Protein 5JHO (pdb70)

GO terms:
  GO:0035725 sodium ion transmembrane transport (P, IDA)
  GO:0030425 dendrite (C, IDA)
  GO:0042391 regulation of membrane potential (P, IDA)
  GO:0008510 sodium:bicarbonate symporter activity (F, IDA)
  GO:0015701 bicarbonate transport (P, IDA)
  GO:0015081 sodium ion transmembrane transporter activity (F, IDA)
  GO:0015106 bicarbonate transmembrane transporter activity (F, IDA)
  GO:0015108 chloride transmembrane transporter activity (F, IDA)
  GO:0051453 regulation of intracellular pH (P, IDA)
  GO:1902476 chloride transmembrane transport (P, IDA)
  GO:0005886 plasma membrane (C, EXP)
  GO:0005452 solute:inorganic anion antiporter activity (F, TAS)
  GO:0005886 plasma membrane (C, TAS)
  GO:0015701 bicarbonate transport (P, TAS)
  GO:0016324 apical plasma membrane (C, EXP)
  GO:0005886 plasma membrane (C, IDA)
  GO:0140892 sodium,bicarbonate:chloride antiporter activity (F, IDA)
  GO:0008270 zinc ion binding (F, IDA)
  GO:0042802 identical protein binding (F, IDA)

Structure (mmCIF, N/CA/C/O backbone):
data_5JHO
#
_entry.id   5JHO
#
_cell.length_a   98.040
_cell.length_b   98.040
_cell.length_c   212.870
_cell.angle_alpha   90.00
_cell.angle_beta   90.00
_cell.angle_gamma   90.00
#
_symmetry.space_group_name_H-M   'P 43 2 2'
#
loop_
_entity.id
_entity.type
_entity.pdbx_description
1 polymer 'Electroneutral sodium bicarbonate exchanger 1'
2 water water
#
loop_
_atom_site.group_PDB
_atom_site.id
_atom_site.type_symbol
_atom_site.label_atom_id
_atom_site.label_alt_id
_atom_site.label_comp_id
_atom_site.label_asym_id
_atom_site.label_entity_id
_atom_site.label_seq_id
_atom_site.pdbx_PDB_ins_code
_atom_site.Cartn_x
_atom_site.Cartn_y
_atom_site.Cartn_z
_atom_site.occupancy
_atom_site.B_iso_or_equiv
_atom_site.auth_seq_id
_atom_site.auth_comp_id
_atom_site.auth_asym_id
_atom_site.auth_atom_id
_atom_site.pdbx_PDB_model_num
ATOM 1 N N . PRO A 1 42 ? -22.500 53.875 87.886 1.00 154.88 42 PRO A N 1
ATOM 2 C CA . PRO A 1 42 ? -21.870 55.087 88.421 1.00 153.30 42 PRO A CA 1
ATOM 3 C C . PRO A 1 42 ? -20.383 55.190 88.085 1.00 149.85 42 PRO A C 1
ATOM 4 O O . PRO A 1 42 ? -19.868 54.422 87.270 1.00 148.96 42 PRO A O 1
ATOM 8 N N . SER A 1 43 ? -19.712 56.150 88.711 1.00 121.91 43 SER A N 1
ATOM 9 C CA . SER A 1 43 ? -18.261 56.254 88.650 1.00 118.82 43 SER A CA 1
ATOM 10 C C . SER A 1 43 ? -17.718 55.842 90.015 1.00 117.76 43 SER A C 1
ATOM 11 O O . SER A 1 43 ? -16.511 55.840 90.267 1.00 115.39 43 SER A O 1
ATOM 14 N N . GLN A 1 44 ? -18.638 55.543 90.916 1.00 139.97 44 GLN A N 1
ATOM 15 C CA . GLN A 1 44 ? -18.280 54.870 92.146 1.00 139.24 44 GLN A CA 1
ATOM 16 C C . GLN A 1 44 ? -18.740 53.430 92.085 1.00 139.39 44 GLN A C 1
ATOM 17 O O . GLN A 1 44 ? -18.402 52.622 92.941 1.00 139.10 44 GLN A O 1
ATOM 23 N N . ARG A 1 45 ? -19.526 53.127 91.061 1.00 162.23 45 ARG A N 1
ATOM 24 C CA . ARG A 1 45 ? -19.765 51.747 90.671 1.00 162.82 45 ARG A CA 1
ATOM 25 C C . ARG A 1 45 ? -18.430 51.065 90.439 1.00 160.61 45 ARG A C 1
ATOM 26 O O . ARG A 1 45 ? -18.078 50.112 91.137 1.00 160.89 45 ARG A O 1
ATOM 34 N N . VAL A 1 46 ? -17.687 51.579 89.460 1.00 126.00 46 VAL A N 1
ATOM 35 C CA . VAL A 1 46 ? -16.444 50.962 89.030 1.00 124.48 46 VAL A CA 1
ATOM 36 C C . VAL A 1 46 ? -15.527 50.952 90.234 1.00 123.29 46 VAL A C 1
ATOM 37 O O . VAL A 1 46 ? -14.824 49.979 90.514 1.00 123.61 46 VAL A O 1
ATOM 41 N N . GLN A 1 47 ? -15.623 52.043 90.980 1.00 118.00 47 GLN A N 1
ATOM 42 C CA . GLN A 1 47 ? -14.822 52.306 92.159 1.00 117.23 47 GLN A CA 1
ATOM 43 C C . GLN A 1 47 ? -14.937 51.237 93.248 1.00 118.33 47 GLN A C 1
ATOM 44 O O . GLN A 1 47 ? -13.950 50.620 93.641 1.00 117.97 47 GLN A O 1
ATOM 50 N N . PHE A 1 48 ? -16.145 51.072 93.769 1.00 114.27 48 PHE A N 1
ATOM 51 C CA . PHE A 1 48 ? -16.434 50.080 94.784 1.00 116.01 48 PHE A CA 1
ATOM 52 C C . PHE A 1 48 ? -16.018 48.681 94.324 1.00 116.88 48 PHE A C 1
ATOM 53 O O . PHE A 1 48 ? -15.497 47.909 95.121 1.00 117.85 48 PHE A O 1
ATOM 61 N N . ILE A 1 49 ? -16.210 48.368 93.040 1.00 115.09 49 ILE A N 1
ATOM 62 C CA . ILE A 1 49 ? -15.792 47.067 92.500 1.00 116.37 49 ILE A CA 1
ATOM 63 C C . ILE A 1 49 ? -14.285 46.880 92.638 1.00 115.53 49 ILE A C 1
ATOM 64 O O . ILE A 1 49 ? -13.821 45.797 92.970 1.00 117.68 49 ILE A O 1
ATOM 69 N N . LEU A 1 50 ? -13.524 47.945 92.437 1.00 109.94 50 LEU A N 1
ATOM 70 C CA . LEU A 1 50 ? -12.070 47.843 92.543 1.00 109.55 50 LEU A CA 1
ATOM 71 C C . LEU A 1 50 ? -11.588 47.651 93.963 1.00 110.25 50 LEU A C 1
ATOM 72 O O . LEU A 1 50 ? -10.815 46.733 94.233 1.00 112.09 50 LEU A O 1
ATOM 77 N N . GLY A 1 51 ? -12.036 48.528 94.860 1.00 110.18 51 GLY A N 1
ATOM 78 C CA . GLY A 1 51 ? -11.611 48.492 96.243 1.00 110.53 51 GLY A CA 1
ATOM 79 C C . GLY A 1 51 ? -11.739 47.110 96.869 1.00 113.49 51 GLY A C 1
ATOM 80 O O . GLY A 1 51 ? -11.099 46.822 97.877 1.00 114.44 51 GLY A O 1
ATOM 81 N N . THR A 1 52 ? -12.542 46.237 96.275 1.00 138.87 52 THR A N 1
ATOM 82 C CA . THR A 1 52 ? -12.791 44.951 96.903 1.00 142.29 52 THR A CA 1
ATOM 83 C C . THR A 1 52 ? -12.558 43.716 96.026 1.00 144.87 52 THR A C 1
ATOM 84 O O . THR A 1 52 ? -13.287 42.734 96.142 1.00 147.83 52 THR A O 1
ATOM 88 N N . GLU A 1 53 ? -11.556 43.744 95.156 1.00 155.77 53 GLU A N 1
ATOM 89 C CA . GLU A 1 53 ? -11.242 42.547 94.388 1.00 158.91 53 GLU A CA 1
ATOM 90 C C . GLU A 1 53 ? -10.122 41.743 95.027 1.00 163.26 53 GLU A C 1
ATOM 91 O O . GLU A 1 53 ? -9.186 42.316 95.579 1.00 163.98 53 GLU A O 1
ATOM 97 N N . GLU A 1 54 ? -10.213 40.417 94.947 1.00 140.71 54 GLU A N 1
ATOM 98 C CA . GLU A 1 54 ? -9.136 39.562 95.434 1.00 146.25 54 GLU A CA 1
ATOM 99 C C . GLU A 1 54 ? -7.902 39.684 94.540 1.00 151.03 54 GLU A C 1
ATOM 100 O O . GLU A 1 54 ? -7.988 39.585 93.316 1.00 152.26 54 GLU A O 1
ATOM 106 N N . ASP A 1 55 ? -6.758 39.911 95.175 1.00 131.30 55 ASP A N 1
ATOM 107 C CA . ASP A 1 55 ? -5.501 40.179 94.494 1.00 136.50 55 ASP A CA 1
ATOM 108 C C . ASP A 1 55 ? -4.357 39.857 95.455 1.00 140.09 55 ASP A C 1
ATOM 109 O O . ASP A 1 55 ? -4.360 40.324 96.585 1.00 136.59 55 ASP A O 1
ATOM 114 N N . GLU A 1 56 ? -3.372 39.082 95.033 1.00 132.14 56 GLU A N 1
ATOM 115 C CA . GLU A 1 56 ? -2.242 38.846 95.920 1.00 134.46 56 GLU A CA 1
ATOM 116 C C . GLU A 1 56 ? -1.019 39.560 95.417 1.00 137.47 56 GLU A C 1
ATOM 117 O O . GLU A 1 56 ? -0.813 39.599 94.199 1.00 140.10 56 GLU A O 1
ATOM 123 N N . GLU A 1 57 ? -0.247 40.155 96.340 1.00 112.14 57 GLU A N 1
ATOM 124 C CA . GLU A 1 57 ? 0.933 40.958 95.993 1.00 112.33 57 GLU A CA 1
ATOM 125 C C . GLU A 1 57 ? 0.538 42.307 95.372 1.00 111.54 57 GLU A C 1
ATOM 126 O O . GLU A 1 57 ? 1.296 43.284 95.398 1.00 108.44 57 GLU A O 1
ATOM 132 N N . HIS A 1 58 ? -0.663 42.348 94.810 1.00 98.53 58 HIS A N 1
ATOM 133 C CA . HIS A 1 58 ? -1.292 43.580 94.371 1.00 96.22 58 HIS A CA 1
ATOM 134 C C . HIS A 1 58 ? -1.798 44.374 95.557 1.00 88.93 58 HIS A C 1
ATOM 135 O O . HIS A 1 58 ? -2.642 45.253 95.395 1.00 81.63 58 HIS A O 1
ATOM 142 N N . VAL A 1 59 ? -1.283 44.045 96.742 1.00 85.14 59 VAL A N 1
ATOM 143 C CA . VAL A 1 59 ? -1.655 44.671 98.001 1.00 78.09 59 VAL A CA 1
ATOM 144 C C . VAL A 1 59 ? -1.149 46.095 98.022 1.00 73.13 59 VAL A C 1
ATOM 145 O O . VAL A 1 59 ? -0.026 46.352 97.580 1.00 74.79 59 VAL A O 1
ATOM 149 N N . PRO A 1 60 ? -1.967 47.037 98.517 1.00 65.29 60 PRO A N 1
ATOM 150 C CA . PRO A 1 60 ? -1.507 48.437 98.503 1.00 62.23 60 PRO A CA 1
ATOM 151 C C . PRO A 1 60 ? -0.405 48.683 99.542 1.00 61.78 60 PRO A C 1
ATOM 152 O O . PRO A 1 60 ? -0.468 48.053 100.603 1.00 63.76 60 PRO A O 1
ATOM 156 N N . HIS A 1 61 ? 0.588 49.519 99.255 1.00 80.34 61 HIS A N 1
ATOM 157 C CA . HIS A 1 61 ? 1.578 49.885 100.266 1.00 75.16 61 HIS A CA 1
ATOM 158 C C . HIS A 1 61 ? 1.483 51.390 100.514 1.00 68.46 61 HIS A C 1
ATOM 159 O O . HIS A 1 61 ? 0.781 52.086 99.800 1.00 68.20 61 HIS A O 1
ATOM 166 N N . GLU A 1 62 ? 2.186 51.918 101.500 1.00 92.70 62 GLU A N 1
ATOM 167 C CA . GLU A 1 62 ? 2.214 53.357 101.612 1.00 88.42 62 GLU A CA 1
ATOM 168 C C . GLU A 1 62 ? 3.277 53.873 100.686 1.00 85.80 62 GLU A C 1
ATOM 169 O O . GLU A 1 62 ? 4.207 53.172 100.345 1.00 84.72 62 GLU A O 1
ATOM 175 N N . LEU A 1 63 ? 3.137 55.121 100.288 1.00 68.79 63 LEU A N 1
ATOM 176 C CA . LEU A 1 63 ? 3.937 55.693 99.235 1.00 66.53 63 LEU A CA 1
ATOM 177 C C . LEU A 1 63 ? 4.836 56.848 99.652 1.00 64.88 63 LEU A C 1
ATOM 178 O O . LEU A 1 63 ? 4.422 57.745 100.356 1.00 64.48 63 LEU A O 1
ATOM 183 N N . PHE A 1 64 ? 6.095 56.772 99.254 1.00 59.26 64 PHE A N 1
ATOM 184 C CA . PHE A 1 64 ? 6.935 57.953 99.136 1.00 59.07 64 PHE A CA 1
ATOM 185 C C . PHE A 1 64 ? 6.905 58.451 97.675 1.00 58.41 64 PHE A C 1
ATOM 186 O O . PHE A 1 64 ? 7.151 57.660 96.768 1.00 58.21 64 PHE A O 1
ATOM 194 N N . THR A 1 65 ? 6.652 59.728 97.422 1.00 63.75 65 THR A N 1
ATOM 195 C CA . THR A 1 65 ? 6.594 60.185 96.037 1.00 63.38 65 THR A CA 1
ATOM 196 C C . THR A 1 65 ? 7.576 61.303 95.747 1.00 65.54 65 THR A C 1
ATOM 197 O O . THR A 1 65 ? 7.558 62.329 96.417 1.00 67.42 65 THR A O 1
ATOM 201 N N . GLU A 1 66 ? 8.402 61.128 94.715 1.00 58.45 66 GLU A N 1
ATOM 202 C CA . GLU A 1 66 ? 9.348 62.164 94.342 1.00 61.18 66 GLU A CA 1
ATOM 203 C C . GLU A 1 66 ? 9.001 62.771 92.983 1.00 61.00 66 GLU A C 1
ATOM 204 O O . GLU A 1 66 ? 8.631 62.063 92.056 1.00 59.03 66 GLU A O 1
ATOM 210 N N . LEU A 1 67 ? 9.093 64.093 92.883 1.00 54.96 67 LEU A N 1
ATOM 211 C CA . LEU A 1 67 ? 8.879 64.780 91.624 1.00 55.40 67 LEU A CA 1
ATOM 212 C C . LEU A 1 67 ? 10.217 65.287 91.088 1.00 58.62 67 LEU A C 1
ATOM 213 O O . LEU A 1 67 ? 10.853 66.122 91.751 1.00 61.46 67 LEU A O 1
ATOM 218 N N . ASP A 1 68 ? 10.658 64.759 89.935 1.00 70.39 68 ASP A N 1
ATOM 219 C CA . ASP A 1 68 ? 11.861 65.268 89.250 1.00 73.03 68 ASP A CA 1
ATOM 220 C C . ASP A 1 68 ? 11.532 65.982 87.939 1.00 74.07 68 ASP A C 1
ATOM 221 O O . ASP A 1 68 ? 10.585 65.618 87.252 1.00 72.36 68 ASP A O 1
ATOM 226 N N . GLU A 1 69 ? 12.322 66.987 87.576 1.00 65.00 69 GLU A N 1
ATOM 227 C CA . GLU A 1 69 ? 12.050 67.753 86.360 1.00 66.28 69 GLU A CA 1
ATOM 228 C C . GLU A 1 69 ? 13.300 67.923 85.515 1.00 67.47 69 GLU A C 1
ATOM 229 O O . GLU A 1 69 ? 14.400 68.045 86.062 1.00 68.21 69 GLU A O 1
ATOM 235 N N . ILE A 1 70 ? 13.122 67.943 84.184 1.00 66.65 70 ILE A N 1
ATOM 236 C CA . ILE A 1 70 ? 14.226 68.074 83.217 1.00 68.02 70 ILE A CA 1
ATOM 237 C C . ILE A 1 70 ? 13.933 69.158 82.186 1.00 69.56 70 ILE A C 1
ATOM 238 O O . ILE A 1 70 ? 12.775 69.493 81.957 1.00 69.33 70 ILE A O 1
ATOM 243 N N . CYS A 1 71 ? 14.974 69.727 81.589 1.00 92.45 71 CYS A N 1
ATOM 244 C CA . CYS A 1 71 ? 14.769 70.613 80.447 1.00 93.59 71 CYS A CA 1
ATOM 245 C C . CYS A 1 71 ? 15.852 70.453 79.361 1.00 94.53 71 CYS A C 1
ATOM 246 O O . CYS A 1 71 ? 16.982 70.883 79.547 1.00 95.58 71 CYS A O 1
ATOM 249 N N . MET A 1 72 ? 15.496 69.896 78.207 1.00 119.33 72 MET A N 1
ATOM 250 C CA . MET A 1 72 ? 16.489 69.674 77.148 1.00 120.44 72 MET A CA 1
ATOM 251 C C . MET A 1 72 ? 16.548 70.759 76.079 1.00 121.95 72 MET A C 1
ATOM 252 O O . MET A 1 72 ? 15.851 70.680 75.072 1.00 122.13 72 MET A O 1
ATOM 257 N N . LYS A 1 73 ? 17.387 71.765 76.304 1.00 141.83 73 LYS A N 1
ATOM 258 C CA . LYS A 1 73 ? 17.617 72.798 75.311 1.00 143.25 73 LYS A CA 1
ATOM 259 C C . LYS A 1 73 ? 18.821 72.388 74.481 1.00 144.69 73 LYS A C 1
ATOM 260 O O . LYS A 1 73 ? 19.786 71.844 75.021 1.00 144.74 73 LYS A O 1
ATOM 266 N N . GLU A 1 74 ? 18.753 72.630 73.174 1.00 152.04 74 GLU A N 1
ATOM 267 C CA . GLU A 1 74 ? 19.813 72.224 72.255 1.00 153.73 74 GLU A CA 1
ATOM 268 C C . GLU A 1 74 ? 21.165 72.787 72.693 1.00 156.65 74 GLU A C 1
ATOM 269 O O . GLU A 1 74 ? 21.255 73.941 73.126 1.00 158.41 74 GLU A O 1
ATOM 275 N N . GLY A 1 75 ? 22.204 71.958 72.604 1.00 149.17 75 GLY A N 1
ATOM 276 C CA . GLY A 1 75 ? 23.563 72.372 72.924 1.00 153.37 75 GLY A CA 1
ATOM 277 C C . GLY A 1 75 ? 23.860 72.379 74.413 1.00 151.15 75 GLY A C 1
ATOM 278 O O . GLY A 1 75 ? 24.989 72.133 74.845 1.00 153.56 75 GLY A O 1
ATOM 279 N N . GLU A 1 76 ? 22.833 72.667 75.201 1.00 175.77 76 GLU A N 1
ATOM 280 C CA . GLU A 1 76 ? 22.975 72.703 76.642 1.00 174.10 76 GLU A CA 1
ATOM 281 C C . GLU A 1 76 ? 22.685 71.340 77.253 1.00 171.42 76 GLU A C 1
ATOM 282 O O . GLU A 1 76 ? 21.557 70.846 77.205 1.00 170.36 76 GLU A O 1
ATOM 288 N N . ASP A 1 77 ? 23.731 70.735 77.807 1.00 154.82 77 ASP A N 1
ATOM 289 C CA . ASP A 1 77 ? 23.617 69.543 78.635 1.00 153.59 77 ASP A CA 1
ATOM 290 C C . ASP A 1 77 ? 22.599 69.786 79.757 1.00 151.76 77 ASP A C 1
ATOM 291 O O . ASP A 1 77 ? 22.375 70.932 80.165 1.00 151.67 77 ASP A O 1
ATOM 296 N N . ALA A 1 78 ? 21.993 68.710 80.255 1.00 112.52 78 ALA A N 1
ATOM 297 C CA . ALA A 1 78 ? 20.882 68.828 81.198 1.00 111.00 78 ALA A CA 1
ATOM 298 C C . ALA A 1 78 ? 20.567 67.524 81.924 1.00 109.54 78 ALA A C 1
ATOM 299 O O . ALA A 1 78 ? 20.558 66.465 81.317 1.00 109.20 78 ALA A O 1
ATOM 301 N N . GLU A 1 79 ? 20.284 67.598 83.219 1.00 116.01 79 GLU A N 1
ATOM 302 C CA . GLU A 1 79 ? 19.993 66.384 83.970 1.00 114.67 79 GLU A CA 1
ATOM 303 C C . GLU A 1 79 ? 18.713 66.592 84.746 1.00 113.43 79 GLU A C 1
ATOM 304 O O . GLU A 1 79 ? 18.150 67.684 84.741 1.00 113.90 79 GLU A O 1
ATOM 310 N N . TRP A 1 80 ? 18.246 65.524 85.385 1.00 83.45 80 TRP A N 1
ATOM 311 C CA . TRP A 1 80 ? 17.050 65.569 86.239 1.00 82.14 80 TRP A CA 1
ATOM 312 C C . TRP A 1 80 ? 17.339 66.205 87.595 1.00 82.61 80 TRP A C 1
ATOM 313 O O . TRP A 1 80 ? 18.370 65.930 88.212 1.00 82.89 80 TRP A O 1
ATOM 324 N N . LYS A 1 81 ? 16.434 67.064 88.049 1.00 89.34 81 LYS A N 1
ATOM 325 C CA . LYS A 1 81 ? 16.541 67.677 89.368 1.00 89.95 81 LYS A CA 1
ATOM 326 C C . LYS A 1 81 ? 15.278 67.472 90.175 1.00 89.13 81 LYS A C 1
ATOM 327 O O . LYS A 1 81 ? 14.178 67.719 89.694 1.00 89.03 81 LYS A O 1
ATOM 333 N N . GLU A 1 82 ? 15.447 66.971 91.395 1.00 67.61 82 GLU A N 1
ATOM 334 C CA . GLU A 1 82 ? 14.337 66.793 92.334 1.00 66.83 82 GLU A CA 1
ATOM 335 C C . GLU A 1 82 ? 13.749 68.140 92.675 1.00 69.02 82 GLU A C 1
ATOM 336 O O . GLU A 1 82 ? 14.477 69.049 93.050 1.00 70.97 82 GLU A O 1
ATOM 342 N N . THR A 1 83 ? 12.438 68.293 92.533 1.00 59.62 83 THR A N 1
ATOM 343 C CA . THR A 1 83 ? 11.831 69.584 92.856 1.00 62.15 83 THR A CA 1
ATOM 344 C C . THR A 1 83 ? 10.824 69.528 94.007 1.00 62.48 83 THR A C 1
ATOM 345 O O . THR A 1 83 ? 10.552 70.549 94.611 1.00 65.09 83 THR A O 1
ATOM 349 N N . ALA A 1 84 ? 10.281 68.356 94.312 1.00 68.93 84 ALA A N 1
ATOM 350 C CA . ALA A 1 84 ? 9.371 68.218 95.443 1.00 68.22 84 ALA A CA 1
ATOM 351 C C . ALA A 1 84 ? 9.269 66.763 95.893 1.00 64.81 84 ALA A C 1
ATOM 352 O O . ALA A 1 84 ? 9.638 65.871 95.140 1.00 62.76 84 ALA A O 1
ATOM 354 N N . ARG A 1 85 ? 8.754 66.518 97.099 1.00 59.79 85 ARG A N 1
ATOM 355 C CA . ARG A 1 85 ? 8.532 65.145 97.604 1.00 56.66 85 ARG A CA 1
ATOM 356 C C . ARG A 1 85 ? 7.333 65.112 98.536 1.00 55.90 85 ARG A C 1
ATOM 357 O O . ARG A 1 85 ? 6.987 66.133 99.112 1.00 58.39 85 ARG A O 1
ATOM 365 N N . TRP A 1 86 ? 6.694 63.946 98.646 1.00 56.80 86 TRP A N 1
ATOM 366 C CA . TRP A 1 86 ? 5.466 63.799 99.425 1.00 55.38 86 TRP A CA 1
ATOM 367 C C . TRP A 1 86 ? 5.538 62.573 100.315 1.00 53.33 86 TRP A C 1
ATOM 368 O O . TRP A 1 86 ? 6.217 61.610 99.990 1.00 51.99 86 TRP A O 1
ATOM 379 N N . LEU A 1 87 ? 4.798 62.615 101.419 1.00 72.38 87 LEU A N 1
ATOM 380 C CA . LEU A 1 87 ? 4.723 61.562 102.410 1.00 70.66 87 LEU A CA 1
ATOM 381 C C . LEU A 1 87 ? 3.539 62.007 103.228 1.00 71.14 87 LEU A C 1
ATOM 382 O O . LEU A 1 87 ? 3.712 62.465 104.364 1.00 72.88 87 LEU A O 1
ATOM 387 N N . LYS A 1 88 ? 2.353 61.963 102.623 1.00 93.10 88 LYS A N 1
ATOM 388 C CA . LYS A 1 88 ? 1.173 62.697 103.114 1.00 93.66 88 LYS A CA 1
ATOM 389 C C . LYS A 1 88 ? 1.339 64.231 103.013 1.00 96.47 88 LYS A C 1
ATOM 390 O O . LYS A 1 88 ? 0.545 64.893 102.339 1.00 96.29 88 LYS A O 1
ATOM 396 N N . PHE A 1 89 ? 2.390 64.787 103.609 1.00 68.21 89 PHE A N 1
ATOM 397 C CA . PHE A 1 89 ? 2.694 66.218 103.470 1.00 72.01 89 PHE A CA 1
ATOM 398 C C . PHE A 1 89 ? 3.573 66.499 102.242 1.00 73.07 89 PHE A C 1
ATOM 399 O O . PHE A 1 89 ? 4.221 65.600 101.740 1.00 71.49 89 PHE A O 1
ATOM 407 N N . GLU A 1 90 ? 3.622 67.736 101.765 1.00 67.28 90 GLU A N 1
ATOM 408 C CA . GLU A 1 90 ? 4.508 68.052 100.655 1.00 67.97 90 GLU A CA 1
ATOM 409 C C . GLU A 1 90 ? 5.669 68.914 101.122 1.00 72.23 90 GLU A C 1
ATOM 410 O O . GLU A 1 90 ? 5.510 69.745 102.024 1.00 74.28 90 GLU A O 1
ATOM 416 N N . GLU A 1 91 ? 6.835 68.728 100.514 1.00 64.85 91 GLU A N 1
ATOM 417 C CA . GLU A 1 91 ? 7.932 69.660 100.715 1.00 69.34 91 GLU A CA 1
ATOM 418 C C . GLU A 1 91 ? 8.496 70.043 99.349 1.00 69.53 91 GLU A C 1
ATOM 419 O O . GLU A 1 91 ? 8.673 69.180 98.484 1.00 67.14 91 GLU A O 1
ATOM 425 N N . ASP A 1 92 ? 8.775 71.330 99.141 1.00 67.79 92 ASP A N 1
ATOM 426 C CA . ASP A 1 92 ? 9.355 71.767 97.862 1.00 67.79 92 ASP A CA 1
ATOM 427 C C . ASP A 1 92 ? 10.769 72.275 97.991 1.00 71.32 92 ASP A C 1
ATOM 428 O O . ASP A 1 92 ? 11.145 72.872 98.998 1.00 73.02 92 ASP A O 1
ATOM 433 N N . VAL A 1 93 ? 11.544 72.053 96.942 1.00 70.16 93 VAL A N 1
ATOM 434 C CA . VAL A 1 93 ? 12.863 72.639 96.863 1.00 70.99 93 VAL A CA 1
ATOM 435 C C . VAL A 1 93 ? 12.664 74.131 96.600 1.00 71.32 93 VAL A C 1
ATOM 436 O O . VAL A 1 93 ? 11.892 74.507 95.714 1.00 69.51 93 VAL A O 1
ATOM 440 N N . GLU A 1 94 ? 13.370 74.998 97.306 1.00 97.79 94 GLU A N 1
ATOM 441 C CA . GLU A 1 94 ? 13.109 76.402 97.084 1.00 97.30 94 GLU A CA 1
ATOM 442 C C . GLU A 1 94 ? 14.404 77.190 97.072 1.00 98.22 94 GLU A C 1
ATOM 443 O O . GLU A 1 94 ? 15.485 76.603 97.159 1.00 98.76 94 GLU A O 1
ATOM 449 N N . ASP A 1 95 ? 14.286 78.510 96.929 1.00 136.57 95 ASP A N 1
ATOM 450 C CA . ASP A 1 95 ? 15.434 79.403 96.978 1.00 137.40 95 ASP A CA 1
ATOM 451 C C . ASP A 1 95 ? 16.561 78.938 96.058 1.00 137.15 95 ASP A C 1
ATOM 452 O O . ASP A 1 95 ? 17.725 78.998 96.423 1.00 138.07 95 ASP A O 1
ATOM 457 N N . GLY A 1 96 ? 16.216 78.429 94.884 1.00 105.72 96 GLY A N 1
ATOM 458 C CA . GLY A 1 96 ? 17.223 78.021 93.923 1.00 105.27 96 GLY A CA 1
ATOM 459 C C . GLY A 1 96 ? 17.885 76.666 94.121 1.00 104.93 96 GLY A C 1
ATOM 460 O O . GLY A 1 96 ? 18.973 76.430 93.597 1.00 104.45 96 GLY A O 1
ATOM 461 N N . GLY A 1 97 ? 17.244 75.767 94.858 1.00 109.31 97 GLY A N 1
ATOM 462 C CA . GLY A 1 97 ? 17.822 74.458 95.129 1.00 108.38 97 GLY A CA 1
ATOM 463 C C . GLY A 1 97 ? 18.610 74.386 96.432 1.00 109.23 97 GLY A C 1
ATOM 464 O O . GLY A 1 97 ? 19.136 73.330 96.804 1.00 108.01 97 GLY A O 1
ATOM 465 N N . GLU A 1 98 ? 18.653 75.509 97.142 1.00 97.50 98 GLU A N 1
ATOM 466 C CA . GLU A 1 98 ? 19.415 75.638 98.374 1.00 98.78 98 GLU A CA 1
ATOM 467 C C . GLU A 1 98 ? 18.789 74.925 99.591 1.00 98.63 98 GLU A C 1
ATOM 468 O O . GLU A 1 98 ? 19.474 74.691 100.592 1.00 99.14 98 GLU A O 1
ATOM 474 N N . ARG A 1 99 ? 17.501 74.581 99.512 1.00 98.17 99 ARG A N 1
ATOM 475 C CA . ARG A 1 99 ? 16.724 74.338 100.733 1.00 99.41 99 ARG A CA 1
ATOM 476 C C . ARG A 1 99 ? 15.415 73.584 100.508 1.00 99.19 99 ARG A C 1
ATOM 477 O O . ARG A 1 99 ? 14.799 73.741 99.459 1.00 98.56 99 ARG A O 1
ATOM 485 N N . TRP A 1 100 ? 14.994 72.775 101.489 1.00 74.58 100 TRP A N 1
ATOM 486 C CA . TRP A 1 100 ? 13.627 72.221 101.519 1.00 70.07 100 TRP A CA 1
ATOM 487 C C . TRP A 1 100 ? 12.668 73.167 102.236 1.00 71.07 100 TRP A C 1
ATOM 488 O O . TRP A 1 100 ? 13.053 73.845 103.196 1.00 74.80 100 TRP A O 1
ATOM 499 N N . SER A 1 101 ? 11.421 73.226 101.778 1.00 69.16 101 SER A N 1
ATOM 500 C CA . SER A 1 101 ? 10.402 74.011 102.485 1.00 69.25 101 SER A CA 1
ATOM 501 C C . SER A 1 101 ? 9.973 73.336 103.799 1.00 68.89 101 SER A C 1
ATOM 502 O O . SER A 1 101 ? 10.356 72.207 104.089 1.00 70.03 101 SER A O 1
ATOM 505 N N . LYS A 1 102 ? 9.210 74.043 104.619 1.00 78.15 102 LYS A N 1
ATOM 506 C CA . LYS A 1 102 ? 8.554 73.364 105.706 1.00 78.08 102 LYS A CA 1
ATOM 507 C C . LYS A 1 102 ? 7.500 72.496 105.053 1.00 75.35 102 LYS A C 1
ATOM 508 O O . LYS A 1 102 ? 6.958 72.860 104.009 1.00 72.96 102 LYS A O 1
ATOM 514 N N . PRO A 1 103 ? 7.197 71.347 105.663 1.00 72.01 103 PRO A N 1
ATOM 515 C CA . PRO A 1 103 ? 6.152 70.498 105.100 1.00 68.52 103 PRO A CA 1
ATOM 516 C C . PRO A 1 103 ? 4.794 71.184 105.180 1.00 66.41 103 PRO A C 1
ATOM 517 O O . PRO A 1 103 ? 4.470 71.848 106.160 1.00 67.42 103 PRO A O 1
ATOM 521 N N . TYR A 1 104 ? 3.990 71.034 104.148 1.00 57.21 104 TYR A N 1
ATOM 522 C CA . TYR A 1 104 ? 2.661 71.622 104.172 1.00 57.50 104 TYR A CA 1
ATOM 523 C C . TYR A 1 104 ? 1.633 70.709 103.504 1.00 54.65 104 TYR A C 1
ATOM 524 O O . TYR A 1 104 ? 1.978 69.712 102.884 1.00 52.28 104 TYR A O 1
ATOM 533 N N . VAL A 1 105 ? 0.366 71.032 103.679 1.00 64.75 105 VAL A N 1
ATOM 534 C CA . VAL A 1 105 ? -0.691 70.268 103.053 1.00 60.85 105 VAL A CA 1
ATOM 535 C C . VAL A 1 105 ? -0.903 70.730 101.611 1.00 58.56 105 VAL A C 1
ATOM 536 O O . VAL A 1 105 ? -1.308 71.874 101.398 1.00 58.36 105 VAL A O 1
ATOM 540 N N . ALA A 1 106 ? -0.661 69.862 100.621 1.00 63.21 106 ALA A N 1
ATOM 541 C CA . ALA A 1 106 ? -0.708 70.312 99.222 1.00 61.19 106 ALA A CA 1
ATOM 542 C C . ALA A 1 106 ? -2.082 70.805 98.801 1.00 59.07 106 ALA A C 1
ATOM 543 O O . ALA A 1 106 ? -3.104 70.255 99.218 1.00 58.24 106 ALA A O 1
ATOM 545 N N . THR A 1 107 ? -2.094 71.843 97.970 1.00 72.44 107 THR A N 1
ATOM 546 C CA . THR A 1 107 ? -3.270 72.202 97.189 1.00 70.58 107 THR A CA 1
ATOM 547 C C . THR A 1 107 ? -2.941 72.180 95.687 1.00 69.63 107 THR A C 1
ATOM 548 O O . THR A 1 107 ? -1.778 72.298 95.281 1.00 70.33 107 THR A O 1
ATOM 552 N N . LEU A 1 108 ? -3.971 72.002 94.862 1.00 55.75 108 LEU A N 1
ATOM 553 C CA . LEU A 1 108 ? -3.791 71.781 93.430 1.00 55.47 108 LEU A CA 1
ATOM 554 C C . LEU A 1 108 ? -4.617 72.744 92.633 1.00 58.76 108 LEU A C 1
ATOM 555 O O . LEU A 1 108 ? -5.630 73.217 93.121 1.00 60.89 108 LEU A O 1
ATOM 560 N N . SER A 1 109 ? -4.193 73.024 91.397 1.00 75.18 109 SER A N 1
ATOM 561 C CA . SER A 1 109 ? -5.033 73.798 90.512 1.00 75.64 109 SER A CA 1
ATOM 562 C C . SER A 1 109 ? -5.992 72.829 89.866 1.00 76.14 109 SER A C 1
ATOM 563 O O . SER A 1 109 ? -5.593 71.728 89.461 1.00 76.59 109 SER A O 1
ATOM 566 N N . LEU A 1 110 ? -7.267 73.217 89.822 1.00 68.96 110 LEU A N 1
ATOM 567 C CA . LEU A 1 110 ? -8.275 72.401 89.151 1.00 70.08 110 LEU A CA 1
ATOM 568 C C . LEU A 1 110 ? -7.856 72.147 87.694 1.00 71.63 110 LEU A C 1
ATOM 569 O O . LEU A 1 110 ? -7.868 71.007 87.217 1.00 72.74 110 LEU A O 1
ATOM 574 N N . HIS A 1 111 ? -7.444 73.213 87.016 1.00 83.33 111 HIS A N 1
ATOM 575 C CA . HIS A 1 111 ? -6.942 73.118 85.662 1.00 85.09 111 HIS A CA 1
ATOM 576 C C . HIS A 1 111 ? -5.986 71.948 85.446 1.00 86.16 111 HIS A C 1
ATOM 577 O O . HIS A 1 111 ? -6.139 71.174 84.509 1.00 88.37 111 HIS A O 1
ATOM 584 N N . SER A 1 112 ? -5.012 71.799 86.332 1.00 66.69 112 SER A N 1
ATOM 585 C CA . SER A 1 112 ? -3.935 70.854 86.082 1.00 67.00 112 SER A CA 1
ATOM 586 C C . SER A 1 112 ? -4.397 69.418 86.345 1.00 67.67 112 SER A C 1
ATOM 587 O O . SER A 1 112 ? -3.799 68.455 85.841 1.00 69.08 112 SER A O 1
ATOM 590 N N . LEU A 1 113 ? -5.464 69.290 87.135 1.00 70.98 113 LEU A N 1
ATOM 591 C CA . LEU A 1 113 ? -6.068 67.995 87.415 1.00 72.23 113 LEU A CA 1
ATOM 592 C C . LEU A 1 113 ? -6.815 67.464 86.198 1.00 75.77 113 LEU A C 1
ATOM 593 O O . LEU A 1 113 ? -6.679 66.283 85.856 1.00 78.44 113 LEU A O 1
ATOM 598 N N . PHE A 1 114 ? -7.590 68.338 85.545 1.00 72.91 114 PHE A N 1
ATOM 599 C CA . PHE A 1 114 ? -8.233 68.013 84.270 1.00 76.12 114 PHE A CA 1
ATOM 600 C C . PHE A 1 114 ? -7.205 67.617 83.234 1.00 78.57 114 PHE A C 1
ATOM 601 O O . PHE A 1 114 ? -7.420 66.675 82.492 1.00 81.73 114 PHE A O 1
ATOM 609 N N . GLU A 1 115 ? -6.088 68.331 83.187 1.00 85.06 115 GLU A N 1
ATOM 610 C CA . GLU A 1 115 ? -5.014 67.982 82.276 1.00 87.45 115 GLU A CA 1
ATOM 611 C C . GLU A 1 115 ? -4.486 66.600 82.597 1.00 89.13 115 GLU A C 1
ATOM 612 O O . GLU A 1 115 ? -4.196 65.807 81.715 1.00 92.82 115 GLU A O 1
ATOM 618 N N . LEU A 1 116 ? -4.364 66.313 83.881 1.00 71.09 116 LEU A N 1
ATOM 619 C CA . LEU A 1 116 ? -3.876 65.022 84.307 1.00 71.83 116 LEU A CA 1
ATOM 620 C C . LEU A 1 116 ? -4.843 63.938 83.852 1.00 77.11 116 LEU A C 1
ATOM 621 O O . LEU A 1 116 ? -4.422 62.879 83.398 1.00 80.62 116 LEU A O 1
ATOM 626 N N . ARG A 1 117 ? -6.137 64.219 83.994 1.00 78.80 117 ARG A N 1
ATOM 627 C CA . ARG A 1 117 ? -7.189 63.297 83.603 1.00 81.99 117 ARG A CA 1
ATOM 628 C C . ARG A 1 117 ? -7.070 63.030 82.116 1.00 84.94 117 ARG A C 1
ATOM 629 O O . ARG A 1 117 ? -7.181 61.899 81.646 1.00 88.15 117 ARG A O 1
ATOM 637 N N . SER A 1 118 ? -6.832 64.105 81.386 1.00 82.33 118 SER A N 1
ATOM 638 C CA . SER A 1 118 ? -6.650 64.056 79.961 1.00 84.13 118 SER A CA 1
ATOM 639 C C . SER A 1 118 ? -5.434 63.203 79.586 1.00 86.03 118 SER A C 1
ATOM 640 O O . SER A 1 118 ? -5.475 62.438 78.624 1.00 88.06 118 SER A O 1
ATOM 643 N N . CYS A 1 119 ? -4.371 63.312 80.376 1.00 84.01 119 CYS A N 1
ATOM 644 C CA . CYS A 1 119 ? -3.160 62.512 80.198 1.00 83.80 119 CYS A CA 1
ATOM 645 C C . CYS A 1 119 ? -3.429 61.019 80.316 1.00 86.15 119 CYS A C 1
ATOM 646 O O . CYS A 1 119 ? -2.882 60.222 79.560 1.00 86.51 119 CYS A O 1
ATOM 649 N N . LEU A 1 120 ? -4.261 60.644 81.286 1.00 76.34 120 LEU A N 1
ATOM 650 C CA . LEU A 1 120 ? -4.622 59.246 81.493 1.00 79.27 120 LEU A CA 1
ATOM 651 C C . LEU A 1 120 ? -5.611 58.728 80.422 1.00 81.95 120 LEU A C 1
ATOM 652 O O . LEU A 1 120 ? -5.691 57.515 80.164 1.00 84.32 120 LEU A O 1
ATOM 657 N N . ILE A 1 121 ? -6.333 59.647 79.777 1.00 79.15 121 ILE A N 1
ATOM 658 C CA . ILE A 1 121 ? -7.287 59.280 78.740 1.00 81.13 121 ILE A CA 1
ATOM 659 C C . ILE A 1 121 ? -6.528 58.961 77.456 1.00 82.07 121 ILE A C 1
ATOM 660 O O . ILE A 1 121 ? -6.851 58.006 76.743 1.00 84.52 121 ILE A O 1
ATOM 665 N N . ASN A 1 122 ? -5.514 59.777 77.177 1.00 87.63 122 ASN A N 1
ATOM 666 C CA . ASN A 1 122 ? -4.782 59.728 75.913 1.00 87.50 122 ASN A CA 1
ATOM 667 C C . ASN A 1 122 ? -3.386 59.102 75.975 1.00 86.34 122 ASN A C 1
ATOM 668 O O . ASN A 1 122 ? -2.777 58.880 74.954 1.00 86.34 122 ASN A O 1
ATOM 673 N N . GLY A 1 123 ? -2.873 58.816 77.164 1.00 72.08 123 GLY A N 1
ATOM 674 C CA . GLY A 1 123 ? -1.477 58.418 77.309 1.00 69.40 123 GLY A CA 1
ATOM 675 C C . GLY A 1 123 ? -1.215 56.928 77.355 1.00 70.26 123 GLY A C 1
ATOM 676 O O . GLY A 1 123 ? -2.127 56.120 77.273 1.00 73.52 123 GLY A O 1
ATOM 677 N N . THR A 1 124 ? 0.047 56.557 77.483 1.00 78.21 124 THR A N 1
ATOM 678 C CA . THR A 1 124 ? 0.384 55.159 77.685 1.00 78.47 124 THR A CA 1
ATOM 679 C C . THR A 1 124 ? 0.003 54.700 79.090 1.00 78.39 124 THR A C 1
ATOM 680 O O . THR A 1 124 ? 0.312 55.381 80.069 1.00 75.56 124 THR A O 1
ATOM 684 N N . VAL A 1 125 ? -0.666 53.557 79.200 1.00 68.12 125 VAL A N 1
ATOM 685 C CA . VAL A 1 125 ? -0.935 52.979 80.514 1.00 67.91 125 VAL A CA 1
ATOM 686 C C . VAL A 1 125 ? -0.440 51.548 80.511 1.00 68.28 125 VAL A C 1
ATOM 687 O O . VAL A 1 125 ? -1.013 50.679 79.860 1.00 72.08 125 VAL A O 1
ATOM 691 N N . LEU A 1 126 ? 0.622 51.303 81.257 1.00 77.06 126 LEU A N 1
ATOM 692 C CA . LEU A 1 126 ? 1.203 49.980 81.315 1.00 76.34 126 LEU A CA 1
ATOM 693 C C . LEU A 1 126 ? 1.165 49.531 82.749 1.00 75.25 126 LEU A C 1
ATOM 694 O O . LEU A 1 126 ? 1.844 50.098 83.614 1.00 71.68 126 LEU A O 1
ATOM 699 N N . LEU A 1 127 ? 0.311 48.552 83.010 1.00 70.58 127 LEU A N 1
ATOM 700 C CA . LEU A 1 127 ? 0.134 48.065 84.352 1.00 69.97 127 LEU A CA 1
ATOM 701 C C . LEU A 1 127 ? 0.791 46.694 84.506 1.00 73.46 127 LEU A C 1
ATOM 702 O O . LEU A 1 127 ? 0.724 45.848 83.618 1.00 77.58 127 LEU A O 1
ATOM 707 N N . ASP A 1 128 ? 1.404 46.481 85.661 1.00 78.35 128 ASP A N 1
ATOM 708 C CA . ASP A 1 128 ? 2.097 45.246 85.982 1.00 77.98 128 ASP A CA 1
ATOM 709 C C . ASP A 1 128 ? 3.216 44.998 84.973 1.00 77.54 128 ASP A C 1
ATOM 710 O O . ASP A 1 128 ? 3.454 43.866 84.566 1.00 82.15 128 ASP A O 1
ATOM 715 N N . MET A 1 129 ? 3.932 46.055 84.603 1.00 83.59 129 MET A N 1
ATOM 716 C CA . MET A 1 129 ? 5.105 45.912 83.735 1.00 82.04 129 MET A CA 1
ATOM 717 C C . MET A 1 129 ? 6.207 45.122 84.439 1.00 80.58 129 MET A C 1
ATOM 718 O O . MET A 1 129 ? 6.597 45.502 85.529 1.00 78.54 129 MET A O 1
ATOM 723 N N . HIS A 1 130 ? 6.729 44.062 83.821 1.00 121.27 130 HIS A N 1
ATOM 724 C CA . HIS A 1 130 ? 7.835 43.298 84.408 1.00 120.20 130 HIS A CA 1
ATOM 725 C C . HIS A 1 130 ? 9.180 43.772 83.860 1.00 118.46 130 HIS A C 1
ATOM 726 O O . HIS A 1 130 ? 9.743 43.155 82.968 1.00 121.37 130 HIS A O 1
ATOM 733 N N . ALA A 1 131 ? 9.686 44.873 84.397 1.00 85.13 131 ALA A N 1
ATOM 734 C CA . ALA A 1 131 ? 10.975 45.437 84.000 1.00 84.14 131 ALA A CA 1
ATOM 735 C C . ALA A 1 131 ? 11.873 45.660 85.214 1.00 82.73 131 ALA A C 1
ATOM 736 O O . ALA A 1 131 ? 11.390 46.105 86.247 1.00 81.42 131 ALA A O 1
ATOM 738 N N . ASN A 1 132 ? 13.172 45.409 85.118 1.00 111.17 132 ASN A N 1
ATOM 739 C CA . ASN A 1 132 ? 13.981 45.576 86.320 1.00 110.76 132 ASN A CA 1
ATOM 740 C C . ASN A 1 132 ? 15.025 46.683 86.191 1.00 109.40 132 ASN A C 1
ATOM 741 O O . ASN A 1 132 ? 15.966 46.743 86.974 1.00 110.00 132 ASN A O 1
ATOM 746 N N . SER A 1 133 ? 14.861 47.559 85.204 1.00 87.83 133 SER A N 1
ATOM 747 C CA . SER A 1 133 ? 15.778 48.687 85.041 1.00 87.49 133 SER A CA 1
ATOM 748 C C . SER A 1 133 ? 15.190 49.833 84.227 1.00 87.47 133 SER A C 1
ATOM 749 O O . SER A 1 133 ? 14.258 49.643 83.453 1.00 87.57 133 SER A O 1
ATOM 752 N N . ILE A 1 134 ? 15.779 51.016 84.369 1.00 81.02 134 ILE A N 1
ATOM 753 C CA . ILE A 1 134 ? 15.217 52.229 83.766 1.00 79.95 134 ILE A CA 1
ATOM 754 C C . ILE A 1 134 ? 15.387 52.217 82.236 1.00 78.52 134 ILE A C 1
ATOM 755 O O . ILE A 1 134 ? 14.563 52.790 81.518 1.00 77.39 134 ILE A O 1
ATOM 760 N N . GLU A 1 135 ? 16.453 51.582 81.736 1.00 104.14 135 GLU A N 1
ATOM 761 C CA . GLU A 1 135 ? 16.581 51.362 80.293 1.00 103.13 135 GLU A CA 1
ATOM 762 C C . GLU A 1 135 ? 15.376 50.588 79.780 1.00 101.63 135 GLU A C 1
ATOM 763 O O . GLU A 1 135 ? 14.618 51.063 78.948 1.00 101.73 135 GLU A O 1
ATOM 769 N N . GLU A 1 136 ? 15.196 49.400 80.338 1.00 93.71 136 GLU A N 1
ATOM 770 C CA . GLU A 1 136 ? 14.110 48.494 80.000 1.00 92.98 136 GLU A CA 1
ATOM 771 C C . GLU A 1 136 ? 12.720 49.141 80.042 1.00 93.01 136 GLU A C 1
ATOM 772 O O . GLU A 1 136 ? 11.908 48.935 79.143 1.00 93.97 136 GLU A O 1
ATOM 778 N N . ILE A 1 137 ? 12.451 49.923 81.084 1.00 76.94 137 ILE A N 1
ATOM 779 C CA . ILE A 1 137 ? 11.172 50.597 81.230 1.00 74.47 137 ILE A CA 1
ATOM 780 C C . ILE A 1 137 ? 10.938 51.578 80.080 1.00 73.19 137 ILE A C 1
ATOM 781 O O . ILE A 1 137 ? 9.835 51.668 79.537 1.00 73.33 137 ILE A O 1
ATOM 786 N N . SER A 1 138 ? 11.966 52.327 79.707 1.00 78.62 138 SER A N 1
ATOM 787 C CA . SER A 1 138 ? 11.790 53.340 78.679 1.00 79.32 138 SER A CA 1
ATOM 788 C C . SER A 1 138 ? 11.558 52.701 77.300 1.00 81.18 138 SER A C 1
ATOM 789 O O . SER A 1 138 ? 10.729 53.161 76.507 1.00 84.23 138 SER A O 1
ATOM 792 N N . ASP A 1 139 ? 12.283 51.631 77.022 1.00 79.93 139 ASP A N 1
ATOM 793 C CA . ASP A 1 139 ? 12.124 50.972 75.761 1.00 82.51 139 ASP A CA 1
ATOM 794 C C . ASP A 1 139 ? 10.710 50.424 75.654 1.00 84.18 139 ASP A C 1
ATOM 795 O O . ASP A 1 139 ? 10.054 50.599 74.631 1.00 86.86 139 ASP A O 1
ATOM 800 N N . LEU A 1 140 ? 10.220 49.810 76.724 1.00 79.81 140 LEU A N 1
ATOM 801 C CA . LEU A 1 140 ? 8.848 49.297 76.737 1.00 81.76 140 LEU A CA 1
ATOM 802 C C . LEU A 1 140 ? 7.799 50.384 76.460 1.00 82.70 140 LEU A C 1
ATOM 803 O O . LEU A 1 140 ? 6.797 50.157 75.766 1.00 86.38 140 LEU A O 1
ATOM 808 N N . ILE A 1 141 ? 8.046 51.566 77.000 1.00 79.90 141 ILE A N 1
ATOM 809 C CA . ILE A 1 141 ? 7.156 52.681 76.789 1.00 83.97 141 ILE A CA 1
ATOM 810 C C . ILE A 1 141 ? 7.255 53.138 75.353 1.00 88.56 141 ILE A C 1
ATOM 811 O O . ILE A 1 141 ? 6.246 53.292 74.677 1.00 94.51 141 ILE A O 1
ATOM 816 N N . LEU A 1 142 ? 8.477 53.356 74.889 1.00 84.38 142 LEU A N 1
ATOM 817 C CA . LEU A 1 142 ? 8.693 53.851 73.536 1.00 87.31 142 LEU A CA 1
ATOM 818 C C . LEU A 1 142 ? 8.313 52.817 72.475 1.00 91.60 142 LEU A C 1
ATOM 819 O O . LEU A 1 142 ? 8.106 53.164 71.316 1.00 95.36 142 LEU A O 1
ATOM 824 N N . ASP A 1 143 ? 8.246 51.543 72.857 1.00 98.44 143 ASP A N 1
ATOM 825 C CA . ASP A 1 143 ? 7.922 50.499 71.891 1.00 101.28 143 ASP A CA 1
ATOM 826 C C . ASP A 1 143 ? 6.429 50.150 71.849 1.00 105.92 143 ASP A C 1
ATOM 827 O O . ASP A 1 143 ? 6.045 49.157 71.222 1.00 107.97 143 ASP A O 1
ATOM 832 N N . GLN A 1 144 ? 5.588 50.933 72.517 1.00 108.48 144 GLN A N 1
ATOM 833 C CA . GLN A 1 144 ? 4.153 50.787 72.317 1.00 114.43 144 GLN A CA 1
ATOM 834 C C . GLN A 1 144 ? 3.857 51.062 70.856 1.00 120.14 144 GLN A C 1
ATOM 835 O O . GLN A 1 144 ? 4.221 52.127 70.365 1.00 121.67 144 GLN A O 1
ATOM 841 N N . GLN A 1 145 ? 3.196 50.120 70.171 1.00 167.58 145 GLN A N 1
ATOM 842 C CA . GLN A 1 145 ? 2.947 50.218 68.722 1.00 171.89 145 GLN A CA 1
ATOM 843 C C . GLN A 1 145 ? 2.213 51.513 68.347 1.00 177.30 145 GLN A C 1
ATOM 844 O O . GLN A 1 145 ? 2.251 51.957 67.196 1.00 180.11 145 GLN A O 1
ATOM 850 N N . GLU A 1 146 ? 1.560 52.115 69.337 1.00 161.56 146 GLU A N 1
ATOM 851 C CA . GLU A 1 146 ? 0.898 53.408 69.190 1.00 165.26 146 GLU A CA 1
ATOM 852 C C . GLU A 1 146 ? 1.853 54.576 69.456 1.00 162.36 146 GLU A C 1
ATOM 853 O O . GLU A 1 146 ? 1.893 55.540 68.694 1.00 164.42 146 GLU A O 1
ATOM 859 N N . LEU A 1 147 ? 2.622 54.481 70.537 1.00 155.83 147 LEU A N 1
ATOM 860 C CA . LEU A 1 147 ? 3.448 55.599 70.980 1.00 153.21 147 LEU A CA 1
ATOM 861 C C . LEU A 1 147 ? 4.701 55.798 70.111 1.00 150.73 147 LEU A C 1
ATOM 862 O O . LEU A 1 147 ? 5.328 56.854 70.172 1.00 149.62 147 LEU A O 1
ATOM 867 N N . SER A 1 148 ? 5.070 54.787 69.320 1.00 126.70 148 SER A N 1
ATOM 868 C CA . SER A 1 148 ? 6.214 54.893 68.399 1.00 124.60 148 SER A CA 1
ATOM 869 C C . SER A 1 148 ? 5.787 55.199 66.955 1.00 129.65 148 SER A C 1
ATOM 870 O O . SER A 1 148 ? 6.626 55.332 66.059 1.00 128.73 148 SER A O 1
ATOM 873 N N . SER A 1 149 ? 4.479 55.298 66.735 1.00 176.65 149 SER A N 1
ATOM 874 C CA . SER A 1 149 ? 3.935 55.696 65.439 1.00 181.61 149 SER A CA 1
ATOM 875 C C . SER A 1 149 ? 3.555 57.180 65.448 1.00 183.34 149 SER A C 1
ATOM 876 O O . SER A 1 149 ? 2.821 57.656 64.583 1.00 187.64 149 SER A O 1
ATOM 879 N N . ASP A 1 150 ? 4.064 57.895 66.447 1.00 172.98 150 ASP A N 1
ATOM 880 C CA . ASP A 1 150 ? 3.856 59.332 66.603 1.00 173.53 150 ASP A CA 1
ATOM 881 C C . ASP A 1 150 ? 5.194 60.079 66.620 1.00 169.65 150 ASP A C 1
ATOM 882 O O . ASP A 1 150 ? 5.231 61.308 66.615 1.00 169.55 150 ASP A O 1
ATOM 887 N N . LEU A 1 151 ? 6.288 59.321 66.630 1.00 116.23 151 LEU A N 1
ATOM 888 C CA . LEU A 1 151 ? 7.621 59.869 66.863 1.00 111.86 151 LEU A CA 1
ATOM 889 C C . LEU A 1 151 ? 8.566 59.754 65.685 1.00 110.74 151 LEU A C 1
ATOM 890 O O . LEU A 1 151 ? 8.507 58.788 64.935 1.00 111.86 151 LEU A O 1
ATOM 895 N N . ASN A 1 152 ? 9.451 60.735 65.528 1.00 135.74 152 ASN A N 1
ATOM 896 C CA . ASN A 1 152 ? 10.557 60.589 64.591 1.00 133.69 152 ASN A CA 1
ATOM 897 C C . ASN A 1 152 ? 11.529 59.536 65.089 1.00 128.83 152 ASN A C 1
ATOM 898 O O . ASN A 1 152 ? 11.452 59.097 66.230 1.00 126.61 152 ASN A O 1
ATOM 903 N N . ASP A 1 153 ? 12.466 59.154 64.238 1.00 160.78 153 ASP A N 1
ATOM 904 C CA . ASP A 1 153 ? 13.573 58.340 64.686 1.00 157.90 153 ASP A CA 1
ATOM 905 C C . ASP A 1 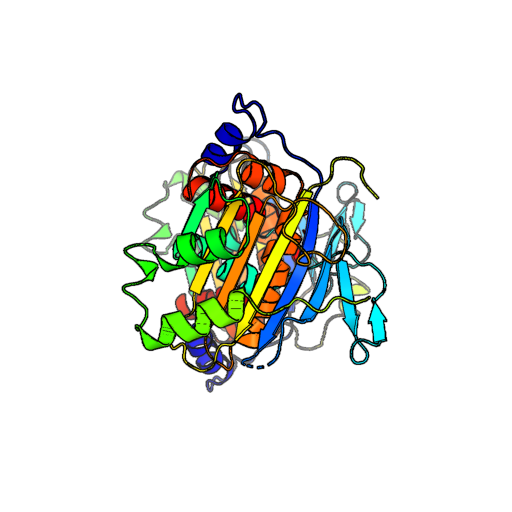153 ? 14.402 59.228 65.596 1.00 155.18 153 ASP A C 1
ATOM 906 O O . ASP A 1 153 ? 14.878 58.805 66.645 1.00 151.00 153 ASP A O 1
ATOM 911 N N . SER A 1 154 ? 14.538 60.484 65.194 1.00 145.11 154 SER A N 1
ATOM 912 C CA . SER A 1 154 ? 15.332 61.438 65.944 1.00 145.00 154 SER A CA 1
ATOM 913 C C . SER A 1 154 ? 14.663 61.777 67.285 1.00 143.21 154 SER A C 1
ATOM 914 O O . SER A 1 154 ? 15.342 62.018 68.287 1.00 141.38 154 SER A O 1
ATOM 917 N N . MET A 1 155 ? 13.331 61.788 67.294 1.00 118.35 155 MET A N 1
ATOM 918 C CA . MET A 1 155 ? 12.563 62.094 68.497 1.00 111.95 155 MET A CA 1
ATOM 919 C C . MET A 1 155 ? 12.639 60.956 69.514 1.00 106.68 155 MET A C 1
ATOM 920 O O . MET A 1 155 ? 12.657 61.210 70.711 1.00 102.24 155 MET A O 1
ATOM 925 N N . ARG A 1 156 ? 12.654 59.706 69.053 1.00 114.29 156 ARG A N 1
ATOM 926 C CA . ARG A 1 156 ? 12.811 58.580 69.977 1.00 109.09 156 ARG A CA 1
ATOM 927 C C . ARG A 1 156 ? 14.210 58.629 70.592 1.00 107.53 156 ARG A C 1
ATOM 928 O O . ARG A 1 156 ? 14.386 58.374 71.782 1.00 103.33 156 ARG A O 1
ATOM 936 N N . VAL A 1 157 ? 15.204 58.955 69.779 1.00 108.39 157 VAL A N 1
ATOM 937 C CA . VAL A 1 157 ? 16.572 59.054 70.266 1.00 108.69 157 VAL A CA 1
ATOM 938 C C . VAL A 1 157 ? 16.723 60.072 71.402 1.00 104.54 157 VAL A C 1
ATOM 939 O O . VAL A 1 157 ? 17.257 59.739 72.455 1.00 101.79 157 VAL A O 1
ATOM 943 N N . LYS A 1 158 ? 16.256 61.302 71.192 1.00 114.20 158 LYS A N 1
ATOM 944 C CA . LYS A 1 158 ? 16.360 62.332 72.225 1.00 115.74 158 LYS A CA 1
ATOM 945 C C . LYS A 1 158 ? 15.654 61.914 73.492 1.00 110.91 158 LYS A C 1
ATOM 946 O O . LYS A 1 158 ? 16.203 62.056 74.575 1.00 109.38 158 LYS A O 1
ATOM 952 N N . VAL A 1 159 ? 14.452 61.368 73.354 1.00 93.46 159 VAL A N 1
ATOM 953 C CA . VAL A 1 159 ? 13.628 61.052 74.519 1.00 88.00 159 VAL A CA 1
ATOM 954 C C . VAL A 1 159 ? 14.228 59.894 75.323 1.00 86.33 159 VAL A C 1
ATOM 955 O O . VAL A 1 159 ? 14.167 59.895 76.558 1.00 82.50 159 VAL A O 1
ATOM 959 N N . ARG A 1 160 ? 14.785 58.891 74.641 1.00 89.69 160 ARG A N 1
ATOM 960 C CA . ARG A 1 160 ? 15.418 57.805 75.379 1.00 89.08 160 ARG A CA 1
ATOM 961 C C . ARG A 1 160 ? 16.600 58.359 76.165 1.00 89.15 160 ARG A C 1
ATOM 962 O O . ARG A 1 160 ? 16.746 58.064 77.351 1.00 86.61 160 ARG A O 1
ATOM 970 N N . GLU A 1 161 ? 17.413 59.185 75.502 1.00 93.67 161 GLU A N 1
ATOM 971 C CA . GLU A 1 161 ? 18.571 59.845 76.115 1.00 97.10 161 GLU A CA 1
ATOM 972 C C . GLU A 1 161 ? 18.189 60.624 77.385 1.00 97.58 161 GLU A C 1
ATOM 973 O O . GLU A 1 161 ? 18.917 60.613 78.382 1.00 97.76 161 GLU A O 1
ATOM 979 N N . ALA A 1 162 ? 17.032 61.275 77.340 1.00 86.78 162 ALA A N 1
ATOM 980 C CA . ALA A 1 162 ? 16.562 62.091 78.444 1.00 86.65 162 ALA A CA 1
ATOM 981 C C . ALA A 1 162 ? 16.200 61.219 79.633 1.00 80.16 162 ALA A C 1
ATOM 982 O O . ALA A 1 162 ? 16.599 61.496 80.768 1.00 80.81 162 ALA A O 1
ATOM 984 N N . LEU A 1 163 ? 15.461 60.154 79.365 1.00 94.65 163 LEU A N 1
ATOM 985 C CA . LEU A 1 163 ? 15.021 59.270 80.418 1.00 87.49 163 LEU A CA 1
ATOM 986 C C . LEU A 1 163 ? 16.191 58.612 81.129 1.00 87.70 163 LEU A C 1
ATOM 987 O O . L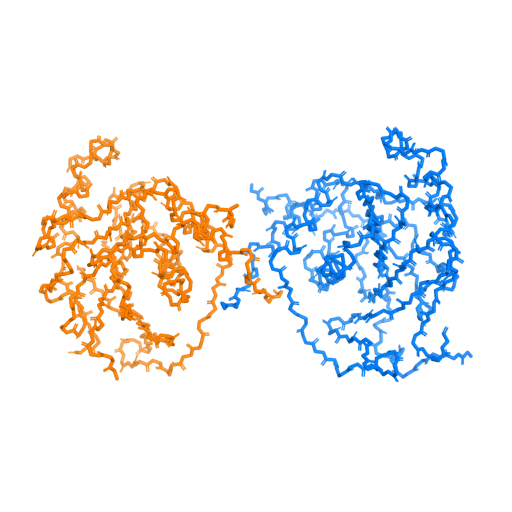EU A 1 163 ? 16.067 58.193 82.287 1.00 84.29 163 LEU A O 1
ATOM 992 N N . LEU A 1 164 ? 17.330 58.512 80.455 1.00 83.45 164 LEU A N 1
ATOM 993 C CA . LEU A 1 164 ? 18.457 57.828 81.079 1.00 84.59 164 LEU A CA 1
ATOM 994 C C . LEU A 1 164 ? 19.455 58.770 81.752 1.00 90.61 164 LEU A C 1
ATOM 995 O O . LEU A 1 164 ? 20.479 58.319 82.272 1.00 92.73 164 LEU A O 1
ATOM 1000 N N . LYS A 1 165 ? 19.158 60.067 81.751 1.00 84.05 165 LYS A N 1
ATOM 1001 C CA . LYS A 1 165 ? 20.002 61.034 82.452 1.00 85.62 165 LYS A CA 1
ATOM 1002 C C . LYS A 1 165 ? 20.025 60.735 83.948 1.00 84.23 165 LYS A C 1
ATOM 1003 O O . LYS A 1 165 ? 19.078 60.151 84.470 1.00 80.73 165 LYS A O 1
ATOM 1009 N N . LYS A 1 166 ? 21.111 61.108 84.632 1.00 92.10 166 LYS A N 1
ATOM 1010 C CA . LYS A 1 166 ? 21.183 60.934 86.088 1.00 93.50 166 LYS A CA 1
ATOM 1011 C C . LYS A 1 166 ? 20.120 61.777 86.790 1.00 93.94 166 LYS A C 1
ATOM 1012 O O . LYS A 1 166 ? 19.551 62.713 86.227 1.00 94.53 166 LYS A O 1
ATOM 1018 N N . HIS A 1 167 ? 19.848 61.421 88.033 1.00 92.80 167 HIS A N 1
ATOM 1019 C CA . HIS A 1 167 ? 18.899 62.157 88.842 1.00 93.21 167 HIS A CA 1
ATOM 1020 C C . HIS A 1 167 ? 19.606 62.864 89.983 1.00 100.53 167 HIS A C 1
ATOM 1021 O O . HIS A 1 167 ? 20.121 62.220 90.883 1.00 102.17 167 HIS A O 1
ATOM 1028 N N . HIS A 1 168 ? 19.677 64.187 89.917 1.00 101.63 168 HIS A N 1
ATOM 1029 C CA . HIS A 1 168 ? 20.240 64.950 91.016 1.00 106.34 168 HIS A CA 1
ATOM 1030 C C . HIS A 1 168 ? 19.218 65.074 92.133 1.00 105.77 168 HIS A C 1
ATOM 1031 O O . HIS A 1 168 ? 18.098 65.527 91.903 1.00 102.42 168 HIS A O 1
ATOM 1038 N N . HIS A 1 169 ? 19.597 64.664 93.340 1.00 81.65 169 HIS A N 1
ATOM 1039 C CA . HIS A 1 169 ? 18.706 64.819 94.486 1.00 79.19 169 HIS A CA 1
ATOM 1040 C C . HIS A 1 169 ? 19.167 65.971 95.388 1.00 82.03 169 HIS A C 1
ATOM 1041 O O . HIS A 1 169 ? 20.264 66.514 95.206 1.00 86.64 169 HIS A O 1
ATOM 1048 N N . GLN A 1 170 ? 18.348 66.314 96.376 1.00 103.96 170 GLN A N 1
ATOM 1049 C CA . GLN A 1 170 ? 18.591 67.491 97.201 1.00 101.59 170 GLN A CA 1
ATOM 1050 C C . GLN A 1 170 ? 19.706 67.345 98.230 1.00 106.50 170 GLN A C 1
ATOM 1051 O O . GLN A 1 170 ? 20.240 68.340 98.705 1.00 105.28 170 GLN A O 1
ATOM 1057 N N . ASN A 1 171 ? 20.123 66.124 98.529 1.00 147.17 171 ASN A N 1
ATOM 1058 C CA . ASN A 1 171 ? 21.082 65.922 99.614 1.00 151.26 171 ASN A CA 1
ATOM 1059 C C . ASN A 1 171 ? 22.499 66.335 99.248 1.00 152.39 171 ASN A C 1
ATOM 1060 O O . ASN A 1 171 ? 23.437 65.557 99.418 1.00 155.67 171 ASN A O 1
ATOM 1065 N N . GLU A 1 172 ? 22.638 67.563 98.745 1.00 181.99 172 GLU A N 1
ATOM 1066 C CA . GLU A 1 172 ? 23.875 68.055 98.130 1.00 182.68 172 GLU A CA 1
ATOM 1067 C C . GLU A 1 172 ? 24.302 67.187 96.950 1.00 183.99 172 GLU A C 1
ATOM 1068 O O . GLU A 1 172 ? 25.358 67.416 96.357 1.00 184.81 172 GLU A O 1
ATOM 1074 N N . LYS A 1 173 ? 23.476 66.194 96.619 1.00 134.67 173 LYS A N 1
ATOM 1075 C CA . LYS A 1 173 ? 23.880 65.078 95.768 1.00 134.91 173 LYS A CA 1
ATOM 1076 C C . LYS A 1 173 ? 22.681 64.485 95.021 1.00 131.53 173 LYS A C 1
ATOM 1077 O O . LYS A 1 173 ? 22.818 63.878 93.954 1.00 129.29 173 LYS A O 1
ATOM 1083 N N . LYS A 1 232 ? 26.238 55.546 103.823 1.00 168.79 232 LYS A N 1
ATOM 1084 C CA . LYS A 1 232 ? 25.649 56.320 102.735 1.00 165.44 232 LYS A CA 1
ATOM 1085 C C . LYS A 1 232 ? 25.359 57.758 103.164 1.00 167.21 232 LYS A C 1
ATOM 1086 O O . LYS A 1 232 ? 25.735 58.177 104.264 1.00 170.28 232 LYS A O 1
ATOM 1092 N N . VAL A 1 233 ? 24.687 58.503 102.287 1.00 161.78 233 VAL A N 1
ATOM 1093 C CA . VAL A 1 233 ? 24.409 59.921 102.512 1.00 162.25 233 VAL A CA 1
ATOM 1094 C C . VAL A 1 233 ? 22.939 60.266 102.184 1.00 160.13 233 VAL A C 1
ATOM 1095 O O . VAL A 1 233 ? 22.591 60.572 101.039 1.00 157.08 233 VAL A O 1
ATOM 1099 N N . ASP A 1 234 ? 22.080 60.204 103.205 1.00 168.14 234 ASP A N 1
ATOM 1100 C CA . ASP A 1 234 ? 20.635 60.410 103.030 1.00 166.56 234 ASP A CA 1
ATOM 1101 C C . ASP A 1 234 ? 20.043 61.389 104.040 1.00 165.84 234 ASP A C 1
ATOM 1102 O O . ASP A 1 234 ? 20.374 62.572 104.002 1.00 163.02 234 ASP A O 1
ATOM 1107 N N . LEU A 1 235 ? 19.165 60.915 104.931 1.00 116.92 235 LEU A N 1
ATOM 1108 C CA . LEU A 1 235 ? 18.529 61.831 105.881 1.00 114.22 235 LEU A CA 1
ATOM 1109 C C . LEU A 1 235 ? 18.136 61.346 107.291 1.00 115.14 235 LEU A C 1
ATOM 1110 O O . LEU A 1 235 ? 18.500 60.258 107.777 1.00 118.60 235 LEU A O 1
ATOM 1115 N N . HIS A 1 236 ? 17.423 62.272 107.931 1.00 123.45 236 HIS A N 1
ATOM 1116 C CA . HIS A 1 236 ? 16.671 62.136 109.163 1.00 122.56 236 HIS A CA 1
ATOM 1117 C C . HIS A 1 236 ? 15.233 61.970 108.717 1.00 116.84 236 HIS A C 1
ATOM 1118 O O . HIS A 1 236 ? 14.364 61.542 109.446 1.00 115.09 236 HIS A O 1
ATOM 1125 N N . PHE A 1 237 ? 15.017 62.340 107.464 1.00 78.24 237 PHE A N 1
ATOM 1126 C CA . PHE A 1 237 ? 13.787 62.063 106.714 1.00 75.52 237 PHE A CA 1
ATOM 1127 C C . PHE A 1 237 ? 13.561 60.573 106.518 1.00 75.22 237 PHE A C 1
ATOM 1128 O O . PHE A 1 237 ? 12.426 60.127 106.495 1.00 73.42 237 PHE A O 1
ATOM 1136 N N . MET A 1 238 ? 14.624 59.802 106.354 1.00 95.92 238 MET A N 1
ATOM 1137 C CA . MET A 1 238 ? 14.431 58.389 106.102 1.00 95.36 238 MET A CA 1
ATOM 1138 C C . MET A 1 238 ? 13.732 57.685 107.263 1.00 94.75 238 MET A C 1
ATOM 1139 O O . MET A 1 238 ? 13.034 56.698 107.058 1.00 93.68 238 MET A O 1
ATOM 1144 N N . LYS A 1 239 ? 13.908 58.202 108.475 1.00 100.57 239 LYS A N 1
ATOM 1145 C CA . LYS A 1 239 ? 13.267 57.625 109.654 1.00 100.77 239 LYS A CA 1
ATOM 1146 C C . LYS A 1 239 ? 11.741 57.738 109.571 1.00 98.92 239 LYS A C 1
ATOM 1147 O O . LYS A 1 239 ? 11.015 56.850 110.023 1.00 98.78 239 LYS A O 1
ATOM 1153 N N . LYS A 1 240 ? 11.272 58.832 108.979 1.00 93.43 240 LYS A N 1
ATOM 1154 C CA . LYS A 1 240 ? 9.851 59.158 108.921 1.00 91.01 240 LYS A CA 1
ATOM 1155 C C . LYS A 1 240 ? 9.031 58.280 108.002 1.00 89.43 240 LYS A C 1
ATOM 1156 O O . LYS A 1 240 ? 7.817 58.441 107.923 1.00 87.38 240 LYS A O 1
ATOM 1162 N N . ILE A 1 241 ? 9.696 57.365 107.303 1.00 76.82 241 ILE A N 1
ATOM 1163 C CA . ILE A 1 241 ? 9.073 56.573 106.234 1.00 75.12 241 ILE A CA 1
ATOM 1164 C C . ILE A 1 241 ? 8.576 55.218 106.703 1.00 75.49 241 ILE A C 1
ATOM 1165 O O . ILE A 1 241 ? 9.362 54.423 107.235 1.00 77.10 241 ILE A O 1
ATOM 1170 N N . PRO A 1 242 ? 7.267 54.951 106.496 1.00 77.95 242 PRO A N 1
ATOM 1171 C CA . PRO A 1 242 ? 6.571 53.773 107.035 1.00 78.59 242 PRO A CA 1
ATOM 1172 C C . PRO A 1 242 ? 7.328 52.529 106.562 1.00 78.58 242 PRO A C 1
ATOM 1173 O O . PRO A 1 242 ? 7.906 52.596 105.479 1.00 77.13 242 PRO A O 1
ATOM 1177 N N . THR A 1 243 ? 7.309 51.419 107.287 1.00 113.49 243 THR A N 1
ATOM 1178 C CA . THR A 1 243 ? 8.310 50.391 107.021 1.00 112.54 243 THR A CA 1
ATOM 1179 C C . THR A 1 243 ? 8.170 49.700 105.650 1.00 109.62 243 THR A C 1
ATOM 1180 O O . THR A 1 243 ? 9.188 49.439 104.992 1.00 108.25 243 THR A O 1
ATOM 1184 N N . GLY A 1 244 ? 6.959 49.386 105.202 1.00 80.65 244 GLY A N 1
ATOM 1185 C CA . GLY A 1 244 ? 6.853 48.673 103.936 1.00 77.29 244 GLY A CA 1
ATOM 1186 C C . GLY A 1 244 ? 6.605 49.568 102.729 1.00 74.11 244 GLY A C 1
ATOM 1187 O O . GLY A 1 244 ? 6.183 49.113 101.662 1.00 70.86 244 GLY A O 1
ATOM 1188 N N . ALA A 1 245 ? 6.897 50.851 102.868 1.00 73.60 245 ALA A N 1
ATOM 1189 C CA . ALA A 1 245 ? 6.510 51.796 101.841 1.00 70.50 245 ALA A CA 1
ATOM 1190 C C . ALA A 1 245 ? 7.219 51.518 100.524 1.00 67.41 245 ALA A C 1
ATOM 1191 O O . ALA A 1 245 ? 8.309 50.939 100.503 1.00 68.53 245 ALA A O 1
ATOM 1193 N N . GLU A 1 246 ? 6.558 51.893 99.431 1.00 68.59 246 GLU A N 1
ATOM 1194 C CA . GLU A 1 246 ? 7.110 51.810 98.089 1.00 67.00 246 GLU A CA 1
ATOM 1195 C C . GLU A 1 246 ? 7.094 53.201 97.546 1.00 65.75 246 GLU A C 1
ATOM 1196 O O . GLU A 1 246 ? 6.452 54.074 98.126 1.00 66.08 246 GLU A O 1
ATOM 1202 N N . ALA A 1 247 ? 7.802 53.417 96.446 1.00 66.75 247 ALA A N 1
ATOM 1203 C CA . ALA A 1 247 ? 7.953 54.766 95.917 1.00 65.75 247 ALA A CA 1
ATOM 1204 C C . ALA A 1 247 ? 7.232 54.958 94.583 1.00 63.28 247 ALA A C 1
ATOM 1205 O O . ALA A 1 247 ? 7.000 54.004 93.810 1.00 62.83 247 ALA A O 1
ATOM 1207 N N . SER A 1 248 ? 6.925 56.218 94.318 1.00 66.48 248 SER A N 1
ATOM 1208 C CA . SER A 1 248 ? 6.244 56.646 93.121 1.00 64.34 248 SER A CA 1
ATOM 1209 C C . SER A 1 248 ? 7.027 57.810 92.526 1.00 64.33 248 SER A C 1
ATOM 1210 O O . SER A 1 248 ? 7.190 58.847 93.183 1.00 65.26 248 SER A O 1
ATOM 1213 N N . ASN A 1 249 ? 7.536 57.636 91.303 1.00 65.30 249 ASN A N 1
ATOM 1214 C CA . ASN A 1 249 ? 8.389 58.648 90.675 1.00 67.04 249 ASN A CA 1
ATOM 1215 C C . ASN A 1 249 ? 7.680 59.433 89.579 1.00 66.10 249 ASN A C 1
ATOM 1216 O O . ASN A 1 249 ? 7.236 58.884 88.566 1.00 65.16 249 ASN A O 1
ATOM 1221 N N . VAL A 1 250 ? 7.535 60.725 89.816 1.00 56.92 250 VAL A N 1
ATOM 1222 C CA . VAL A 1 250 ? 6.847 61.613 88.893 1.00 56.98 250 VAL A CA 1
ATOM 1223 C C . VAL A 1 250 ? 7.876 62.435 88.139 1.00 61.15 250 VAL A C 1
ATOM 1224 O O . VAL A 1 250 ? 8.525 63.308 88.718 1.00 64.16 250 VAL A O 1
ATOM 1228 N N . LEU A 1 251 ? 8.032 62.123 86.853 1.00 62.00 251 LEU A N 1
ATOM 1229 C CA . LEU A 1 251 ? 9.062 62.727 86.005 1.00 66.31 251 LEU A CA 1
ATOM 1230 C C . LEU A 1 251 ? 8.443 63.564 84.916 1.00 67.87 251 LEU A C 1
ATOM 1231 O O . LEU A 1 251 ? 7.777 63.034 84.023 1.00 65.94 251 LEU A O 1
ATOM 1236 N N . VAL A 1 252 ? 8.634 64.874 84.994 1.00 58.82 252 VAL A N 1
ATOM 1237 C CA . VAL A 1 252 ? 8.058 65.770 83.996 1.00 59.72 252 VAL A CA 1
ATOM 1238 C C . VAL A 1 252 ? 9.113 66.714 83.446 1.00 62.26 252 VAL A C 1
ATOM 1239 O O . VAL A 1 252 ? 10.183 66.852 84.017 1.00 64.13 252 VAL A O 1
ATOM 1243 N N . GLY A 1 253 ? 8.845 67.337 82.312 1.00 65.03 253 GLY A N 1
ATOM 1244 C CA . GLY A 1 253 ? 9.829 68.261 81.808 1.00 67.10 253 GLY A CA 1
ATOM 1245 C C . GLY A 1 253 ? 9.688 68.526 80.337 1.00 67.11 253 GLY A C 1
ATOM 1246 O O . GLY A 1 253 ? 8.742 68.065 79.714 1.00 65.52 253 GLY A O 1
ATOM 1247 N N . GLU A 1 254 ? 10.637 69.279 79.797 1.00 88.50 254 GLU A N 1
ATOM 1248 C CA . GLU A 1 254 ? 10.629 69.691 78.411 1.00 88.91 254 GLU A CA 1
ATOM 1249 C C . GLU A 1 254 ? 11.706 69.005 77.577 1.00 89.77 254 GLU A C 1
ATOM 1250 O O . GLU A 1 254 ? 12.804 68.756 78.068 1.00 90.94 254 GLU A O 1
ATOM 1256 N N . VAL A 1 255 ? 11.389 68.725 76.310 1.00 102.86 255 VAL A N 1
ATOM 1257 C CA . VAL A 1 255 ? 12.371 68.274 75.313 1.00 103.86 255 VAL A CA 1
ATOM 1258 C C . VAL A 1 255 ? 12.232 69.058 74.001 1.00 105.01 255 VAL A C 1
ATOM 1259 O O . VAL A 1 255 ? 11.204 68.984 73.328 1.00 104.08 255 VAL A O 1
ATOM 1263 N N . ASP A 1 256 ? 13.275 69.792 73.636 1.00 119.04 256 ASP A N 1
ATOM 1264 C CA . ASP A 1 256 ? 13.189 70.745 72.533 1.00 120.60 256 ASP A CA 1
ATOM 1265 C C . ASP A 1 256 ? 12.593 70.157 71.258 1.00 120.16 256 ASP A C 1
ATOM 1266 O O . ASP A 1 256 ? 11.919 70.861 70.508 1.00 120.77 256 ASP A O 1
ATOM 1271 N N . ILE A 1 257 ? 12.829 68.873 71.014 1.00 125.57 257 ILE A N 1
ATOM 1272 C CA . ILE A 1 257 ? 12.506 68.291 69.717 1.00 125.62 257 ILE A CA 1
ATOM 1273 C C . ILE A 1 257 ? 11.053 67.795 69.596 1.00 123.65 257 ILE A C 1
ATOM 1274 O O . ILE A 1 257 ? 10.582 67.535 68.497 1.00 124.80 257 ILE A O 1
ATOM 1279 N N . LEU A 1 258 ? 10.337 67.687 70.712 1.00 104.97 258 LEU A N 1
ATOM 1280 C CA . LEU A 1 258 ? 8.937 67.247 70.694 1.00 103.32 258 LEU A CA 1
ATOM 1281 C C . LEU A 1 258 ? 7.963 68.313 70.178 1.00 104.13 258 LEU A C 1
ATOM 1282 O O . LEU A 1 258 ? 8.189 69.504 70.378 1.00 105.43 258 LEU A O 1
ATOM 1287 N N . ASP A 1 259 ? 6.864 67.896 69.548 1.00 134.91 259 ASP A N 1
ATOM 1288 C CA . ASP A 1 259 ? 5.812 68.844 69.163 1.00 135.57 259 ASP A CA 1
ATOM 1289 C C . ASP A 1 259 ? 4.454 68.481 69.776 1.00 134.04 259 ASP A C 1
ATOM 1290 O O . ASP A 1 259 ? 3.550 69.311 69.835 1.00 134.38 259 ASP A O 1
ATOM 1295 N N . ARG A 1 260 ? 4.324 67.233 70.221 1.00 118.01 260 ARG A N 1
ATOM 1296 C CA . ARG A 1 260 ? 3.186 66.769 71.010 1.00 116.39 260 ARG A CA 1
ATOM 1297 C C . ARG A 1 260 ? 3.759 66.347 72.349 1.00 114.91 260 ARG A C 1
ATOM 1298 O O . ARG A 1 260 ? 4.942 66.036 72.429 1.00 115.08 260 ARG A O 1
ATOM 1306 N N . PRO A 1 261 ? 2.931 66.336 73.410 1.00 94.76 261 PRO A N 1
ATOM 1307 C CA . PRO A 1 261 ? 3.373 65.790 74.693 1.00 93.49 261 PRO A CA 1
ATOM 1308 C C . PRO A 1 261 ? 3.420 64.261 74.679 1.00 92.22 261 PRO A C 1
ATOM 1309 O O . PRO A 1 261 ? 2.766 63.641 73.854 1.00 92.37 261 PRO A O 1
ATOM 1313 N N . ILE A 1 262 ? 4.201 63.678 75.582 1.00 85.98 262 ILE A N 1
ATOM 1314 C CA . ILE A 1 262 ? 4.337 62.230 75.737 1.00 84.64 262 ILE A CA 1
ATOM 1315 C C . ILE A 1 262 ? 3.996 61.824 77.167 1.00 82.99 262 ILE A C 1
ATOM 1316 O O . ILE A 1 262 ? 4.667 62.246 78.101 1.00 82.83 262 ILE A O 1
ATOM 1321 N N . VAL A 1 263 ? 2.950 61.030 77.350 1.00 71.39 263 VAL A N 1
ATOM 1322 C CA . VAL A 1 263 ? 2.538 60.658 78.693 1.00 69.93 263 VAL A CA 1
ATOM 1323 C C . VAL A 1 263 ? 2.577 59.153 78.939 1.00 68.87 263 VAL A C 1
ATOM 1324 O O . VAL A 1 263 ? 2.126 58.367 78.105 1.00 69.71 263 VAL A O 1
ATOM 1328 N N . ALA A 1 264 ? 3.090 58.753 80.100 1.00 68.16 264 ALA A N 1
ATOM 1329 C CA . ALA A 1 264 ? 3.036 57.353 80.469 1.00 67.41 264 ALA A CA 1
ATOM 1330 C C . ALA A 1 264 ? 2.824 57.205 81.960 1.00 65.98 264 ALA A C 1
ATOM 1331 O O . ALA A 1 264 ? 3.475 57.865 82.779 1.00 64.88 264 ALA A O 1
ATOM 1333 N N . PHE A 1 265 ? 1.903 56.314 82.295 1.00 63.83 265 PHE A N 1
ATOM 1334 C CA . PHE A 1 265 ? 1.679 55.882 83.652 1.00 63.02 265 PHE A CA 1
ATOM 1335 C C . PHE A 1 265 ? 2.080 54.415 83.681 1.00 63.30 265 PHE A C 1
ATOM 1336 O O . PHE A 1 265 ? 1.575 53.605 82.892 1.00 65.08 265 PHE A O 1
ATOM 1344 N N . VAL A 1 266 ? 3.008 54.073 84.566 1.00 65.40 266 VAL A N 1
ATOM 1345 C CA . VAL A 1 266 ? 3.474 52.696 84.670 1.00 65.85 266 VAL A CA 1
ATOM 1346 C C . VAL A 1 266 ? 3.354 52.200 86.110 1.00 65.75 266 VAL A C 1
ATOM 1347 O O . VAL A 1 266 ? 3.650 52.929 87.077 1.00 64.67 266 VAL A O 1
ATOM 1351 N N . ARG A 1 267 ? 2.897 50.966 86.254 1.00 60.42 267 ARG A N 1
ATOM 1352 C CA . ARG A 1 267 ? 2.956 50.288 87.526 1.00 60.98 267 ARG A CA 1
ATOM 1353 C C . ARG A 1 267 ? 3.765 49.029 87.339 1.00 61.39 267 ARG A C 1
ATOM 1354 O O . ARG A 1 267 ? 3.384 48.197 86.502 1.00 62.79 267 ARG A O 1
ATOM 1362 N N . LEU A 1 268 ? 4.886 48.896 88.057 1.00 73.69 268 LEU A N 1
ATOM 1363 C CA . LEU A 1 268 ? 5.759 47.696 87.969 1.00 74.45 268 LEU A CA 1
ATOM 1364 C C . LEU A 1 268 ? 5.182 46.492 88.733 1.00 76.44 268 LEU A C 1
ATOM 1365 O O . LEU A 1 268 ? 4.484 46.702 89.724 1.00 77.16 268 LEU A O 1
ATOM 1370 N N . SER A 1 269 ? 5.449 45.254 88.306 1.00 125.45 269 SER A N 1
ATOM 1371 C CA . SER A 1 269 ? 4.831 44.104 88.977 1.00 127.61 269 SER A CA 1
ATOM 1372 C C . SER A 1 269 ? 5.653 43.657 90.176 1.00 128.07 269 SER A C 1
ATOM 1373 O O . SER A 1 269 ? 5.127 43.677 91.283 1.00 128.98 269 SER A O 1
ATOM 1376 N N . PRO A 1 270 ? 6.930 43.246 90.008 1.00 81.87 270 PRO A N 1
ATOM 1377 C CA . PRO A 1 270 ? 7.508 43.439 91.352 1.00 81.76 270 PRO A CA 1
ATOM 1378 C C . PRO A 1 270 ? 8.042 44.864 91.447 1.00 80.16 270 PRO A C 1
ATOM 1379 O O . PRO A 1 270 ? 8.533 45.354 90.428 1.00 79.24 270 PRO A O 1
ATOM 1383 N N . ALA A 1 271 ? 7.897 45.538 92.590 1.00 74.89 271 ALA A N 1
ATOM 1384 C CA . ALA A 1 271 ? 8.557 46.830 92.777 1.00 73.89 271 ALA A CA 1
ATOM 1385 C C . ALA A 1 271 ? 10.071 46.624 92.685 1.00 74.39 271 ALA A C 1
ATOM 1386 O O . ALA A 1 271 ? 10.588 45.544 93.005 1.00 75.66 271 ALA A O 1
ATOM 1388 N N . VAL A 1 272 ? 10.776 47.644 92.206 1.00 75.03 272 VAL A N 1
ATOM 1389 C CA . VAL A 1 272 ? 12.199 47.512 91.919 1.00 75.77 272 VAL A CA 1
ATOM 1390 C C . VAL A 1 272 ? 12.972 48.698 92.449 1.00 76.34 272 VAL A C 1
ATOM 1391 O O . VAL A 1 272 ? 12.532 49.847 92.337 1.00 75.63 272 VAL A O 1
ATOM 1395 N N . LEU A 1 273 ? 14.103 48.405 93.076 1.00 75.47 273 LEU A N 1
ATOM 1396 C CA . LEU A 1 273 ? 14.998 49.449 93.518 1.00 76.90 273 LEU A CA 1
ATOM 1397 C C . LEU A 1 273 ? 15.763 49.943 92.304 1.00 77.23 273 LEU A C 1
ATOM 1398 O O . LEU A 1 273 ? 16.838 49.435 92.008 1.00 78.63 273 LEU A O 1
ATOM 1403 N N . LEU A 1 274 ? 15.219 50.917 91.588 1.00 70.60 274 LEU A N 1
ATOM 1404 C CA . LEU A 1 274 ? 15.903 51.445 90.402 1.00 71.32 274 LEU A CA 1
ATOM 1405 C C . LEU A 1 274 ? 17.097 52.301 90.803 1.00 74.14 274 LEU A C 1
ATOM 1406 O O . LEU A 1 274 ? 16.937 53.377 91.405 1.00 75.10 274 LEU A O 1
ATOM 1411 N N . SER A 1 275 ? 18.289 51.807 90.484 1.00 87.00 275 SER A N 1
ATOM 1412 C CA . SER A 1 275 ? 19.520 52.420 90.945 1.00 89.99 275 SER A CA 1
ATOM 1413 C C . SER A 1 275 ? 19.608 53.904 90.588 1.00 91.69 275 SER A C 1
ATOM 1414 O O . SER A 1 275 ? 19.406 54.298 89.437 1.00 91.24 275 SER A O 1
ATOM 1417 N N . GLY A 1 276 ? 19.898 54.706 91.607 1.00 79.73 276 GLY A N 1
ATOM 1418 C CA . GLY A 1 276 ? 20.110 56.139 91.507 1.00 82.23 276 GLY A CA 1
ATOM 1419 C C . GLY A 1 276 ? 18.891 56.977 91.193 1.00 81.29 276 GLY A C 1
ATOM 1420 O O . GLY A 1 276 ? 19.000 58.180 90.996 1.00 83.78 276 GLY A O 1
ATOM 1421 N N . LEU A 1 277 ? 17.718 56.365 91.181 1.00 71.57 277 LEU A N 1
ATOM 1422 C CA . LEU A 1 277 ? 16.519 57.075 90.747 1.00 70.06 277 LEU A CA 1
ATOM 1423 C C . LEU A 1 277 ? 15.812 57.848 91.878 1.00 70.82 277 LEU A C 1
ATOM 1424 O O . LEU A 1 277 ? 15.479 59.035 91.735 1.00 72.30 277 LEU A O 1
ATOM 1429 N N . THR A 1 278 ? 15.553 57.174 92.991 1.00 71.40 278 THR A N 1
ATOM 1430 C CA . THR A 1 278 ? 14.862 57.833 94.078 1.00 71.81 278 THR A CA 1
ATOM 1431 C C . THR A 1 278 ? 15.904 58.381 95.035 1.00 75.51 278 THR A C 1
ATOM 1432 O O . THR A 1 278 ? 16.975 57.798 95.147 1.00 76.62 278 THR A O 1
ATOM 1436 N N . GLU A 1 279 ? 15.619 59.500 95.706 1.00 78.26 279 GLU A N 1
ATOM 1437 C CA . GLU A 1 279 ? 16.578 60.068 96.668 1.00 81.48 279 GLU A CA 1
ATOM 1438 C C . GLU A 1 279 ? 16.785 59.183 97.889 1.00 80.63 279 GLU A C 1
ATOM 1439 O O . GLU A 1 279 ? 17.735 59.353 98.644 1.00 82.56 279 GLU A O 1
ATOM 1445 N N . VAL A 1 280 ? 15.838 58.289 98.100 1.00 83.65 280 VAL A N 1
ATOM 1446 C CA . VAL A 1 280 ? 15.852 57.356 99.195 1.00 82.84 280 VAL A CA 1
ATOM 1447 C C . VAL A 1 280 ? 15.711 55.926 98.692 1.00 80.51 280 VAL A C 1
ATOM 1448 O O . VAL A 1 280 ? 14.889 55.655 97.827 1.00 78.33 280 VAL A O 1
ATOM 1452 N N . PRO A 1 281 ? 16.517 54.999 99.218 1.00 75.04 281 PRO A N 1
ATOM 1453 C CA . PRO A 1 281 ? 16.472 53.637 98.677 1.00 73.23 281 PRO A CA 1
ATOM 1454 C C . PRO A 1 281 ? 15.153 52.919 98.943 1.00 71.04 281 PRO A C 1
ATOM 1455 O O . PRO A 1 281 ? 15.103 52.072 99.848 1.00 71.08 281 PRO A O 1
ATOM 1459 N N . ILE A 1 282 ? 14.135 53.188 98.143 1.00 82.51 282 ILE A N 1
ATOM 1460 C CA . ILE A 1 282 ? 12.831 52.569 98.310 1.00 80.65 282 ILE A CA 1
ATOM 1461 C C . ILE A 1 282 ? 12.429 51.951 96.977 1.00 78.74 282 ILE A C 1
ATOM 1462 O O . ILE A 1 282 ? 12.640 52.555 95.916 1.00 78.31 282 ILE A O 1
ATOM 1467 N N . PRO A 1 283 ? 11.866 50.739 97.001 1.00 66.32 283 PRO A N 1
ATOM 1468 C CA . PRO A 1 283 ? 11.565 50.159 95.686 1.00 64.81 283 PRO A CA 1
ATOM 1469 C C . PRO A 1 283 ? 10.533 50.991 94.950 1.00 63.05 283 PRO A C 1
ATOM 1470 O O . PRO A 1 283 ? 9.602 51.502 95.574 1.00 62.89 283 PRO A O 1
ATOM 1474 N N . THR A 1 284 ? 10.728 51.188 93.650 1.00 64.40 284 THR A N 1
ATOM 1475 C CA . THR A 1 284 ? 9.758 51.946 92.869 1.00 62.47 284 THR A CA 1
ATOM 1476 C C . THR A 1 284 ? 8.601 51.052 92.446 1.00 61.70 284 THR A C 1
ATOM 1477 O O . THR A 1 284 ? 8.822 49.928 91.988 1.00 62.14 284 THR A O 1
ATOM 1481 N N . ARG A 1 285 ? 7.375 51.544 92.634 1.00 63.90 285 ARG A N 1
ATOM 1482 C CA . ARG A 1 285 ? 6.179 50.835 92.186 1.00 64.16 285 ARG A CA 1
ATOM 1483 C C . ARG A 1 285 ? 5.498 51.563 91.050 1.00 62.82 285 ARG A C 1
ATOM 1484 O O . ARG A 1 285 ? 5.011 50.934 90.131 1.00 63.25 285 ARG A O 1
ATOM 1492 N N . PHE A 1 286 ? 5.443 52.885 91.113 1.00 65.77 286 PHE A N 1
ATOM 1493 C CA . PHE A 1 286 ? 4.745 53.643 90.088 1.00 64.70 286 PHE A CA 1
ATOM 1494 C C . PHE A 1 286 ? 5.694 54.602 89.384 1.00 63.52 286 PHE A C 1
ATOM 1495 O O . PHE A 1 286 ? 6.621 55.129 90.011 1.00 63.64 286 PHE A O 1
ATOM 1503 N N . LEU A 1 287 ? 5.458 54.843 88.089 1.00 62.31 287 LEU A N 1
ATOM 1504 C CA . LEU A 1 287 ? 6.115 55.954 87.397 1.00 62.04 287 LEU A CA 1
ATOM 1505 C C . LEU A 1 287 ? 5.110 56.716 86.580 1.00 62.12 287 LEU A C 1
ATOM 1506 O O . LEU A 1 287 ? 4.221 56.126 85.954 1.00 62.81 287 LEU A O 1
ATOM 1511 N N . PHE A 1 288 ? 5.236 58.035 86.607 1.00 56.92 288 PHE A N 1
ATOM 1512 C CA . PHE A 1 288 ? 4.489 58.891 85.694 1.00 57.90 288 PHE A CA 1
ATOM 1513 C C . PHE A 1 288 ? 5.456 59.728 84.882 1.00 59.78 288 PHE A C 1
ATOM 1514 O O . PHE A 1 288 ? 6.367 60.366 85.429 1.00 60.80 288 PHE A O 1
ATOM 1522 N N . ILE A 1 289 ? 5.270 59.736 83.579 1.00 62.56 289 ILE A N 1
ATOM 1523 C CA . ILE A 1 289 ? 6.146 60.497 82.711 1.00 64.94 289 ILE A CA 1
ATOM 1524 C C . ILE A 1 289 ? 5.378 61.461 81.805 1.00 66.66 289 ILE A C 1
ATOM 1525 O O . ILE A 1 289 ? 4.440 61.057 81.110 1.00 66.43 289 ILE A O 1
ATOM 1530 N N . LEU A 1 290 ? 5.753 62.738 81.852 1.00 65.22 290 LEU A N 1
ATOM 1531 C CA . LEU A 1 290 ? 5.154 63.756 81.006 1.00 67.02 290 LEU A CA 1
ATOM 1532 C C . LEU A 1 290 ? 6.262 64.607 80.398 1.00 69.59 290 LEU A C 1
ATOM 1533 O O . LEU A 1 290 ? 6.919 65.361 81.116 1.00 71.27 290 LEU A O 1
ATOM 1538 N N . LEU A 1 291 ? 6.491 64.456 79.088 1.00 70.02 291 LEU A N 1
ATOM 1539 C CA . LEU A 1 291 ? 7.512 65.206 78.360 1.00 72.06 291 LEU A CA 1
ATOM 1540 C C . LEU A 1 291 ? 6.871 65.877 77.171 1.00 72.83 291 LEU A C 1
ATOM 1541 O O . LEU A 1 291 ? 6.028 65.272 76.516 1.00 71.92 291 LEU A O 1
ATOM 1546 N N . GLY A 1 292 ? 7.263 67.117 76.880 1.00 68.79 292 GLY A N 1
ATOM 1547 C CA . GLY A 1 292 ? 6.585 67.903 75.873 1.00 69.49 292 GLY A CA 1
ATOM 1548 C C . GLY A 1 292 ? 7.481 69.016 75.374 1.00 71.59 292 GLY A C 1
ATOM 1549 O O . GLY A 1 292 ? 8.633 69.130 75.798 1.00 72.53 292 GLY A O 1
ATOM 1550 N N . PRO A 1 293 ? 6.961 69.850 74.469 1.00 86.55 293 PRO A N 1
ATOM 1551 C CA . PRO A 1 293 ? 7.804 70.875 73.871 1.00 88.55 293 PRO A CA 1
ATOM 1552 C C . PRO A 1 293 ? 8.056 72.014 74.837 1.00 89.35 293 PRO A C 1
ATOM 1553 O O . PRO A 1 293 ? 7.297 72.214 75.768 1.00 88.38 293 PRO A O 1
ATOM 1557 N N . VAL A 1 294 ? 9.110 72.770 74.579 1.00 95.32 294 VAL A N 1
ATOM 1558 C CA . VAL A 1 294 ? 9.506 73.904 75.401 1.00 96.38 294 VAL A CA 1
ATOM 1559 C C . VAL A 1 294 ? 8.413 74.973 75.606 1.00 95.97 294 VAL A C 1
ATOM 1560 O O . VAL A 1 294 ? 7.688 75.339 74.683 1.00 96.14 294 VAL A O 1
ATOM 1564 N N . GLY A 1 295 ? 8.291 75.455 76.838 1.00 120.73 295 GLY A N 1
ATOM 1565 C CA . GLY A 1 295 ? 7.290 76.459 77.151 1.00 120.37 295 GLY A CA 1
ATOM 1566 C C . GLY A 1 295 ? 6.071 75.867 77.820 1.00 118.16 295 GLY A C 1
ATOM 1567 O O . GLY A 1 295 ? 5.120 76.576 78.139 1.00 117.57 295 GLY A O 1
ATOM 1568 N N . LYS A 1 296 ? 6.096 74.553 77.995 1.00 105.48 296 LYS A N 1
ATOM 1569 C CA . LYS A 1 296 ? 5.021 73.838 78.663 1.00 103.71 296 LYS A CA 1
ATOM 1570 C C . LYS A 1 296 ? 5.492 73.464 80.082 1.00 103.11 296 LYS A C 1
ATOM 1571 O O . LYS A 1 296 ? 4.775 72.815 80.841 1.00 101.61 296 LYS A O 1
ATOM 1577 N N . GLY A 1 297 ? 6.717 73.874 80.408 1.00 87.44 297 GLY A N 1
ATOM 1578 C CA . GLY A 1 297 ? 7.393 73.521 81.645 1.00 87.35 297 GLY A CA 1
ATOM 1579 C C . GLY A 1 297 ? 6.720 73.774 82.993 1.00 85.87 297 GLY A C 1
ATOM 1580 O O . GLY A 1 297 ? 6.773 72.899 83.875 1.00 84.86 297 GLY A O 1
ATOM 1581 N N . GLN A 1 298 ? 6.105 74.943 83.169 1.00 108.59 298 GLN A N 1
ATOM 1582 C CA . GLN A 1 298 ? 5.457 75.242 84.436 1.00 106.99 298 GLN A CA 1
ATOM 1583 C C . GLN A 1 298 ? 4.109 74.540 84.515 1.00 104.93 298 GLN A C 1
ATOM 1584 O O . GLN A 1 298 ? 3.700 74.094 85.588 1.00 103.32 298 GLN A O 1
ATOM 1590 N N . GLN A 1 299 ? 3.426 74.431 83.381 1.00 93.62 299 GLN A N 1
ATOM 1591 C CA . GLN A 1 299 ? 2.172 73.686 83.299 1.00 92.29 299 GLN A CA 1
ATOM 1592 C C . GLN A 1 299 ? 2.347 72.245 83.730 1.00 91.33 299 GLN A C 1
ATOM 1593 O O . GLN A 1 299 ? 1.470 71.659 84.357 1.00 89.97 299 GLN A O 1
ATOM 1599 N N . TYR A 1 300 ? 3.473 71.672 83.320 1.00 84.92 300 TYR A N 1
ATOM 1600 C CA . TYR A 1 300 ? 3.795 70.277 83.563 1.00 84.50 300 TYR A CA 1
ATOM 1601 C C . TYR A 1 300 ? 4.142 70.052 85.022 1.00 83.11 300 TYR A C 1
ATOM 1602 O O . TYR A 1 300 ? 3.861 69.014 85.599 1.00 81.67 300 TYR A O 1
ATOM 1611 N N . HIS A 1 301 ? 4.781 71.051 85.600 1.00 64.94 301 HIS A N 1
ATOM 1612 C CA . HIS A 1 301 ? 5.113 71.058 87.013 1.00 63.68 301 HIS A CA 1
ATOM 1613 C C . HIS A 1 301 ? 3.849 70.886 87.844 1.00 60.86 301 HIS A C 1
ATOM 1614 O O . HIS A 1 301 ? 3.827 70.079 88.773 1.00 58.84 301 HIS A O 1
ATOM 1621 N N . GLU A 1 302 ? 2.782 71.604 87.486 1.00 67.10 302 GLU A N 1
ATOM 1622 C CA . GLU A 1 302 ? 1.533 71.442 88.212 1.00 65.11 302 GLU A CA 1
ATOM 1623 C C . GLU A 1 302 ? 0.833 70.112 87.890 1.00 64.33 302 GLU A C 1
ATOM 1624 O O . GLU A 1 302 ? 0.194 69.521 88.761 1.00 62.26 302 GLU A O 1
ATOM 1630 N N . ILE A 1 303 ? 0.964 69.598 86.675 1.00 60.92 303 ILE A N 1
ATOM 1631 C CA . ILE A 1 303 ? 0.401 68.282 86.432 1.00 60.96 303 ILE A CA 1
ATOM 1632 C C . ILE A 1 303 ? 1.176 67.272 87.260 1.00 58.59 303 ILE A C 1
ATOM 1633 O O . ILE A 1 303 ? 0.581 66.360 87.840 1.00 56.68 303 ILE A O 1
ATOM 1638 N N . GLY A 1 304 ? 2.488 67.459 87.368 1.00 63.38 304 GLY A N 1
ATOM 1639 C CA . GLY A 1 304 ? 3.293 66.565 88.184 1.00 61.20 304 GLY A CA 1
ATOM 1640 C C . GLY A 1 304 ? 2.877 66.607 89.655 1.00 58.36 304 GLY A C 1
ATOM 1641 O O . GLY A 1 304 ? 2.692 65.552 90.296 1.00 56.06 304 GLY A O 1
ATOM 1642 N N . ARG A 1 305 ? 2.685 67.825 90.178 1.00 61.20 305 ARG A N 1
ATOM 1643 C CA . ARG A 1 305 ? 2.230 67.991 91.556 1.00 59.38 305 ARG A CA 1
ATOM 1644 C C . ARG A 1 305 ? 0.892 67.294 91.727 1.00 57.98 305 ARG A C 1
ATOM 1645 O O . ARG A 1 305 ? 0.686 66.595 92.726 1.00 56.60 305 ARG A O 1
ATOM 1653 N N . SER A 1 306 ? -0.011 67.468 90.763 1.00 61.03 306 SER A N 1
ATOM 1654 C CA . SER A 1 306 ? -1.324 66.850 90.864 1.00 61.30 306 SER A CA 1
ATOM 1655 C C . SER A 1 306 ? -1.236 65.323 90.924 1.00 60.66 306 SER A C 1
ATOM 1656 O O . SER A 1 306 ? -1.975 64.674 91.680 1.00 60.76 306 SER A O 1
ATOM 1659 N N . MET A 1 307 ? -0.351 64.752 90.102 1.00 64.46 307 MET A N 1
ATOM 1660 C CA . MET A 1 307 ? -0.157 63.311 90.086 1.00 63.70 307 MET A CA 1
ATOM 1661 C C . MET A 1 307 ? 0.389 62.834 91.412 1.00 61.86 307 MET A C 1
ATOM 1662 O O . MET A 1 307 ? -0.074 61.858 91.963 1.00 62.51 307 MET A O 1
ATOM 1667 N N . ALA A 1 308 ? 1.401 63.522 91.917 1.00 58.20 308 ALA A N 1
ATOM 1668 C CA . ALA A 1 308 ? 2.016 63.122 93.154 1.00 57.65 308 ALA A CA 1
ATOM 1669 C C . ALA A 1 308 ? 0.986 63.270 94.267 1.00 57.90 308 ALA A C 1
ATOM 1670 O O . ALA A 1 308 ? 0.844 62.404 95.138 1.00 58.62 308 ALA A O 1
ATOM 1672 N N . THR A 1 309 ? 0.255 64.372 94.253 1.00 58.93 309 THR A N 1
ATOM 1673 C CA . THR A 1 309 ? -0.648 64.635 95.357 1.00 59.44 309 THR A CA 1
ATOM 1674 C C . THR A 1 309 ? -1.817 63.668 95.359 1.00 61.15 309 THR A C 1
ATOM 1675 O O . THR A 1 309 ? -2.237 63.190 96.414 1.00 62.24 309 THR A O 1
ATOM 1679 N N . ILE A 1 310 ? -2.317 63.341 94.176 1.00 55.04 310 ILE A N 1
ATOM 1680 C CA . ILE A 1 310 ? -3.459 62.469 94.135 1.00 58.29 310 ILE A CA 1
ATOM 1681 C C . ILE A 1 310 ? -3.086 61.057 94.636 1.00 59.67 310 ILE A C 1
ATOM 1682 O O . ILE A 1 310 ? -3.936 60.354 95.196 1.00 63.14 310 ILE A O 1
ATOM 1687 N N . MET A 1 311 ? -1.815 60.671 94.493 1.00 65.57 311 MET A N 1
ATOM 1688 C CA . MET A 1 311 ? -1.323 59.435 95.088 1.00 67.02 311 MET A CA 1
ATOM 1689 C C . MET A 1 311 ? -1.261 59.461 96.635 1.00 67.71 311 MET A C 1
ATOM 1690 O O . MET A 1 311 ? -1.124 58.413 97.243 1.00 70.38 311 MET A O 1
ATOM 1695 N N . THR A 1 312 ? -1.360 60.628 97.276 1.00 65.90 312 THR A N 1
ATOM 1696 C CA . THR A 1 312 ? -1.445 60.631 98.731 1.00 66.77 312 THR A CA 1
ATOM 1697 C C . THR A 1 312 ? -2.845 60.311 99.186 1.00 69.32 312 THR A C 1
ATOM 1698 O O . THR A 1 312 ? -3.079 60.022 100.339 1.00 70.52 312 THR A O 1
ATOM 1702 N N . ASP A 1 313 ? -3.778 60.354 98.256 1.00 61.80 313 ASP A N 1
ATOM 1703 C CA . ASP A 1 313 ? -5.157 60.012 98.548 1.00 64.91 313 ASP A CA 1
ATOM 1704 C C . ASP A 1 313 ? -5.282 58.546 98.831 1.00 68.60 313 ASP A C 1
ATOM 1705 O O . ASP A 1 313 ? -4.772 57.709 98.074 1.00 70.48 313 ASP A O 1
ATOM 1710 N N . GLU A 1 314 ? -5.954 58.239 99.930 1.00 70.71 314 GLU A N 1
ATOM 1711 C CA . GLU A 1 314 ? -6.048 56.877 100.396 1.00 73.64 3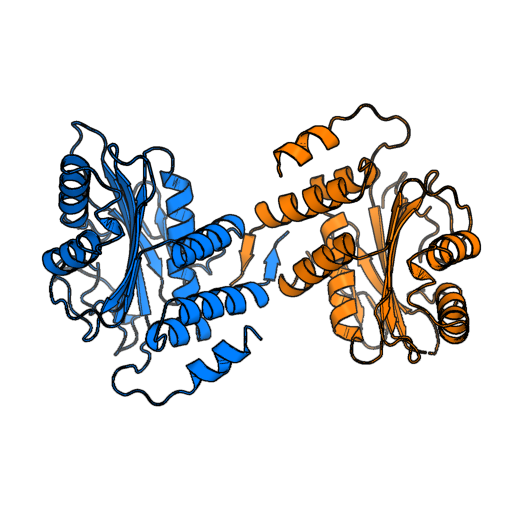14 GLU A CA 1
ATOM 1712 C C . GLU A 1 314 ? -6.774 56.018 99.364 1.00 77.61 314 GLU A C 1
ATOM 1713 O O . GLU A 1 314 ? -6.251 55.007 98.914 1.00 79.29 314 GLU A O 1
ATOM 1719 N N . ILE A 1 315 ? -7.951 56.464 98.939 1.00 62.97 315 ILE A N 1
ATOM 1720 C CA . ILE A 1 315 ? -8.721 55.742 97.919 1.00 67.07 315 ILE A CA 1
ATOM 1721 C C . ILE A 1 315 ? -8.048 55.704 96.548 1.00 68.00 315 ILE A C 1
ATOM 1722 O O . ILE A 1 315 ? -8.015 54.656 95.914 1.00 70.36 315 ILE A O 1
ATOM 1727 N N . PHE A 1 316 ? -7.515 56.815 96.066 1.00 62.29 316 PHE A N 1
ATOM 1728 C CA . PHE A 1 316 ? -6.955 56.733 94.734 1.00 63.23 316 PHE A CA 1
ATOM 1729 C C . PHE A 1 316 ? -5.763 55.831 94.689 1.00 63.05 316 PHE A C 1
ATOM 1730 O O . PHE A 1 316 ? -5.520 55.193 93.673 1.00 65.18 316 PHE A O 1
ATOM 1738 N N . HIS A 1 317 ? -5.005 55.787 95.775 1.00 63.64 317 HIS A N 1
ATOM 1739 C CA . HIS A 1 317 ? -3.757 55.038 95.766 1.00 62.87 317 HIS A CA 1
ATOM 1740 C C . HIS A 1 317 ? -4.115 53.547 95.816 1.00 64.60 317 HIS A C 1
ATOM 1741 O O . HIS A 1 317 ? -3.408 52.715 95.257 1.00 63.12 317 HIS A O 1
ATOM 1748 N N . ASP A 1 318 ? -5.262 53.222 96.396 1.00 76.29 318 ASP A N 1
ATOM 1749 C CA . ASP A 1 318 ? -5.728 51.850 96.375 1.00 77.72 318 ASP A CA 1
ATOM 1750 C C . ASP A 1 318 ? -6.118 51.459 94.959 1.00 78.93 318 ASP A C 1
ATOM 1751 O O . ASP A 1 318 ? -5.819 50.356 94.499 1.00 78.15 318 ASP A O 1
ATOM 1756 N N . VAL A 1 319 ? -6.803 52.367 94.271 1.00 67.41 319 VAL A N 1
ATOM 1757 C CA . VAL A 1 319 ? -7.193 52.133 92.889 1.00 67.97 319 VAL A CA 1
ATOM 1758 C C . VAL A 1 319 ? -5.951 51.966 92.045 1.00 64.59 319 VAL A C 1
ATOM 1759 O O . VAL A 1 319 ? -5.874 51.035 91.270 1.00 63.61 319 VAL A O 1
ATOM 1763 N N . ALA A 1 320 ? -4.971 52.847 92.208 1.00 68.55 320 ALA A N 1
ATOM 1764 C CA . ALA A 1 320 ? -3.728 52.727 91.458 1.00 63.71 320 ALA A CA 1
ATOM 1765 C C . ALA A 1 320 ? -3.062 51.339 91.615 1.00 62.34 320 ALA A C 1
ATOM 1766 O O . ALA A 1 320 ? -2.642 50.740 90.602 1.00 60.34 320 ALA A O 1
ATOM 1768 N N . TYR A 1 321 ? -3.032 50.799 92.842 1.00 69.26 321 TYR A N 1
ATOM 1769 C CA . TYR A 1 321 ? -2.451 49.475 93.099 1.00 68.21 321 TYR A CA 1
ATOM 1770 C C . TYR A 1 321 ? -3.286 48.333 92.483 1.00 70.21 321 TYR A C 1
ATOM 1771 O O . TYR A 1 321 ? -2.752 47.286 92.106 1.00 69.15 321 TYR A O 1
ATOM 1780 N N . LYS A 1 322 ? -4.599 48.522 92.394 1.00 76.91 322 LYS A N 1
ATOM 1781 C CA . LYS A 1 322 ? -5.497 47.439 91.997 1.00 78.99 322 LYS A CA 1
ATOM 1782 C C . LYS A 1 322 ? -6.099 47.587 90.594 1.00 79.61 322 LYS A C 1
ATOM 1783 O O . LYS A 1 322 ? -6.761 46.659 90.100 1.00 81.22 322 LYS A O 1
ATOM 1789 N N . ALA A 1 323 ? -5.887 48.737 89.956 1.00 79.79 323 ALA A N 1
ATOM 1790 C CA . ALA A 1 323 ? -6.414 48.950 88.613 1.00 80.25 323 ALA A CA 1
ATOM 1791 C C . ALA A 1 323 ? -5.964 47.837 87.664 1.00 79.05 323 ALA A C 1
ATOM 1792 O O . ALA A 1 323 ? -4.784 47.463 87.645 1.00 76.47 323 ALA A O 1
ATOM 1794 N N . LYS A 1 324 ? -6.899 47.334 86.861 1.00 94.50 324 LYS A N 1
ATOM 1795 C CA . LYS A 1 324 ? -6.599 46.294 85.879 1.00 93.99 324 LYS A CA 1
ATOM 1796 C C . LYS A 1 324 ? -6.475 46.873 84.474 1.00 93.21 324 LYS A C 1
ATOM 1797 O O . LYS A 1 324 ? -5.993 46.210 83.570 1.00 92.73 324 LYS A O 1
ATOM 1803 N N . GLU A 1 325 ? -6.916 48.113 84.309 1.00 99.69 325 GLU A N 1
ATOM 1804 C CA . GLU A 1 325 ? -7.068 48.728 83.004 1.00 99.35 325 GLU A CA 1
ATOM 1805 C C . GLU A 1 325 ? -7.159 50.233 83.143 1.00 98.59 325 GLU A C 1
ATOM 1806 O O . GLU A 1 325 ? -7.480 50.735 84.216 1.00 99.41 325 GLU A O 1
ATOM 1812 N N . ARG A 1 326 ? -6.910 50.944 82.048 1.00 87.73 326 ARG A N 1
ATOM 1813 C CA . ARG A 1 326 ? -6.959 52.407 82.011 1.00 86.83 326 ARG A CA 1
ATOM 1814 C C . ARG A 1 326 ? -8.257 52.986 82.595 1.00 89.28 326 ARG A C 1
ATOM 1815 O O . ARG A 1 326 ? -8.250 54.027 83.244 1.00 88.91 326 ARG A O 1
ATOM 1823 N N . ASP A 1 327 ? -9.371 52.311 82.346 1.00 104.30 327 ASP A N 1
ATOM 1824 C CA . ASP A 1 327 ? -10.671 52.782 82.796 1.00 106.66 327 ASP A CA 1
ATOM 1825 C C . ASP A 1 327 ? -10.841 52.764 84.316 1.00 107.85 327 ASP A C 1
ATOM 1826 O O . ASP A 1 327 ? -11.654 53.506 84.862 1.00 109.15 327 ASP A O 1
ATOM 1831 N N . ASP A 1 328 ? -10.112 51.886 84.993 1.00 89.09 328 ASP A N 1
ATOM 1832 C CA . ASP A 1 328 ? -10.143 51.849 86.448 1.00 90.24 328 ASP A CA 1
ATOM 1833 C C . ASP A 1 328 ? -9.500 53.126 87.006 1.00 89.02 328 ASP A C 1
ATOM 1834 O O . ASP A 1 328 ? -10.000 53.723 87.962 1.00 90.61 328 ASP A O 1
ATOM 1839 N N . LEU A 1 329 ? -8.401 53.545 86.382 1.00 68.45 329 LEU A N 1
ATOM 1840 C CA . LEU A 1 329 ? -7.726 54.764 86.760 1.00 66.68 329 LEU A CA 1
ATOM 1841 C C . LEU A 1 329 ? -8.602 55.983 86.570 1.00 67.64 329 LEU A C 1
ATOM 1842 O O . LEU A 1 329 ? -8.627 56.848 87.436 1.00 67.95 329 LEU A O 1
ATOM 1847 N N . LEU A 1 330 ? -9.317 56.084 85.456 1.00 85.93 330 LEU A N 1
ATOM 1848 C CA . LEU A 1 330 ? -10.134 57.270 85.252 1.00 86.18 330 LEU A CA 1
ATOM 1849 C C . LEU A 1 330 ? -11.279 57.354 86.241 1.00 88.86 330 LEU A C 1
ATOM 1850 O O . LEU A 1 330 ? -11.625 58.446 86.695 1.00 88.40 330 LEU A O 1
ATOM 1855 N N . ALA A 1 331 ? -11.861 56.210 86.595 1.00 74.25 331 ALA A N 1
ATOM 1856 C CA . ALA A 1 331 ? -12.912 56.192 87.603 1.00 76.26 331 ALA A CA 1
ATOM 1857 C C . ALA A 1 331 ? -12.294 56.677 88.895 1.00 76.03 331 ALA A C 1
ATOM 1858 O O . ALA A 1 331 ? -12.942 57.345 89.697 1.00 76.10 331 ALA A O 1
ATOM 1860 N N . GLY A 1 332 ? -11.030 56.331 89.103 1.00 81.79 332 GLY A N 1
ATOM 1861 C CA . GLY A 1 332 ? -10.331 56.806 90.270 1.00 81.40 332 GLY A CA 1
ATOM 1862 C C . GLY A 1 332 ? -10.260 58.317 90.275 1.00 79.18 332 GLY A C 1
ATOM 1863 O O . GLY A 1 332 ? -10.695 58.955 91.232 1.00 78.48 332 GLY A O 1
ATOM 1864 N N . ILE A 1 333 ? -9.743 58.887 89.194 1.00 82.24 333 ILE A N 1
ATOM 1865 C CA . ILE A 1 333 ? -9.617 60.331 89.061 1.00 79.57 333 ILE A CA 1
ATOM 1866 C C . ILE A 1 333 ? -10.982 61.019 89.247 1.00 79.97 333 ILE A C 1
ATOM 1867 O O . ILE A 1 333 ? -11.091 62.033 89.930 1.00 78.06 333 ILE A O 1
ATOM 1872 N N . ASP A 1 334 ? -12.018 60.480 88.616 1.00 80.46 334 ASP A N 1
ATOM 1873 C CA . ASP A 1 334 ? -13.337 61.097 88.673 1.00 80.85 334 ASP A CA 1
ATOM 1874 C C . ASP A 1 334 ? -13.906 61.047 90.097 1.00 81.51 334 ASP A C 1
ATOM 1875 O O . ASP A 1 334 ? -14.544 61.992 90.544 1.00 80.43 334 ASP A O 1
ATOM 1880 N N . GLU A 1 335 ? -13.679 59.955 90.819 1.00 94.08 335 GLU A N 1
ATOM 1881 C CA . GLU A 1 335 ? -14.146 59.877 92.201 1.00 94.11 335 GLU A CA 1
ATOM 1882 C C . GLU A 1 335 ? -13.452 60.921 93.066 1.00 91.00 335 GLU A C 1
ATOM 1883 O O . GLU A 1 335 ? -14.096 61.648 93.812 1.00 89.62 335 GLU A O 1
ATOM 1889 N N . PHE A 1 336 ? -12.138 61.011 92.921 1.00 77.56 336 PHE A N 1
ATOM 1890 C CA . PHE A 1 336 ? -11.357 62.029 93.591 1.00 73.50 336 PHE A CA 1
ATOM 1891 C C . PHE A 1 336 ? -11.919 63.418 93.317 1.00 71.86 336 PHE A C 1
ATOM 1892 O O . PHE A 1 336 ? -12.244 64.143 94.256 1.00 70.09 336 PHE A O 1
ATOM 1900 N N . LEU A 1 337 ? -12.066 63.782 92.037 1.00 73.42 337 LEU A N 1
ATOM 1901 C CA . LEU A 1 337 ? -12.612 65.087 91.673 1.00 72.28 337 LEU A CA 1
ATOM 1902 C C . LEU A 1 337 ? -13.978 65.357 92.281 1.00 73.16 337 LEU A C 1
ATOM 1903 O O . LEU A 1 337 ? -14.299 66.487 92.638 1.00 71.67 337 LEU A O 1
ATOM 1908 N N . ASP A 1 338 ? -14.778 64.318 92.445 1.00 93.20 338 ASP A N 1
ATOM 1909 C CA . ASP A 1 338 ? -16.135 64.533 92.880 1.00 94.17 338 ASP A CA 1
ATOM 1910 C C . ASP A 1 338 ? -16.140 64.967 94.350 1.00 92.57 338 ASP A C 1
ATOM 1911 O O . ASP A 1 338 ? -17.047 65.658 94.812 1.00 92.43 338 ASP A O 1
ATOM 1916 N N . GLN A 1 339 ? -15.082 64.616 95.072 1.00 86.26 339 GLN A N 1
ATOM 1917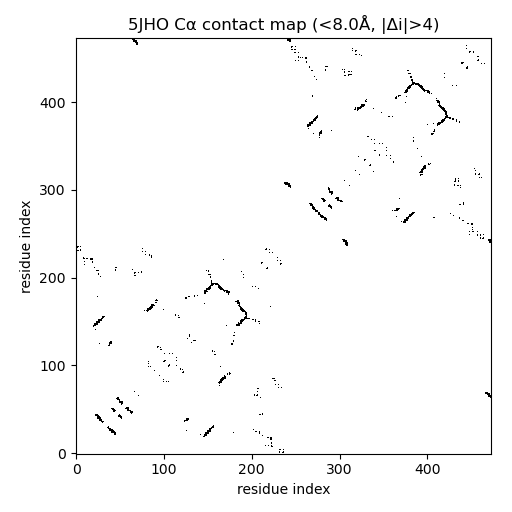 C CA . GLN A 1 339 ? -15.056 64.818 96.510 1.00 84.68 339 GLN A CA 1
ATOM 1918 C C . GLN A 1 339 ? -14.177 65.988 96.985 1.00 81.36 339 GLN A C 1
ATOM 1919 O O . GLN A 1 339 ? -14.280 66.365 98.155 1.00 80.28 339 GLN A O 1
ATOM 1925 N N . VAL A 1 340 ? -13.337 66.573 96.117 1.00 66.89 340 VAL A N 1
ATOM 1926 C CA . VAL A 1 340 ? -12.469 67.696 96.525 1.00 63.86 340 VAL A CA 1
ATOM 1927 C C . VAL A 1 340 ? -13.288 68.945 96.895 1.00 63.67 340 VAL A C 1
ATOM 1928 O O . VAL A 1 340 ? -14.441 69.107 96.477 1.00 66.79 340 VAL A O 1
ATOM 1932 N N . THR A 1 341 ? -12.714 69.828 97.695 1.00 76.62 341 THR A N 1
ATOM 1933 C CA . THR A 1 341 ? -13.405 71.062 98.037 1.00 76.75 341 THR A CA 1
ATOM 1934 C C . THR A 1 341 ? -12.699 72.189 97.313 1.00 75.69 341 THR A C 1
ATOM 1935 O O . THR A 1 341 ? -11.491 72.124 97.105 1.00 74.23 341 THR A O 1
ATOM 1939 N N . VAL A 1 342 ? -13.417 73.241 96.939 1.00 71.57 342 VAL A N 1
ATOM 1940 C CA . VAL A 1 342 ? -12.742 74.233 96.129 1.00 71.69 342 VAL A CA 1
ATOM 1941 C C . VAL A 1 342 ? -12.589 75.482 96.966 1.00 75.03 342 VAL A C 1
ATOM 1942 O O . VAL A 1 342 ? -13.473 75.833 97.735 1.00 78.75 342 VAL A O 1
ATOM 1946 N N . LEU A 1 343 ? -11.455 76.149 96.788 1.00 82.30 343 LEU A N 1
ATOM 1947 C CA . LEU A 1 343 ? -11.180 77.395 97.470 1.00 84.49 343 LEU A CA 1
ATOM 1948 C C . LEU A 1 343 ? -11.361 78.516 96.448 1.00 87.50 343 LEU A C 1
ATOM 1949 O O . LEU A 1 343 ? -10.541 78.667 95.537 1.00 86.09 343 LEU A O 1
ATOM 1954 N N . PRO A 1 344 ? -12.463 79.266 96.543 1.00 105.31 344 PRO A N 1
ATOM 1955 C CA . PRO A 1 344 ? -12.640 80.342 95.567 1.00 109.37 344 PRO A CA 1
ATOM 1956 C C . PRO A 1 344 ? -11.524 81.390 95.575 1.00 110.90 344 PRO A C 1
ATOM 1957 O O . PRO A 1 344 ? -10.905 81.590 94.516 1.00 110.06 344 PRO A O 1
ATOM 1962 N N . SER B 1 43 ? -12.766 79.343 76.011 1.00 136.03 43 SER B N 1
ATOM 1963 C CA . SER B 1 43 ? -13.783 79.602 77.036 1.00 132.42 43 SER B CA 1
ATOM 1964 C C . SER B 1 43 ? -13.367 80.772 77.910 1.00 136.51 43 SER B C 1
ATOM 1965 O O . SER B 1 43 ? -14.102 81.205 78.793 1.00 135.69 43 SER B O 1
ATOM 1968 N N . GLN B 1 44 ? -12.157 81.252 77.676 1.00 162.80 44 GLN B N 1
ATOM 1969 C CA . GLN B 1 44 ? -11.734 82.518 78.225 1.00 167.21 44 GLN B CA 1
ATOM 1970 C C . GLN B 1 44 ? -11.734 83.442 77.026 1.00 170.60 44 GLN B C 1
ATOM 1971 O O . GLN B 1 44 ? -11.692 84.668 77.143 1.00 174.25 44 GLN B O 1
ATOM 1977 N N . ARG B 1 45 ? -11.796 82.809 75.859 1.00 182.70 45 ARG B N 1
ATOM 1978 C CA . ARG B 1 45 ? -12.167 83.484 74.632 1.00 185.17 45 ARG B CA 1
ATOM 1979 C C . ARG B 1 45 ? -13.549 84.102 74.827 1.00 183.79 45 ARG B C 1
ATOM 1980 O O . ARG B 1 45 ? -13.705 85.318 74.720 1.00 187.31 45 ARG B O 1
ATOM 1988 N N . VAL B 1 46 ? -14.544 83.257 75.117 1.00 127.94 46 VAL B N 1
ATOM 1989 C CA . VAL B 1 46 ? -15.936 83.704 75.233 1.00 126.52 46 VAL B CA 1
ATOM 1990 C C . VAL B 1 46 ? -16.040 84.734 76.331 1.00 129.06 46 VAL B C 1
ATOM 1991 O O . VAL B 1 46 ? -16.812 85.689 76.261 1.00 130.81 46 VAL B O 1
ATOM 1995 N N . GLN B 1 47 ? -15.245 84.494 77.360 1.00 149.07 47 GLN B N 1
ATOM 1996 C CA . GLN B 1 47 ? -15.217 85.292 78.566 1.00 151.19 47 GLN B CA 1
ATOM 1997 C C . GLN B 1 47 ? -14.894 86.771 78.381 1.00 156.58 47 GLN B C 1
ATOM 1998 O O . GLN B 1 47 ? -15.704 87.634 78.716 1.00 157.93 47 GLN B O 1
ATOM 2004 N N . PHE B 1 48 ? -13.692 87.049 77.885 1.00 132.69 48 PHE B N 1
ATOM 2005 C CA . PHE B 1 48 ? -13.201 88.416 77.731 1.00 137.87 48 PHE B CA 1
ATOM 2006 C C . PHE B 1 48 ? -14.124 89.312 76.879 1.00 139.83 48 PHE B C 1
ATOM 2007 O O . PHE B 1 48 ? -14.246 90.509 77.149 1.00 143.50 48 PHE B O 1
ATOM 2015 N N . ILE B 1 49 ? -14.770 88.738 75.864 1.00 162.00 49 ILE B N 1
ATOM 2016 C CA . ILE B 1 49 ? -15.698 89.501 75.026 1.00 163.61 49 ILE B CA 1
ATOM 2017 C C . ILE B 1 49 ? -16.836 90.085 75.879 1.00 163.23 49 ILE B C 1
ATOM 2018 O O . ILE B 1 49 ? -17.260 91.216 75.667 1.00 166.50 49 ILE B O 1
ATOM 2023 N N . LEU B 1 50 ? -17.288 89.339 76.876 1.00 147.72 50 LEU B N 1
ATOM 2024 C CA . LEU B 1 50 ? -18.386 89.785 77.739 1.00 147.08 50 LEU B CA 1
ATOM 2025 C C . LEU B 1 50 ? -18.040 90.924 78.703 1.00 150.97 50 LEU B C 1
ATOM 2026 O O . LEU B 1 50 ? -18.726 91.949 78.723 1.00 153.93 50 LEU B O 1
ATOM 2031 N N . GLY B 1 51 ? -16.991 90.733 79.505 1.00 129.53 51 GLY B N 1
ATOM 2032 C CA . GLY B 1 51 ? -16.562 91.717 80.489 1.00 134.60 51 GLY B CA 1
ATOM 2033 C C . GLY B 1 51 ? -16.345 93.133 79.964 1.00 138.20 51 GLY B C 1
ATOM 2034 O O . GLY B 1 51 ? -16.319 94.102 80.727 1.00 142.28 51 GLY B O 1
ATOM 2035 N N . THR B 1 52 ? -16.193 93.263 78.653 1.00 170.24 52 THR B N 1
ATOM 2036 C CA . THR B 1 52 ? -15.850 94.549 78.066 1.00 175.28 52 THR B CA 1
ATOM 2037 C C . THR B 1 52 ? -16.844 94.967 76.981 1.00 175.78 52 THR B C 1
ATOM 2038 O O . THR B 1 52 ? -16.461 95.514 75.946 1.00 178.91 52 THR B O 1
ATOM 2042 N N . GLU B 1 53 ? -18.123 94.704 77.236 1.00 182.59 53 GLU B N 1
ATOM 2043 C CA . GLU B 1 53 ? -19.198 95.141 76.353 1.00 182.87 53 GLU B CA 1
ATOM 2044 C C . GLU B 1 53 ? -19.707 96.512 76.773 1.00 186.51 53 GLU B C 1
ATOM 2045 O O . GLU B 1 53 ? -19.785 96.815 77.964 1.00 186.70 53 GLU B O 1
ATOM 2051 N N . GLU B 1 54 ? -20.054 97.338 75.791 1.00 143.60 54 GLU B N 1
ATOM 2052 C CA . GLU B 1 54 ? -20.676 98.618 76.081 1.00 147.86 54 GLU B CA 1
ATOM 2053 C C . GLU B 1 54 ? -22.085 98.340 76.613 1.00 142.62 54 GLU B C 1
ATOM 2054 O O . GLU B 1 54 ? -22.857 97.604 75.994 1.00 139.32 54 GLU B O 1
ATOM 2060 N N . ASP B 1 55 ? -22.406 98.913 77.768 1.00 207.72 55 ASP B N 1
ATOM 2061 C CA . ASP B 1 55 ? -23.676 98.652 78.436 1.00 206.08 55 ASP B CA 1
ATOM 2062 C C . ASP B 1 55 ? -24.020 99.766 79.411 1.00 208.78 55 ASP B C 1
ATOM 2063 O O . ASP B 1 55 ? -23.213 100.113 80.273 1.00 209.85 55 ASP B O 1
ATOM 2068 N N . GLU B 1 56 ? -25.214 100.331 79.285 1.00 147.83 56 GLU B N 1
ATOM 2069 C CA . GLU B 1 56 ? -25.662 101.282 80.286 1.00 149.88 56 GLU B CA 1
ATOM 2070 C C . GLU B 1 56 ? -26.823 100.682 81.058 1.00 143.01 56 GLU B C 1
ATOM 2071 O O . GLU B 1 56 ? -27.717 100.073 80.466 1.00 139.68 56 GLU B O 1
ATOM 2077 N N . GLU B 1 57 ? -26.782 100.887 82.377 1.00 151.65 57 GLU B N 1
ATOM 2078 C CA . GLU B 1 57 ? -27.692 100.317 83.383 1.00 149.26 57 GLU B CA 1
ATOM 2079 C C . GLU B 1 57 ? -27.379 98.836 83.644 1.00 147.89 57 GLU B C 1
ATOM 2080 O O . GLU B 1 57 ? -27.684 98.314 84.719 1.00 145.73 57 GLU B O 1
ATOM 2086 N N . HIS B 1 58 ? -26.753 98.153 82.690 1.00 149.62 58 HIS B N 1
ATOM 2087 C CA . HIS B 1 58 ? -26.254 96.799 82.952 1.00 147.50 58 HIS B CA 1
ATOM 2088 C C . HIS B 1 58 ? -24.973 96.817 83.784 1.00 149.37 58 HIS B C 1
ATOM 2089 O O . HIS B 1 58 ? -24.193 95.870 83.752 1.00 148.37 58 HIS B O 1
ATOM 2096 N N . VAL B 1 59 ? -24.746 97.915 84.492 1.00 118.66 59 VAL B N 1
ATOM 2097 C CA . VAL B 1 59 ? -23.564 98.088 85.321 1.00 119.47 59 VAL B CA 1
ATOM 2098 C C . VAL B 1 59 ? -23.605 97.152 86.524 1.00 116.47 59 VAL B C 1
ATOM 2099 O O . VAL B 1 59 ? -24.663 96.938 87.114 1.00 113.93 59 VAL B O 1
ATOM 2103 N N . PRO B 1 60 ? -22.458 96.549 86.867 1.00 118.11 60 PRO B N 1
ATOM 2104 C CA . PRO B 1 60 ? -22.436 95.649 88.028 1.00 116.76 60 PRO B CA 1
ATOM 2105 C C . PRO B 1 60 ? -22.547 96.398 89.352 1.00 116.29 60 PRO B C 1
ATOM 2106 O O . PRO B 1 60 ? -22.005 97.493 89.481 1.00 118.52 60 PRO B O 1
ATOM 2110 N N . HIS B 1 61 ? -23.243 95.811 90.317 1.00 125.41 61 HIS B N 1
ATOM 2111 C CA . HIS B 1 61 ? -23.301 96.346 91.673 1.00 123.39 61 HIS B CA 1
ATOM 2112 C C . HIS B 1 61 ? -22.688 95.370 92.657 1.00 122.64 61 HIS B C 1
ATOM 2113 O O . HIS B 1 61 ? -22.265 94.281 92.283 1.00 123.96 61 HIS B O 1
ATOM 2120 N N . GLU B 1 62 ? -22.628 95.762 93.919 1.00 128.87 62 GLU B N 1
ATOM 2121 C CA . GLU B 1 62 ? -22.214 94.824 94.946 1.00 126.99 62 GLU B CA 1
ATOM 2122 C C . GLU B 1 62 ? -23.413 93.968 95.329 1.00 118.79 62 GLU B C 1
ATOM 2123 O O . GLU B 1 62 ? -24.551 94.408 95.201 1.00 113.85 62 GLU B O 1
ATOM 2129 N N . LEU B 1 63 ? -23.174 92.750 95.798 1.00 105.57 63 LEU B N 1
ATOM 2130 C CA . LEU B 1 63 ? -24.284 91.831 96.005 1.00 102.79 63 LEU B CA 1
ATOM 2131 C C . LEU B 1 63 ? -24.447 91.359 97.444 1.00 101.03 63 LEU B C 1
ATOM 2132 O O . LEU B 1 63 ? -23.505 90.860 98.070 1.00 100.81 63 LEU B O 1
ATOM 2137 N N . PHE B 1 64 ? -25.665 91.485 97.953 1.00 93.93 64 PHE B N 1
ATOM 2138 C CA . PHE B 1 64 ? -26.055 90.755 99.142 1.00 92.25 64 PHE B CA 1
ATOM 2139 C C . PHE B 1 64 ? -26.755 89.502 98.647 1.00 90.55 64 PHE B C 1
ATOM 2140 O O . PHE B 1 64 ? -27.582 89.578 97.743 1.00 90.17 64 PHE B O 1
ATOM 2148 N N . THR B 1 65 ? -26.391 88.341 99.171 1.00 79.62 65 THR B N 1
ATOM 2149 C CA . THR B 1 65 ? -27.035 87.120 98.702 1.00 78.11 65 THR B CA 1
ATOM 2150 C C . THR B 1 65 ? -27.675 86.386 99.874 1.00 77.79 65 THR B C 1
ATOM 2151 O O . THR B 1 65 ? -27.035 86.145 100.882 1.00 78.74 65 THR B O 1
ATOM 2155 N N . GLU B 1 66 ? -28.948 86.049 99.744 1.00 79.43 66 GLU B N 1
ATOM 2156 C CA . GLU B 1 66 ? -29.631 85.288 100.774 1.00 78.75 66 GLU B CA 1
ATOM 2157 C C . GLU B 1 66 ? -30.032 83.931 100.234 1.00 75.11 66 GLU B C 1
ATOM 2158 O O . GLU B 1 66 ? -30.489 83.818 99.087 1.00 73.21 66 GLU B O 1
ATOM 2164 N N . LEU B 1 67 ? -29.833 82.893 101.036 1.00 84.68 67 LEU B N 1
ATOM 2165 C CA . LEU B 1 67 ? -30.278 81.560 100.659 1.00 80.98 67 LEU B CA 1
ATOM 2166 C C . LEU B 1 67 ? -31.452 81.152 101.541 1.00 81.21 67 LEU B C 1
ATOM 2167 O O . LEU B 1 67 ? -31.263 80.930 102.737 1.00 82.66 67 LEU B O 1
ATOM 2172 N N . ASP B 1 68 ? -32.647 81.028 100.968 1.00 82.25 68 ASP B N 1
ATOM 2173 C CA . ASP B 1 68 ? -33.795 80.522 101.727 1.00 83.22 68 ASP B CA 1
ATOM 2174 C C . ASP B 1 68 ? -34.163 79.141 101.261 1.00 81.53 68 ASP B C 1
ATOM 2175 O O . ASP B 1 68 ? -33.995 78.822 100.096 1.00 79.56 68 ASP B O 1
ATOM 2180 N N . GLU B 1 69 ? -34.687 78.319 102.155 1.00 78.77 69 GLU B N 1
ATOM 2181 C CA . GLU B 1 69 ? -35.022 76.954 101.775 1.00 78.45 69 GLU B CA 1
ATOM 2182 C C . GLU B 1 69 ? -36.428 76.546 102.209 1.00 81.49 69 GLU B C 1
ATOM 2183 O O . GLU B 1 69 ? -36.948 77.042 103.204 1.00 84.10 69 GLU B O 1
ATOM 2189 N N . ILE B 1 70 ? -37.064 75.673 101.435 1.00 94.41 70 ILE B N 1
ATOM 2190 C CA . ILE B 1 70 ? -38.416 75.234 101.766 1.00 98.25 70 ILE B CA 1
ATOM 2191 C C . ILE B 1 70 ? -38.541 73.710 101.708 1.00 100.91 70 ILE B C 1
ATOM 2192 O O . ILE B 1 70 ? -37.788 73.037 100.980 1.00 99.15 70 ILE B O 1
ATOM 2197 N N . CYS B 1 71 ? -39.493 73.179 102.483 1.00 112.97 71 CYS B N 1
ATOM 2198 C CA . CYS B 1 71 ? -39.855 71.767 102.421 1.00 117.30 71 CYS B CA 1
ATOM 2199 C C . CYS B 1 71 ? -41.364 71.524 102.609 1.00 122.86 71 CYS B C 1
ATOM 2200 O O . CYS B 1 71 ? -41.914 71.795 103.678 1.00 125.65 71 CYS B O 1
ATOM 2203 N N . MET B 1 72 ? -42.023 71.031 101.558 1.00 156.31 72 MET B N 1
ATOM 2204 C CA . MET B 1 72 ? -43.459 70.744 101.582 1.00 160.79 72 MET B CA 1
ATOM 2205 C C . MET B 1 72 ? -43.755 69.265 101.858 1.00 166.84 72 MET B C 1
ATOM 2206 O O . MET B 1 72 ? -44.828 68.906 102.352 1.00 170.68 72 MET B O 1
ATOM 2211 N N . ALA B 1 78 ? -46.015 74.699 106.035 1.00 154.27 78 ALA B N 1
ATOM 2212 C CA . ALA B 1 78 ? -44.613 74.788 105.622 1.00 151.18 78 ALA B CA 1
ATOM 2213 C C . ALA B 1 78 ? -44.318 76.107 104.899 1.00 146.47 78 ALA B C 1
ATOM 2214 O O . ALA B 1 78 ? -45.099 76.560 104.066 1.00 145.12 78 ALA B O 1
ATOM 2216 N N . GLU B 1 79 ? -43.189 76.718 105.243 1.00 148.65 79 GLU B N 1
ATOM 2217 C CA . GLU B 1 79 ? -42.799 78.025 104.723 1.00 144.96 79 GLU B CA 1
ATOM 2218 C C . GLU B 1 79 ? -41.328 78.079 104.331 1.00 141.82 79 GLU B C 1
ATOM 2219 O O . GLU B 1 79 ? -40.583 77.133 104.581 1.00 142.10 79 GLU B O 1
ATOM 2225 N N . TRP B 1 80 ? -40.915 79.196 103.728 1.00 102.12 80 TRP B N 1
ATOM 2226 C CA . TRP B 1 80 ? -39.504 79.433 103.412 1.00 99.47 80 TRP B CA 1
ATOM 2227 C C . TRP B 1 80 ? -38.755 79.854 104.652 1.00 100.95 80 TRP B C 1
ATOM 2228 O O . TRP B 1 80 ? -39.226 80.710 105.391 1.00 102.91 80 TRP B O 1
ATOM 2239 N N . LYS B 1 81 ? -37.563 79.293 104.844 1.00 97.88 81 LYS B N 1
ATOM 2240 C CA . LYS B 1 81 ? -36.723 79.613 105.993 1.00 99.55 81 LYS B CA 1
ATOM 2241 C C . LYS B 1 81 ? -35.337 80.079 105.550 1.00 97.25 81 LYS B C 1
ATOM 2242 O O . LYS B 1 81 ? -34.640 79.357 104.841 1.00 94.31 81 LYS B O 1
ATOM 2248 N N . GLU B 1 82 ? -34.923 81.267 105.984 1.00 87.25 82 GLU B N 1
ATOM 2249 C CA . GLU B 1 82 ? -33.583 81.751 105.667 1.00 84.92 82 GLU B CA 1
ATOM 2250 C C . GLU B 1 82 ? -32.532 80.866 106.289 1.00 84.49 82 GLU B C 1
ATOM 2251 O O . GLU B 1 82 ? -32.585 80.612 107.505 1.00 87.66 82 GLU B O 1
ATOM 2257 N N . THR B 1 83 ? -31.577 80.384 105.493 1.00 81.06 83 THR B N 1
ATOM 2258 C CA . THR B 1 83 ? -30.544 79.521 106.057 1.00 80.93 83 THR B CA 1
ATOM 2259 C C . THR B 1 83 ? -29.146 80.084 105.929 1.00 79.74 83 THR B C 1
ATOM 2260 O O . THR B 1 83 ? -28.265 79.681 106.662 1.00 80.77 83 THR B O 1
ATOM 2264 N N . ALA B 1 84 ? -28.914 81.003 105.006 1.00 77.99 84 ALA B N 1
ATOM 2265 C CA . ALA B 1 84 ? -27.566 81.564 104.871 1.00 77.37 84 ALA B CA 1
ATOM 2266 C C . ALA B 1 84 ? -27.570 82.913 104.182 1.00 77.98 84 ALA B C 1
ATOM 2267 O O . ALA B 1 84 ? -28.562 83.290 103.551 1.00 77.20 84 ALA B O 1
ATOM 2269 N N . ARG B 1 85 ? -26.470 83.649 104.322 1.00 82.77 85 ARG B N 1
ATOM 2270 C CA . ARG B 1 85 ? -26.331 84.928 103.642 1.00 82.80 85 ARG B CA 1
ATOM 2271 C C . ARG B 1 85 ? -24.879 85.231 103.324 1.00 82.35 85 ARG B C 1
ATOM 2272 O O . ARG B 1 85 ? -23.979 84.734 103.996 1.00 82.23 85 ARG B O 1
ATOM 2280 N N . TRP B 1 86 ? -24.656 86.048 102.297 1.00 83.58 86 TRP B N 1
ATOM 2281 C CA . TRP B 1 86 ? -23.307 86.363 101.821 1.00 83.23 86 TRP B CA 1
ATOM 2282 C C . TRP B 1 86 ? -23.069 87.829 101.650 1.00 84.03 86 TRP B C 1
ATOM 2283 O O . TRP B 1 86 ? -23.984 88.584 101.374 1.00 84.55 86 TRP B O 1
ATOM 2294 N N . LEU B 1 87 ? -21.811 88.204 101.787 1.00 107.36 87 LEU B N 1
ATOM 2295 C CA . LEU B 1 87 ? -21.362 89.567 101.630 1.00 108.60 87 LEU B CA 1
ATOM 2296 C C . LEU B 1 87 ? -19.844 89.484 101.622 1.00 109.01 87 LEU B C 1
ATOM 2297 O O . LEU B 1 87 ? -19.182 89.910 102.572 1.00 109.54 87 LEU B O 1
ATOM 2302 N N . LYS B 1 88 ? -19.311 88.891 100.558 1.00 121.29 88 LYS B N 1
ATOM 2303 C CA . LYS B 1 88 ? -17.932 88.395 100.495 1.00 121.43 88 LYS B CA 1
ATOM 2304 C C . LYS B 1 88 ? -17.759 87.197 101.438 1.00 120.06 88 LYS B C 1
ATOM 2305 O O . LYS B 1 88 ? -17.314 86.139 101.015 1.00 119.61 88 LYS B O 1
ATOM 2311 N N . PHE B 1 89 ? -18.091 87.360 102.709 1.00 94.00 89 PHE B N 1
ATOM 2312 C CA . PHE B 1 89 ? -18.099 86.245 103.658 1.00 93.07 89 PHE B CA 1
ATOM 2313 C C . PHE B 1 89 ? -19.466 85.592 103.830 1.00 92.44 89 PHE B C 1
ATOM 2314 O O . PHE B 1 89 ? -20.485 86.202 103.542 1.00 92.77 89 PHE B O 1
ATOM 2322 N N . GLU B 1 90 ? -19.493 84.371 104.354 1.00 92.14 90 GLU B N 1
ATOM 2323 C CA . GLU B 1 90 ? -20.756 83.648 104.559 1.00 91.96 90 GLU B CA 1
ATOM 2324 C C . GLU B 1 90 ? -21.157 83.503 106.047 1.00 91.81 90 GLU B C 1
ATOM 2325 O O . GLU B 1 90 ? -20.295 83.357 106.908 1.00 91.52 90 GLU B O 1
ATOM 2331 N N . GLU B 1 91 ? -22.452 83.548 106.344 1.00 98.05 91 GLU B N 1
ATOM 2332 C CA . GLU B 1 91 ? -22.941 83.157 107.661 1.00 97.89 91 GLU B CA 1
ATOM 2333 C C . GLU B 1 91 ? -24.125 82.210 107.533 1.00 97.22 91 GLU B C 1
ATOM 2334 O O . GLU B 1 91 ? -25.022 82.437 106.733 1.00 98.03 91 GLU B O 1
ATOM 2340 N N . ASP B 1 92 ? -24.140 81.161 108.347 1.00 91.57 92 ASP B N 1
ATOM 2341 C CA . ASP B 1 92 ? -25.227 80.185 108.325 1.00 90.00 92 ASP B CA 1
ATOM 2342 C C . ASP B 1 92 ? -26.051 80.232 109.615 1.00 92.33 92 ASP B C 1
ATOM 2343 O O . ASP B 1 92 ? -25.528 80.535 110.683 1.00 93.72 92 ASP B O 1
ATOM 2348 N N . VAL B 1 93 ? -27.345 79.947 109.498 1.00 104.74 93 VAL B N 1
ATOM 2349 C CA . VAL B 1 93 ? -28.243 79.809 110.644 1.00 106.79 93 VAL B CA 1
ATOM 2350 C C . VAL B 1 93 ? -27.968 78.483 111.389 1.00 104.82 93 VAL B C 1
ATOM 2351 O O . VAL B 1 93 ? -27.696 77.465 110.763 1.00 101.95 93 VAL B O 1
ATOM 2355 N N . GLU B 1 94 ? -27.952 78.501 112.715 1.00 111.11 94 GLU B N 1
ATOM 2356 C CA . GLU B 1 94 ? -27.655 77.280 113.456 1.00 109.73 94 GLU B CA 1
ATOM 2357 C C . GLU B 1 94 ? -28.360 77.169 114.801 1.00 112.26 94 GLU B C 1
ATOM 2358 O O . GLU B 1 94 ? -29.131 78.051 115.184 1.00 114.85 94 GLU B O 1
ATOM 2364 N N . ASP B 1 95 ? -28.055 76.097 115.527 1.00 154.22 95 ASP B N 1
ATOM 2365 C CA . ASP B 1 95 ? -28.569 75.901 116.876 1.00 157.39 95 ASP B C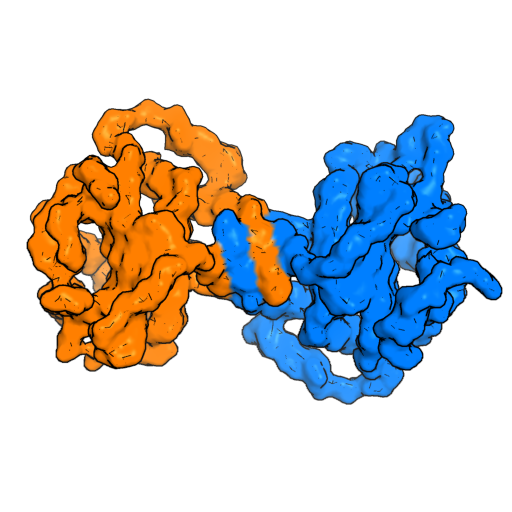A 1
ATOM 2366 C C . ASP B 1 95 ? -30.081 76.078 116.918 1.00 159.64 95 ASP B C 1
ATOM 2367 O O . ASP B 1 95 ? -30.628 76.631 117.868 1.00 163.25 95 ASP B O 1
ATOM 2372 N N . GLY B 1 96 ? -30.742 75.609 115.867 1.00 133.53 96 GLY B N 1
ATOM 2373 C CA . GLY B 1 96 ? -32.189 75.667 115.751 1.00 136.43 96 GLY B CA 1
ATOM 2374 C C . GLY B 1 96 ? -32.758 77.003 115.298 1.00 138.13 96 GLY B C 1
ATOM 2375 O O . GLY B 1 96 ? -33.946 77.267 115.480 1.00 141.01 96 GLY B O 1
ATOM 2376 N N . GLY B 1 97 ? -31.933 77.841 114.679 1.00 149.74 97 GLY B N 1
ATOM 2377 C CA . GLY B 1 97 ? -32.394 79.151 114.260 1.00 151.59 97 GLY B CA 1
ATOM 2378 C C . GLY B 1 97 ? -32.129 80.256 115.268 1.00 152.10 97 GLY B C 1
ATOM 2379 O O . GLY B 1 97 ? -32.528 81.401 115.070 1.00 152.91 97 GLY B O 1
ATOM 2380 N N . GLU B 1 98 ? -31.461 79.914 116.360 1.00 143.40 98 GLU B N 1
ATOM 2381 C CA . GLU B 1 98 ? -31.209 80.869 117.425 1.00 144.21 98 GLU B CA 1
ATOM 2382 C C . GLU B 1 98 ? -30.149 81.911 117.099 1.00 142.69 98 GLU B C 1
ATOM 2383 O O . GLU B 1 98 ? -30.065 82.935 117.761 1.00 144.78 98 GLU B O 1
ATOM 2389 N N . ARG B 1 99 ? -29.349 81.672 116.075 1.00 135.74 99 ARG B N 1
ATOM 2390 C CA . ARG B 1 99 ? -28.057 82.329 116.002 1.00 134.52 99 ARG B CA 1
ATOM 2391 C C . ARG B 1 99 ? -27.532 82.378 114.586 1.00 133.39 99 ARG B C 1
ATOM 2392 O O . ARG B 1 99 ? -27.775 81.462 113.810 1.00 132.66 99 ARG B O 1
ATOM 2400 N N . TRP B 1 100 ? -26.820 83.446 114.245 1.00 107.75 100 TRP B N 1
ATOM 2401 C CA . TRP B 1 100 ? -25.989 83.458 113.037 1.00 103.02 100 TRP B CA 1
ATOM 2402 C C . TRP B 1 100 ? -24.625 82.964 113.455 1.00 103.61 100 TRP B C 1
ATOM 2403 O O . TRP B 1 100 ? -24.162 83.306 114.541 1.00 108.03 100 TRP B O 1
ATOM 2414 N N . SER B 1 101 ? -23.966 82.201 112.598 1.00 99.60 101 SER B N 1
ATOM 2415 C CA . SER B 1 101 ? -22.599 81.775 112.834 1.00 100.03 101 SER B CA 1
ATOM 2416 C C . SER B 1 101 ? -21.669 82.965 112.687 1.00 101.11 101 SER B C 1
ATOM 2417 O O . SER B 1 101 ? -22.087 84.038 112.271 1.00 101.04 101 SER B O 1
ATOM 2420 N N . LYS B 1 102 ? -20.402 82.782 113.032 1.00 102.56 102 LYS B N 1
ATOM 2421 C CA . LYS B 1 102 ? -19.406 83.780 112.682 1.00 103.25 102 LYS B CA 1
ATOM 2422 C C . LYS B 1 102 ? -19.224 83.812 111.161 1.00 98.32 102 LYS B C 1
ATOM 2423 O O . LYS B 1 102 ? -19.512 82.826 110.473 1.00 94.57 102 LYS B O 1
ATOM 2429 N N . PRO B 1 103 ? -18.829 84.969 110.615 1.00 101.14 103 PRO B N 1
ATOM 2430 C CA . PRO B 1 103 ? -18.533 85.024 109.175 1.00 100.42 103 PRO B CA 1
ATOM 2431 C C . PRO B 1 103 ? -17.282 84.213 108.830 1.00 99.60 103 PRO B C 1
ATOM 2432 O O . PRO B 1 103 ? -16.330 84.222 109.610 1.00 100.11 103 PRO B O 1
ATOM 2436 N N . TYR B 1 104 ? -17.296 83.501 107.703 1.00 89.19 104 TYR B N 1
ATOM 2437 C CA . TYR B 1 104 ? -16.123 82.753 107.243 1.00 88.12 104 TYR B CA 1
ATOM 2438 C C . TYR B 1 104 ? -15.999 82.770 105.711 1.00 84.49 104 TYR B C 1
ATOM 2439 O O . TYR B 1 104 ? -16.955 83.131 105.008 1.00 83.15 104 TYR B O 1
ATOM 2448 N N . VAL B 1 105 ? -14.835 82.371 105.198 1.00 87.91 105 VAL B N 1
ATOM 2449 C CA . VAL B 1 105 ? -14.631 82.266 103.742 1.00 88.15 105 VAL B CA 1
ATOM 2450 C C . VAL B 1 105 ? -15.158 80.947 103.201 1.00 86.42 105 VAL B C 1
ATOM 2451 O O . VAL B 1 105 ? -14.638 79.886 103.534 1.00 85.06 105 VAL B O 1
ATOM 2455 N N . ALA B 1 106 ? -16.178 81.011 102.355 1.00 91.64 106 ALA B N 1
ATOM 2456 C CA . ALA B 1 106 ? -16.819 79.793 101.877 1.00 89.46 106 ALA B CA 1
ATOM 2457 C C . ALA B 1 106 ? -15.879 78.919 101.040 1.00 89.19 106 ALA B C 1
ATOM 2458 O O . ALA B 1 106 ? -15.013 79.409 100.310 1.00 91.58 106 ALA B O 1
ATOM 2460 N N . THR B 1 107 ? -16.044 77.612 101.211 1.00 70.60 107 THR B N 1
ATOM 2461 C CA . THR B 1 107 ? -15.532 76.605 100.303 1.00 69.32 107 THR B CA 1
ATOM 2462 C C . THR B 1 107 ? -16.700 75.758 99.781 1.00 67.15 107 THR B C 1
ATOM 2463 O O . THR B 1 107 ? -17.748 75.673 100.438 1.00 67.23 107 THR B O 1
ATOM 2467 N N . LEU B 1 108 ? -16.535 75.142 98.599 1.00 68.34 108 LEU B N 1
ATOM 2468 C CA . LEU B 1 108 ? -17.637 74.417 97.949 1.00 66.42 108 LEU B CA 1
ATOM 2469 C C . LEU B 1 108 ? -17.266 72.982 97.643 1.00 65.90 108 LEU B C 1
ATOM 2470 O O . LEU B 1 108 ? -16.096 72.654 97.487 1.00 67.24 108 LEU B O 1
ATOM 2475 N N . SER B 1 109 ? -18.253 72.108 97.552 1.00 73.04 109 SER B N 1
ATOM 2476 C CA . SER B 1 109 ? -17.933 70.783 97.055 1.00 73.62 109 SER B CA 1
ATOM 2477 C C . SER B 1 109 ? -17.961 70.872 95.525 1.00 75.19 109 SER B C 1
ATOM 2478 O O . SER B 1 109 ? -18.932 71.394 94.948 1.00 74.78 109 SER B O 1
ATOM 2481 N N . LEU B 1 110 ? -16.900 70.372 94.878 1.00 67.82 110 LEU B N 1
ATOM 2482 C CA . LEU B 1 110 ? -16.820 70.396 93.417 1.00 69.62 110 LEU B CA 1
ATOM 2483 C C . LEU B 1 110 ? -18.039 69.724 92.815 1.00 69.23 110 LEU B C 1
ATOM 2484 O O . LEU B 1 110 ? -18.663 70.255 91.904 1.00 69.92 110 LEU B O 1
ATOM 2489 N N . HIS B 1 111 ? -18.389 68.571 93.363 1.00 87.05 111 HIS B N 1
ATOM 2490 C CA . HIS B 1 111 ? -19.620 67.911 93.004 1.00 87.20 111 HIS B CA 1
ATOM 2491 C C . HIS B 1 111 ? -20.791 68.880 92.856 1.00 85.64 111 HIS B C 1
ATOM 2492 O O . HIS B 1 111 ? -21.555 68.795 91.909 1.00 86.61 111 HIS B O 1
ATOM 2499 N N . SER B 1 112 ? -20.955 69.780 93.812 1.00 78.03 112 SER B N 1
ATOM 2500 C CA . SER B 1 112 ? -22.143 70.599 93.822 1.00 76.55 112 SER B CA 1
ATOM 2501 C C . SER B 1 112 ? -21.989 71.741 92.827 1.00 77.20 112 SER B C 1
ATOM 2502 O O . SER B 1 112 ? -22.976 72.331 92.388 1.00 76.56 112 SER B O 1
ATOM 2505 N N . LEU B 1 113 ? -20.749 72.056 92.469 1.00 64.27 113 LEU B N 1
ATOM 2506 C CA . LEU B 1 113 ? -20.513 73.051 91.425 1.00 66.44 113 LEU B CA 1
ATOM 2507 C C . LEU B 1 113 ? -20.885 72.495 90.047 1.00 68.22 113 LEU B C 1
ATOM 2508 O O . LEU B 1 113 ? -21.556 73.162 89.268 1.00 68.71 113 LEU B O 1
ATOM 2513 N N . PHE B 1 114 ? -20.484 71.261 89.779 1.00 73.89 114 PHE B N 1
ATOM 2514 C CA . PHE B 1 114 ? -20.912 70.562 88.586 1.00 76.12 114 PHE B CA 1
ATOM 2515 C C . PHE B 1 114 ? -22.420 70.487 88.497 1.00 74.46 114 PHE B C 1
ATOM 2516 O O . PHE B 1 114 ? -22.976 70.676 87.420 1.00 76.06 114 PHE B O 1
ATOM 2524 N N . GLU B 1 115 ? -23.084 70.197 89.609 1.00 86.25 115 GLU B N 1
ATOM 2525 C CA . GLU B 1 115 ? -24.537 70.142 89.626 1.00 85.29 115 GLU B CA 1
ATOM 2526 C C . GLU B 1 115 ? -25.098 71.514 89.249 1.00 83.80 115 GLU B C 1
ATOM 2527 O O . GLU B 1 115 ? -26.073 71.625 88.500 1.00 84.21 115 GLU B O 1
ATOM 2533 N N . LEU B 1 116 ? -24.460 72.562 89.760 1.00 60.35 116 LEU B N 1
ATOM 2534 C CA . LEU B 1 116 ? -24.890 73.916 89.456 1.00 59.66 116 LEU B CA 1
ATOM 2535 C C . LEU B 1 116 ? -24.727 74.164 87.978 1.00 61.77 116 LEU B C 1
ATOM 2536 O O . LEU B 1 116 ? -25.609 74.745 87.359 1.00 61.44 116 LEU B O 1
ATOM 2541 N N . ARG B 1 117 ? -23.602 73.724 87.416 1.00 74.61 117 ARG B N 1
ATOM 2542 C CA . ARG B 1 117 ? -23.316 73.899 85.986 1.00 78.10 117 ARG B CA 1
ATOM 2543 C C . ARG B 1 117 ? -24.367 73.203 85.149 1.00 78.20 117 ARG B C 1
ATOM 2544 O O . ARG B 1 117 ? -24.874 73.751 84.179 1.00 78.74 117 ARG B O 1
ATOM 2552 N N . SER B 1 118 ? -24.691 71.981 85.544 1.00 79.80 118 SER B N 1
ATOM 2553 C CA . SER B 1 118 ? -25.704 71.214 84.858 1.00 81.22 118 SER B CA 1
ATOM 2554 C C . SER B 1 118 ? -27.030 71.926 84.929 1.00 78.47 118 SER B C 1
ATOM 2555 O O . SER B 1 118 ? -27.778 71.917 83.979 1.00 79.76 118 SER B O 1
ATOM 2558 N N . CYS B 1 119 ? -27.319 72.542 86.062 1.00 83.36 119 CYS B N 1
ATOM 2559 C CA . CYS B 1 119 ? -28.545 73.303 86.223 1.00 81.28 119 CYS B CA 1
ATOM 2560 C C . CYS B 1 119 ? -28.661 74.453 85.248 1.00 81.24 119 CYS B C 1
ATOM 2561 O O . CYS B 1 119 ? -29.742 74.722 84.735 1.00 81.16 119 CYS B O 1
ATOM 2564 N N . LEU B 1 120 ? -27.566 75.157 84.999 1.00 76.70 120 LEU B N 1
ATOM 2565 C CA . LEU B 1 120 ? -27.624 76.269 84.053 1.00 77.55 120 LEU B CA 1
ATOM 2566 C C . LEU B 1 120 ? -27.708 75.824 82.586 1.00 79.91 120 LEU B C 1
ATOM 2567 O O . LEU B 1 120 ? -28.076 76.611 81.709 1.00 80.34 120 LEU B O 1
ATOM 2572 N N . ILE B 1 121 ? -27.321 74.583 82.313 1.00 88.83 121 ILE B N 1
ATOM 2573 C CA . ILE B 1 121 ? -27.421 74.028 80.970 1.00 91.26 121 ILE B CA 1
ATOM 2574 C C . ILE B 1 121 ? -28.854 73.621 80.691 1.00 90.78 121 ILE B C 1
ATOM 2575 O O . ILE B 1 121 ? -29.387 73.929 79.640 1.00 91.39 121 ILE B O 1
ATOM 2580 N N . ASN B 1 122 ? -29.494 72.989 81.664 1.00 90.59 122 ASN B N 1
ATOM 2581 C CA . ASN B 1 122 ? -30.794 72.379 81.442 1.00 91.48 122 ASN B CA 1
ATOM 2582 C C . ASN B 1 122 ? -31.958 73.183 81.961 1.00 89.09 122 ASN B C 1
ATOM 2583 O O . ASN B 1 122 ? -33.102 72.797 81.757 1.00 90.31 122 ASN B O 1
ATOM 2588 N N . GLY B 1 123 ? -31.684 74.268 82.671 1.00 82.64 123 GLY B N 1
ATOM 2589 C CA . GLY B 1 123 ? -32.744 74.971 83.366 1.00 80.67 123 GLY B CA 1
ATOM 2590 C C . GLY B 1 123 ? -33.277 76.147 82.591 1.00 80.00 123 GLY B C 1
ATOM 2591 O O . GLY B 1 123 ? -32.790 76.457 81.514 1.00 81.01 123 GLY B O 1
ATOM 2592 N N . THR B 1 124 ? -34.289 76.798 83.144 1.00 76.26 124 THR B N 1
ATOM 2593 C CA . THR B 1 124 ? -34.778 78.041 82.597 1.00 75.84 124 THR B CA 1
ATOM 2594 C C . THR B 1 124 ? -33.804 79.161 82.877 1.00 74.70 124 THR B C 1
ATOM 2595 O O . THR B 1 124 ? -33.375 79.342 83.988 1.00 73.74 124 THR B O 1
ATOM 2599 N N . VAL B 1 125 ? -33.458 79.924 81.858 1.00 72.50 125 VAL B N 1
ATOM 2600 C CA . VAL B 1 125 ? -32.611 81.091 82.017 1.00 72.64 125 VAL B CA 1
ATOM 2601 C C . VAL B 1 125 ? -33.340 82.255 81.377 1.00 73.49 125 VAL B C 1
ATOM 2602 O O . VAL B 1 125 ? -33.590 82.236 80.180 1.00 74.81 125 VAL B O 1
ATOM 2606 N N . LEU B 1 126 ? -33.742 83.229 82.182 1.00 80.41 126 LEU B N 1
ATOM 2607 C CA . LEU B 1 126 ? -34.471 84.379 81.680 1.00 81.44 126 LEU B CA 1
ATOM 2608 C C . LEU B 1 126 ? -33.723 85.634 82.031 1.00 82.68 126 LEU B C 1
ATOM 2609 O O . LEU B 1 126 ? -33.686 86.015 83.193 1.00 82.24 126 LEU B O 1
ATOM 2614 N N . LEU B 1 127 ? -33.137 86.297 81.044 1.00 81.07 127 LEU B N 1
ATOM 2615 C CA . LEU B 1 127 ? -32.353 87.483 81.350 1.00 83.04 127 LEU B CA 1
ATOM 2616 C C . LEU B 1 127 ? -33.101 88.749 81.002 1.00 84.45 127 LEU B C 1
ATOM 2617 O O . LEU B 1 127 ? -33.901 88.787 80.051 1.00 84.66 127 LEU B O 1
ATOM 2622 N N . ASP B 1 128 ? -32.877 89.764 81.832 1.00 94.02 128 ASP B N 1
ATOM 2623 C CA . ASP B 1 128 ? -33.486 91.065 81.642 1.00 95.59 128 ASP B CA 1
ATOM 2624 C C . ASP B 1 128 ? -34.990 90.908 81.608 1.00 94.14 128 ASP B C 1
ATOM 2625 O O . ASP B 1 128 ? -35.676 91.505 80.785 1.00 95.26 128 ASP B O 1
ATOM 2630 N N . MET B 1 129 ? -35.483 90.076 82.516 1.00 93.98 129 MET B N 1
ATOM 2631 C CA . MET B 1 129 ? -36.908 89.945 82.731 1.00 92.53 129 MET B CA 1
ATOM 2632 C C . MET B 1 129 ? -37.458 91.245 83.287 1.00 94.06 129 MET B C 1
ATOM 2633 O O . MET B 1 129 ? -36.939 91.759 84.283 1.00 95.19 129 MET B O 1
ATOM 2638 N N . HIS B 1 130 ? -38.496 91.778 82.655 1.00 111.74 130 HIS B N 1
ATOM 2639 C CA . HIS B 1 130 ? -39.151 92.967 83.171 1.00 113.19 130 HIS B CA 1
ATOM 2640 C C . HIS B 1 130 ? -40.384 92.597 84.000 1.00 111.88 130 HIS B C 1
ATOM 2641 O O . HIS B 1 130 ? -41.503 92.611 83.519 1.00 111.75 130 HIS B O 1
ATOM 2648 N N . ALA B 1 131 ? -40.158 92.225 85.249 1.00 94.31 131 ALA B N 1
ATOM 2649 C CA . ALA B 1 131 ? -41.231 91.900 86.186 1.00 95.03 131 ALA B CA 1
ATOM 2650 C C . ALA B 1 131 ? -41.024 92.727 87.436 1.00 96.37 131 ALA B C 1
ATOM 2651 O O . ALA B 1 131 ? -39.884 92.964 87.842 1.00 94.76 131 ALA B O 1
ATOM 2653 N N . ASN B 1 132 ? -42.122 93.185 88.026 1.00 117.16 132 ASN B N 1
ATOM 2654 C CA . ASN B 1 132 ? -42.058 94.052 89.191 1.00 119.00 132 ASN B CA 1
ATOM 2655 C C . ASN B 1 132 ? -42.675 93.442 90.453 1.00 118.25 132 ASN B C 1
ATOM 2656 O O . ASN B 1 132 ? -42.931 94.148 91.429 1.00 119.69 132 ASN B O 1
ATOM 2661 N N . SER B 1 133 ? -42.918 92.136 90.426 1.00 98.76 133 SER B N 1
ATOM 2662 C CA . SER B 1 133 ? -43.409 91.423 91.595 1.00 98.47 133 SER B CA 1
ATOM 2663 C C . SER B 1 133 ? -43.135 89.932 91.467 1.00 94.34 133 SER B C 1
ATOM 2664 O O . SER B 1 133 ? -42.821 89.433 90.394 1.00 92.21 133 SER B O 1
ATOM 2667 N N . ILE B 1 134 ? -43.242 89.229 92.589 1.00 90.21 134 ILE B N 1
ATOM 2668 C CA . ILE B 1 134 ? -42.893 87.811 92.683 1.00 89.09 134 ILE B CA 1
ATOM 2669 C C . ILE B 1 134 ? -43.912 86.902 91.972 1.00 86.89 134 ILE B C 1
ATOM 2670 O O . ILE B 1 134 ? -43.525 85.877 91.396 1.00 84.38 134 ILE B O 1
ATOM 2675 N N . GLU B 1 135 ? -45.188 87.302 91.982 1.00 119.97 135 GLU B N 1
ATOM 2676 C CA . GLU B 1 135 ? -46.247 86.630 91.223 1.00 118.94 135 GLU B CA 1
ATOM 2677 C C . GLU B 1 135 ? -45.874 86.574 89.757 1.00 115.23 135 GLU B C 1
ATOM 2678 O O . GLU B 1 135 ? -45.871 85.519 89.123 1.00 115.90 135 GLU B O 1
ATOM 2684 N N . GLU B 1 136 ? -45.606 87.756 89.230 1.00 114.31 136 GLU B N 1
ATOM 2685 C CA . GLU B 1 136 ? -45.207 87.951 87.859 1.00 111.25 136 GLU B CA 1
ATOM 2686 C C . GLU B 1 136 ? -44.013 87.080 87.493 1.00 109.73 136 GLU B C 1
ATOM 2687 O O . GLU B 1 136 ? -43.998 86.441 86.443 1.00 110.74 136 GLU B O 1
ATOM 2693 N N . ILE B 1 137 ? -43.019 87.049 88.377 1.00 85.07 137 ILE B N 1
ATOM 2694 C CA . ILE B 1 137 ? -41.798 86.272 88.150 1.00 83.19 137 ILE B CA 1
ATOM 2695 C C . ILE B 1 137 ? -42.088 84.781 88.096 1.00 86.95 137 ILE B C 1
ATOM 2696 O O . ILE B 1 137 ? -41.564 84.063 87.242 1.00 88.31 137 ILE B O 1
ATOM 2701 N N . SER B 1 138 ? -42.932 84.316 89.007 1.00 89.44 138 SER B N 1
ATOM 2702 C CA . SER B 1 138 ? -43.214 82.895 89.107 1.00 93.70 138 SER B CA 1
ATOM 2703 C C . SER B 1 138 ? -44.012 82.419 87.919 1.00 97.85 138 SER B C 1
ATOM 2704 O O . SER B 1 138 ? -43.755 81.345 87.376 1.00 103.05 138 SER B O 1
ATOM 2707 N N . ASP B 1 139 ? -44.982 83.231 87.513 1.00 86.43 139 ASP B N 1
ATOM 2708 C CA . ASP B 1 139 ? -45.800 82.917 86.351 1.00 89.92 139 ASP B CA 1
ATOM 2709 C C . ASP B 1 139 ? -44.989 82.900 85.069 1.00 90.98 139 ASP B C 1
ATOM 2710 O O . ASP B 1 139 ? -45.160 82.008 84.241 1.00 98.23 139 ASP B O 1
ATOM 2715 N N . LEU B 1 140 ? -44.101 83.875 84.904 1.00 83.92 140 LEU B N 1
ATOM 2716 C CA . LEU B 1 140 ? -43.230 83.880 83.738 1.00 82.16 140 LEU B CA 1
ATOM 2717 C C . LEU B 1 140 ? -42.384 82.618 83.687 1.00 85.98 140 LEU B C 1
ATOM 2718 O O . LEU B 1 140 ? -42.133 82.078 82.616 1.00 91.67 140 LEU B O 1
ATOM 2723 N N . ILE B 1 141 ? -41.931 82.144 84.843 1.00 81.08 141 ILE B N 1
ATOM 2724 C CA . ILE B 1 141 ? -41.148 80.928 84.852 1.00 84.34 141 ILE B CA 1
ATOM 2725 C C . ILE B 1 141 ? -42.035 79.749 84.507 1.00 95.57 141 ILE B C 1
ATOM 2726 O O . ILE B 1 141 ? -41.741 78.990 83.590 1.00 105.50 141 ILE B O 1
ATOM 2731 N N . LEU B 1 142 ? -43.148 79.621 85.213 1.00 87.09 142 LEU B N 1
ATOM 2732 C CA . LEU B 1 142 ? -44.018 78.469 85.024 1.00 90.92 142 LEU B CA 1
ATOM 2733 C C . LEU B 1 142 ? -44.698 78.415 83.657 1.00 93.73 142 LEU B C 1
ATOM 2734 O O . LEU B 1 142 ? -45.075 77.339 83.189 1.00 97.23 142 LEU B O 1
ATOM 2739 N N . ASP B 1 143 ? -44.822 79.559 82.999 1.00 92.69 143 ASP B N 1
ATOM 2740 C CA . ASP B 1 143 ? -45.523 79.603 81.723 1.00 97.18 143 ASP B CA 1
ATOM 2741 C C . ASP B 1 143 ? -44.602 79.400 80.541 1.00 100.50 143 ASP B C 1
ATOM 2742 O O . ASP B 1 143 ? -45.010 79.609 79.402 1.00 101.54 143 ASP B O 1
ATOM 2747 N N . GLN B 1 144 ? -43.364 79.005 80.806 1.00 128.07 144 GLN B N 1
ATOM 2748 C CA . GLN B 1 144 ? -42.466 78.625 79.732 1.00 132.59 144 GLN B CA 1
ATOM 2749 C C . GLN B 1 144 ? -43.091 77.471 78.967 1.00 142.34 144 GLN B C 1
ATOM 2750 O O . GLN B 1 144 ? -43.481 76.475 79.577 1.00 151.06 144 GLN B O 1
ATOM 2756 N N . GLN B 1 145 ? -43.222 77.619 77.645 1.00 171.93 145 GLN B N 1
ATOM 2757 C CA . GLN B 1 145 ? -43.891 76.608 76.828 1.00 176.94 145 GLN B CA 1
ATOM 2758 C C . GLN B 1 145 ? -43.213 75.247 76.979 1.00 183.04 145 GLN B C 1
ATOM 2759 O O . GLN B 1 145 ? -43.835 74.209 76.763 1.00 188.21 145 GLN B O 1
ATOM 2765 N N . GLU B 1 146 ? -41.947 75.252 77.387 1.00 180.64 146 GLU B N 1
ATOM 2766 C CA . GLU B 1 146 ? -41.235 74.008 77.657 1.00 183.32 146 GLU B CA 1
ATOM 2767 C C . GLU B 1 146 ? -41.417 73.566 79.117 1.00 191.55 146 GLU B C 1
ATOM 2768 O O . GLU B 1 146 ? -41.674 72.393 79.386 1.00 196.73 146 GLU B O 1
ATOM 2774 N N . LEU B 1 147 ? -41.287 74.508 80.052 1.00 159.85 147 LEU B N 1
ATOM 2775 C CA . LEU B 1 147 ? -41.290 74.181 81.479 1.00 164.74 147 LEU B CA 1
ATOM 2776 C C . LEU B 1 147 ? -42.671 73.798 82.003 1.00 173.22 147 LEU B C 1
ATOM 2777 O O . LEU B 1 147 ? -42.785 73.232 83.091 1.00 174.12 147 LEU B O 1
ATOM 2782 N N . SER B 1 148 ? -43.718 74.107 81.243 1.00 155.82 148 SER B N 1
ATOM 2783 C CA . SER B 1 148 ? -45.067 73.701 81.630 1.00 157.28 148 SER B CA 1
ATOM 2784 C C . SER B 1 148 ? -45.420 72.413 80.902 1.00 165.74 148 SER B C 1
ATOM 2785 O O . SER B 1 148 ? -46.498 71.849 81.096 1.00 168.13 148 SER B O 1
ATOM 2788 N N . SER B 1 149 ? -44.490 71.949 80.070 1.00 195.24 149 SER B N 1
ATOM 2789 C CA . SER B 1 149 ? -44.633 70.674 79.379 1.00 195.77 149 SER B CA 1
ATOM 2790 C C . SER B 1 149 ? -43.860 69.574 80.099 1.00 197.67 149 SER B C 1
ATOM 2791 O O . SER B 1 149 ? -43.633 68.498 79.548 1.00 194.78 149 SER B O 1
ATOM 2794 N N . ASP B 1 150 ? -43.461 69.857 81.335 1.00 205.42 150 ASP B N 1
ATOM 2795 C CA . ASP B 1 150 ? -42.800 68.874 82.182 1.00 204.79 150 ASP B CA 1
ATOM 2796 C C . ASP B 1 150 ? -43.642 68.702 83.430 1.00 210.72 150 ASP B C 1
ATOM 2797 O O . ASP B 1 150 ? -43.407 67.8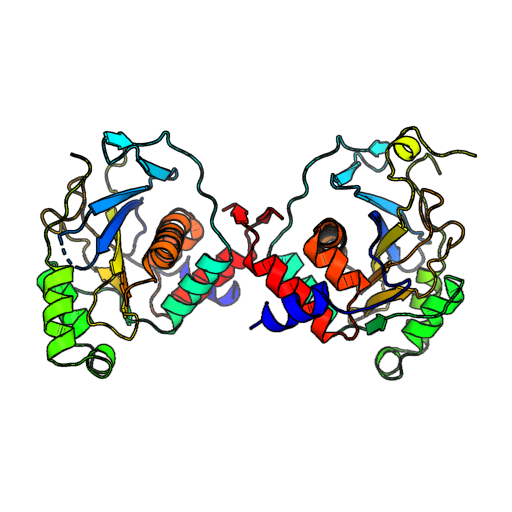04 84.241 1.00 210.34 150 ASP B O 1
ATOM 2802 N N . LEU B 1 151 ? -44.634 69.576 83.572 1.00 167.88 151 LEU B N 1
ATOM 2803 C CA . LEU B 1 151 ? -45.420 69.636 84.794 1.00 166.01 151 LEU B CA 1
ATOM 2804 C C . LEU B 1 151 ? -46.880 69.321 84.540 1.00 168.91 151 LEU B C 1
ATOM 2805 O O . LEU B 1 151 ? -47.426 69.653 83.489 1.00 168.00 151 LEU B O 1
ATOM 2810 N N . ASN B 1 152 ? -47.505 68.698 85.532 1.00 132.54 152 ASN B N 1
ATOM 2811 C CA . ASN B 1 152 ? -48.947 68.517 85.557 1.00 132.75 152 ASN B CA 1
ATOM 2812 C C . ASN B 1 152 ? -49.658 69.850 85.705 1.00 123.60 152 ASN B C 1
ATOM 2813 O O . ASN B 1 152 ? -49.027 70.884 85.888 1.00 117.05 152 ASN B O 1
ATOM 2818 N N . ASP B 1 153 ? -50.976 69.830 85.583 1.00 182.92 153 ASP B N 1
ATOM 2819 C CA . ASP B 1 153 ? -51.765 70.957 86.038 1.00 178.72 153 ASP B CA 1
ATOM 2820 C C . ASP B 1 153 ? -51.677 70.936 87.562 1.00 179.36 153 ASP B C 1
ATOM 2821 O O . ASP B 1 153 ? -51.584 71.975 88.216 1.00 174.06 153 ASP B O 1
ATOM 2826 N N . SER B 1 154 ? -51.690 69.727 88.113 1.00 137.22 154 SER B N 1
ATOM 2827 C CA . SER B 1 154 ? -51.623 69.534 89.551 1.00 138.94 154 SER B CA 1
ATOM 2828 C C . SER B 1 154 ? -50.268 69.951 90.118 1.00 132.99 154 SER B C 1
ATOM 2829 O O . SER B 1 154 ? -50.182 70.481 91.228 1.00 129.99 154 SER B O 1
ATOM 2832 N N . MET B 1 155 ? -49.213 69.720 89.347 1.00 152.62 155 MET B N 1
ATOM 2833 C CA . MET B 1 155 ? -47.869 70.053 89.790 1.00 145.49 155 MET B CA 1
ATOM 2834 C C . MET B 1 155 ? -47.618 71.556 89.801 1.00 136.42 155 MET B C 1
ATOM 2835 O O . MET B 1 155 ? -46.944 72.069 90.694 1.00 131.80 155 MET B O 1
ATOM 2840 N N . ARG B 1 156 ? -48.188 72.263 88.830 1.00 138.16 156 ARG B N 1
ATOM 2841 C CA . ARG B 1 156 ? -48.061 73.717 88.754 1.00 131.38 156 ARG B CA 1
ATOM 2842 C C . ARG B 1 156 ? -48.707 74.427 89.943 1.00 131.89 156 ARG B C 1
ATOM 2843 O O . ARG B 1 156 ? -48.132 75.364 90.504 1.00 127.58 156 ARG B O 1
ATOM 2851 N N . VAL B 1 157 ? -49.893 73.963 90.333 1.00 145.74 157 VAL B N 1
ATOM 2852 C CA . VAL B 1 157 ? -50.628 74.560 91.446 1.00 146.86 157 VAL B CA 1
ATOM 2853 C C . VAL B 1 157 ? -49.784 74.559 92.706 1.00 145.54 157 VAL B C 1
ATOM 2854 O O . VAL B 1 157 ? -49.607 75.593 93.350 1.00 142.81 157 VAL B O 1
ATOM 2858 N N . LYS B 1 158 ? -49.259 73.389 93.042 1.00 130.68 158 LYS B N 1
ATOM 2859 C CA . LYS B 1 158 ? -48.438 73.243 94.226 1.00 129.51 158 LYS B CA 1
ATOM 2860 C C . LYS B 1 158 ? -47.202 74.140 94.156 1.00 122.04 158 LYS B C 1
ATOM 2861 O O . LYS B 1 158 ? -46.842 74.786 95.138 1.00 120.11 158 LYS B O 1
ATOM 2867 N N . VAL B 1 159 ? -46.553 74.192 92.999 1.00 115.19 159 VAL B N 1
ATOM 2868 C CA . VAL B 1 159 ? -45.293 74.923 92.906 1.00 108.52 159 VAL B CA 1
ATOM 2869 C C . VAL B 1 159 ? -45.449 76.445 92.996 1.00 106.88 159 VAL B C 1
ATOM 2870 O O . VAL B 1 159 ? -44.672 77.104 93.712 1.00 104.53 159 VAL B O 1
ATOM 2874 N N . ARG B 1 160 ? -46.462 76.998 92.316 1.00 105.34 160 ARG B N 1
ATOM 2875 C CA . ARG B 1 160 ? -46.718 78.439 92.390 1.00 105.17 160 ARG B CA 1
ATOM 2876 C C . ARG B 1 160 ? -47.046 78.799 93.829 1.00 108.16 160 ARG B C 1
ATOM 2877 O O . ARG B 1 160 ? -46.565 79.812 94.349 1.00 107.52 160 ARG B O 1
ATOM 2885 N N . GLU B 1 161 ? -47.865 77.960 94.464 1.00 112.98 161 GLU B N 1
ATOM 2886 C CA . GLU B 1 161 ? -48.218 78.141 95.866 1.00 115.72 161 GLU B CA 1
ATOM 2887 C C . GLU B 1 161 ? -46.938 78.239 96.693 1.00 113.22 161 GLU B C 1
ATOM 2888 O O . GLU B 1 161 ? -46.843 79.063 97.601 1.00 114.15 161 GLU B O 1
ATOM 2894 N N . ALA B 1 162 ? -45.945 77.423 96.345 1.00 95.45 162 ALA B N 1
ATOM 2895 C CA . ALA B 1 162 ? -44.689 77.394 97.086 1.00 92.56 162 ALA B CA 1
ATOM 2896 C C . ALA B 1 162 ? -43.869 78.661 96.865 1.00 89.56 162 ALA B C 1
ATOM 2897 O O . ALA B 1 162 ? -43.373 79.262 97.817 1.00 90.35 162 ALA B O 1
ATOM 2899 N N . LEU B 1 163 ? -43.726 79.077 95.613 1.00 98.04 163 LEU B N 1
ATOM 2900 C CA . LEU B 1 163 ? -42.933 80.266 95.332 1.00 95.99 163 LEU B CA 1
ATOM 2901 C C . LEU B 1 163 ? -43.532 81.504 95.997 1.00 100.06 163 LEU B C 1
ATOM 2902 O O . LEU B 1 163 ? -42.820 82.465 96.291 1.00 100.16 163 LEU B O 1
ATOM 2907 N N . LEU B 1 164 ? -44.837 81.468 96.258 1.00 98.46 164 LEU B N 1
ATOM 2908 C CA . LEU B 1 164 ? -45.509 82.604 96.882 1.00 102.65 164 LEU B CA 1
ATOM 2909 C C . LEU B 1 164 ? -45.680 82.470 98.407 1.00 105.82 164 LEU B C 1
ATOM 2910 O O . LEU B 1 164 ? -46.294 83.337 99.033 1.00 109.64 164 LEU B O 1
ATOM 2915 N N . LYS B 1 165 ? -45.147 81.402 99.003 1.00 106.72 165 LYS B N 1
ATOM 2916 C CA . LYS B 1 165 ? -45.139 81.284 100.466 1.00 109.89 165 LYS B CA 1
ATOM 2917 C C . LYS B 1 165 ? -44.326 82.444 101.053 1.00 111.29 165 LYS B C 1
ATOM 2918 O O . LYS B 1 165 ? -43.411 82.956 100.394 1.00 108.95 165 LYS B O 1
ATOM 2924 N N . LYS B 1 166 ? -44.665 82.861 102.275 1.00 111.72 166 LYS B N 1
ATOM 2925 C CA . LYS B 1 166 ? -43.962 83.953 102.954 1.00 114.36 166 LYS B CA 1
ATOM 2926 C C . LYS B 1 166 ? -42.532 83.560 103.259 1.00 113.22 166 LYS B C 1
ATOM 2927 O O . LYS B 1 166 ? -42.206 82.370 103.310 1.00 111.10 166 LYS B O 1
ATOM 2933 N N . HIS B 1 167 ? -41.670 84.545 103.480 1.00 110.41 167 HIS B N 1
ATOM 2934 C CA . HIS B 1 167 ? -40.277 84.230 103.787 1.00 110.52 167 HIS B CA 1
ATOM 2935 C C . HIS B 1 167 ? -39.888 84.610 105.187 1.00 115.16 167 HIS B C 1
ATOM 2936 O O . HIS B 1 167 ? -39.678 85.786 105.478 1.00 118.40 167 HIS B O 1
ATOM 2943 N N . HIS B 1 168 ? -39.753 83.616 106.057 1.00 144.35 168 HIS B N 1
ATOM 2944 C CA . HIS B 1 168 ? -39.305 83.913 107.405 1.00 146.71 168 HIS B CA 1
ATOM 2945 C C . HIS B 1 168 ? -37.793 84.082 107.439 1.00 146.79 168 HIS B C 1
ATOM 2946 O O . HIS B 1 168 ? -37.034 83.211 107.017 1.00 143.62 168 HIS B O 1
ATOM 2953 N N . HIS B 1 169 ? -37.379 85.227 107.959 1.00 113.56 169 HIS B N 1
ATOM 2954 C CA . HIS B 1 169 ? -35.981 85.585 108.091 1.00 113.53 169 HIS B CA 1
ATOM 2955 C C . HIS B 1 169 ? -35.520 85.409 109.528 1.00 119.42 169 HIS B C 1
ATOM 2956 O O . HIS B 1 169 ? -36.288 85.003 110.409 1.00 123.44 169 HIS B O 1
ATOM 2963 N N . GLN B 1 170 ? -34.250 85.722 109.752 1.00 139.31 170 GLN B N 1
ATOM 2964 C CA . GLN B 1 170 ? -33.614 85.533 111.037 1.00 138.37 170 GLN B CA 1
ATOM 2965 C C . GLN B 1 170 ? -34.168 86.541 112.072 1.00 143.42 170 GLN B C 1
ATOM 2966 O O . GLN B 1 170 ? -33.956 86.402 113.284 1.00 147.01 170 GLN B O 1
ATOM 2972 N N . ASN B 1 171 ? -34.881 87.551 111.574 1.00 150.98 171 ASN B N 1
ATOM 2973 C CA . ASN B 1 171 ? -35.437 88.629 112.398 1.00 155.34 171 ASN B CA 1
ATOM 2974 C C . ASN B 1 171 ? -36.710 88.236 113.142 1.00 157.44 171 ASN B C 1
ATOM 2975 O O . ASN B 1 171 ? -37.672 89.006 113.191 1.00 161.24 171 ASN B O 1
ATOM 2980 N N . ILE B 1 241 ? -21.717 98.304 105.332 1.00 217.76 241 ILE B N 1
ATOM 2981 C CA . ILE B 1 241 ? -22.731 97.665 104.497 1.00 214.00 241 ILE B CA 1
ATOM 2982 C C . ILE B 1 241 ? -23.103 98.635 103.348 1.00 213.53 241 ILE B C 1
ATOM 2983 O O . ILE B 1 241 ? -23.570 99.745 103.604 1.00 214.13 241 ILE B O 1
ATOM 2988 N N . PRO B 1 242 ? -22.890 98.207 102.079 1.00 162.18 242 PRO B N 1
ATOM 2989 C CA . PRO B 1 242 ? -22.872 99.007 100.833 1.00 161.11 242 PRO B CA 1
ATOM 2990 C C . PRO B 1 242 ? -24.137 99.768 100.431 1.00 157.48 242 PRO B C 1
ATOM 2991 O O . PRO B 1 242 ? -25.241 99.285 100.666 1.00 154.71 242 PRO B O 1
ATOM 2995 N N . THR B 1 243 ? -23.951 100.932 99.800 1.00 172.28 243 THR B N 1
ATOM 2996 C CA . THR B 1 243 ? -25.039 101.872 99.498 1.00 169.54 243 THR B CA 1
ATOM 2997 C C . THR B 1 243 ? -25.901 101.504 98.288 1.00 164.10 243 THR B C 1
ATOM 2998 O O . THR B 1 243 ? -27.130 101.506 98.361 1.00 161.50 243 THR B O 1
ATOM 3002 N N . GLY B 1 244 ? -25.248 101.185 97.176 1.00 143.25 244 GLY B N 1
ATOM 3003 C CA . GLY B 1 244 ? -25.951 100.908 95.935 1.00 138.35 244 GLY B CA 1
ATOM 3004 C C . GLY B 1 244 ? -26.162 99.431 95.665 1.00 129.40 244 GLY B C 1
ATOM 3005 O O . GLY B 1 244 ? -26.386 99.023 94.525 1.00 125.15 244 GLY B O 1
ATOM 3006 N N . ALA B 1 245 ? -26.068 98.630 96.721 1.00 127.27 245 ALA B N 1
ATOM 3007 C CA . ALA B 1 245 ? -26.095 97.174 96.608 1.00 119.57 245 ALA B CA 1
ATOM 3008 C C . ALA B 1 245 ? -27.441 96.636 96.139 1.00 115.21 245 ALA B C 1
ATOM 3009 O O . ALA B 1 245 ? -28.488 97.223 96.413 1.00 118.22 245 ALA B O 1
ATOM 3011 N N . GLU B 1 246 ? -27.397 95.500 95.446 1.00 108.73 246 GLU B N 1
ATOM 3012 C CA . GLU B 1 246 ? -28.599 94.829 94.969 1.00 104.63 246 GLU B CA 1
ATOM 3013 C C . GLU B 1 246 ? -28.605 93.429 95.553 1.00 99.60 246 GLU B C 1
ATOM 3014 O O . GLU B 1 246 ? -27.590 92.969 96.072 1.00 98.96 246 GLU B O 1
ATOM 3020 N N . ALA B 1 247 ? -29.738 92.747 95.478 1.00 96.64 247 ALA B N 1
ATOM 3021 C CA . ALA B 1 247 ? -29.862 91.466 96.156 1.00 92.85 247 ALA B CA 1
ATOM 3022 C C . ALA B 1 247 ? -29.958 90.287 95.201 1.00 87.39 247 ALA B C 1
ATOM 3023 O O . ALA B 1 247 ? -30.363 90.418 94.046 1.00 86.58 247 ALA B O 1
ATOM 3025 N N . SER B 1 248 ? -29.585 89.120 95.692 1.00 97.14 248 SER B N 1
ATOM 3026 C CA . SER B 1 248 ? -29.688 87.921 94.891 1.00 87.86 248 SER B CA 1
ATOM 3027 C C . SER B 1 248 ? -30.357 86.855 95.733 1.00 83.53 248 SER B C 1
ATOM 3028 O O . SER B 1 248 ? -29.839 86.479 96.776 1.00 85.48 248 SER B O 1
ATOM 3031 N N . ASN B 1 249 ? -31.512 86.372 95.308 1.00 87.51 249 ASN B N 1
ATOM 3032 C CA . ASN B 1 249 ? -32.236 85.438 96.142 1.00 84.28 249 ASN B CA 1
ATOM 3033 C C . ASN B 1 249 ? -32.133 84.006 95.655 1.00 75.84 249 ASN B C 1
ATOM 3034 O O . ASN B 1 249 ? -32.623 83.652 94.590 1.00 71.24 249 ASN B O 1
ATOM 3039 N N . VAL B 1 250 ? -31.488 83.170 96.449 1.00 77.39 250 VAL B N 1
ATOM 3040 C CA . VAL B 1 250 ? -31.269 81.805 96.041 1.00 70.31 250 VAL B CA 1
ATOM 3041 C C . VAL B 1 250 ? -32.303 80.970 96.776 1.00 68.76 250 VAL B C 1
ATOM 3042 O O . VAL B 1 250 ? -32.208 80.778 97.979 1.00 70.26 250 VAL B O 1
ATOM 3046 N N . LEU B 1 251 ? -33.303 80.493 96.058 1.00 82.10 251 LEU B N 1
ATOM 3047 C CA . LEU B 1 251 ? -34.387 79.780 96.704 1.00 82.14 251 LEU B CA 1
ATOM 3048 C C . LEU B 1 251 ? -34.413 78.318 96.280 1.00 77.48 251 LEU B C 1
ATOM 3049 O O . LEU B 1 251 ? -34.712 77.993 95.116 1.00 75.73 251 LEU B O 1
ATOM 3054 N N . VAL B 1 252 ? -34.087 77.432 97.219 1.00 73.71 252 VAL B N 1
ATOM 3055 C CA . VAL B 1 252 ? -34.044 76.003 96.921 1.00 72.43 252 VAL B CA 1
ATOM 3056 C C . VAL B 1 252 ? -34.838 75.166 97.932 1.00 74.39 252 VAL B C 1
ATOM 3057 O O . VAL B 1 252 ? -35.096 75.606 99.050 1.00 76.27 252 VAL B O 1
ATOM 3061 N N . GLY B 1 253 ? -35.216 73.952 97.548 1.00 86.96 253 GLY B N 1
ATOM 3062 C CA . GLY B 1 253 ? -35.989 73.122 98.451 1.00 89.71 253 GLY B CA 1
ATOM 3063 C C . GLY B 1 253 ? -36.796 72.002 97.818 1.00 92.31 253 GLY B C 1
ATOM 3064 O O . GLY B 1 253 ? -36.725 71.770 96.595 1.00 92.05 253 GLY B O 1
ATOM 3065 N N . GLU B 1 254 ? -37.597 71.337 98.654 1.00 98.56 254 GLU B N 1
ATOM 3066 C CA . GLU B 1 254 ? -38.363 70.163 98.239 1.00 102.31 254 GLU B CA 1
ATOM 3067 C C . GLU B 1 254 ? -39.852 70.493 98.089 1.00 108.22 254 GLU B C 1
ATOM 3068 O O . GLU B 1 254 ? -40.389 71.301 98.841 1.00 111.10 254 GLU B O 1
ATOM 3074 N N . VAL B 1 255 ? -40.504 69.877 97.104 1.00 99.13 255 VAL B N 1
ATOM 3075 C CA . VAL B 1 255 ? -41.965 69.902 96.969 1.00 104.46 255 VAL B CA 1
ATOM 3076 C C . VAL B 1 255 ? -42.440 68.480 96.677 1.00 114.69 255 VAL B C 1
ATOM 3077 O O . VAL B 1 255 ? -42.060 67.903 95.654 1.00 117.36 255 VAL B O 1
ATOM 3081 N N . ASP B 1 256 ? -43.261 67.925 97.569 1.00 139.49 256 ASP B N 1
ATOM 3082 C CA . ASP B 1 256 ? -43.602 66.498 97.551 1.00 146.28 256 ASP B CA 1
ATOM 3083 C C . ASP B 1 256 ? -44.078 65.937 96.203 1.00 148.84 256 ASP B C 1
ATOM 3084 O O . ASP B 1 256 ? -43.745 64.804 95.847 1.00 151.81 256 ASP B O 1
ATOM 3089 N N . ILE B 1 257 ? -44.823 66.740 95.448 1.00 132.25 257 ILE B N 1
ATOM 3090 C CA . ILE B 1 257 ? -45.551 66.240 94.285 1.00 133.78 257 ILE B CA 1
ATOM 3091 C C . ILE B 1 257 ? -44.683 66.210 93.020 1.00 132.46 257 ILE B C 1
ATOM 3092 O O . ILE B 1 257 ? -45.070 65.625 92.004 1.00 133.30 257 ILE B O 1
ATOM 3097 N N . LEU B 1 258 ? -43.505 66.829 93.086 1.00 136.64 258 LEU B N 1
ATOM 3098 C CA . LEU B 1 258 ? -42.583 66.839 91.950 1.00 134.26 258 LEU B CA 1
ATOM 3099 C C . LEU B 1 258 ? -41.907 65.491 91.729 1.00 138.60 258 LEU B C 1
ATOM 3100 O O . LEU B 1 258 ? -41.629 64.758 92.677 1.00 142.27 258 LEU B O 1
ATOM 3105 N N . ASP B 1 259 ? -41.618 65.186 90.470 1.00 164.02 259 ASP B N 1
ATOM 3106 C CA . ASP B 1 259 ? -40.839 64.006 90.124 1.00 165.18 259 ASP B CA 1
ATOM 3107 C C . ASP B 1 259 ? -39.595 64.438 89.351 1.00 160.44 259 ASP B C 1
ATOM 3108 O O . ASP B 1 259 ? -38.646 63.673 89.202 1.00 159.72 259 ASP B O 1
ATOM 3113 N N . ARG B 1 260 ? -39.616 65.670 88.854 1.00 165.85 260 ARG B N 1
ATOM 3114 C CA . ARG B 1 260 ? -38.427 66.292 88.285 1.00 159.61 260 ARG B CA 1
ATOM 3115 C C . ARG B 1 260 ? -38.053 67.530 89.073 1.00 155.46 260 ARG B C 1
ATOM 3116 O O . ARG B 1 260 ? -38.905 68.143 89.709 1.00 155.32 260 ARG B O 1
ATOM 3124 N N . PRO B 1 261 ? -36.772 67.905 89.031 1.00 96.69 261 PRO B N 1
ATOM 3125 C CA . PRO B 1 261 ? -36.344 69.196 89.573 1.00 88.19 261 PRO B CA 1
ATOM 3126 C C . PRO B 1 261 ? -36.720 70.352 88.639 1.00 80.61 261 PRO B C 1
ATOM 3127 O O . PRO B 1 261 ? -36.880 70.149 87.441 1.00 80.13 261 PRO B O 1
ATOM 3131 N N . ILE B 1 262 ? -36.861 71.549 89.190 1.00 105.02 262 ILE B N 1
ATOM 3132 C CA . ILE B 1 262 ? -37.210 72.730 88.414 1.00 98.68 262 ILE B CA 1
ATOM 3133 C C . ILE B 1 262 ? -36.202 73.833 88.650 1.00 90.96 262 ILE B C 1
ATOM 3134 O O . ILE B 1 262 ? -36.108 74.369 89.751 1.00 88.90 262 ILE B O 1
ATOM 3139 N N . VAL B 1 263 ? -35.476 74.206 87.611 1.00 88.83 263 VAL B N 1
ATOM 3140 C CA . VAL B 1 263 ? -34.395 75.157 87.774 1.00 83.31 263 VAL B CA 1
ATOM 3141 C C . VAL B 1 263 ? -34.662 76.428 86.997 1.00 80.20 263 VAL B C 1
ATOM 3142 O O . VAL B 1 263 ? -35.125 76.390 85.850 1.00 80.99 263 VAL B O 1
ATOM 3146 N N . ALA B 1 264 ? -34.375 77.563 87.614 1.00 71.41 264 ALA B N 1
ATOM 3147 C CA . ALA B 1 264 ? -34.517 78.822 86.916 1.00 70.04 264 ALA B CA 1
ATOM 3148 C C . ALA B 1 264 ? -33.476 79.801 87.387 1.00 68.91 264 ALA B C 1
ATOM 3149 O O . ALA B 1 264 ? -33.195 79.880 88.588 1.00 68.54 264 ALA B O 1
ATOM 3151 N N . PHE B 1 265 ? -32.863 80.498 86.440 1.00 66.38 265 PHE B N 1
ATOM 3152 C CA . PHE B 1 265 ? -31.996 81.619 86.736 1.00 67.31 265 PHE B CA 1
ATOM 3153 C C . PHE B 1 265 ? -32.645 82.827 86.117 1.00 68.45 265 PHE B C 1
ATOM 3154 O O . PHE B 1 265 ? -32.925 82.823 84.910 1.00 68.79 265 PHE B O 1
ATOM 3162 N N . VAL B 1 266 ? -32.885 83.864 86.909 1.00 68.46 266 VAL B N 1
ATOM 3163 C CA . VAL B 1 266 ? -33.566 85.057 86.414 1.00 69.74 266 VAL B CA 1
ATOM 3164 C C . VAL B 1 266 ? -32.744 86.288 86.709 1.00 72.05 266 VAL B C 1
ATOM 3165 O O . VAL B 1 266 ? -32.236 86.426 87.815 1.00 72.42 266 VAL B O 1
ATOM 3169 N N . ARG B 1 267 ? -32.620 87.195 85.755 1.00 80.92 267 ARG B N 1
ATOM 3170 C CA . ARG B 1 267 ? -32.064 88.501 86.063 1.00 83.67 267 ARG B CA 1
ATOM 3171 C C . ARG B 1 267 ? -33.084 89.576 85.722 1.00 84.62 267 ARG B C 1
ATOM 3172 O O . ARG B 1 267 ? -33.413 89.757 84.553 1.00 85.08 267 ARG B O 1
ATOM 3180 N N . LEU B 1 268 ? -33.560 90.310 86.730 1.00 77.95 268 LEU B N 1
ATOM 3181 C CA . LEU B 1 268 ? -34.574 91.348 86.522 1.00 79.00 268 LEU B CA 1
ATOM 3182 C C . LEU B 1 268 ? -33.948 92.599 85.880 1.00 82.32 268 LEU B C 1
ATOM 3183 O O . LEU B 1 268 ? -32.760 92.855 86.104 1.00 84.31 268 LEU B O 1
ATOM 3188 N N . SER B 1 269 ? -34.717 93.369 85.098 1.00 113.91 269 SER B N 1
ATOM 3189 C CA . SER B 1 269 ? -34.128 94.495 84.357 1.00 117.04 269 SER B CA 1
ATOM 3190 C C . SER B 1 269 ? -34.038 95.792 85.174 1.00 119.96 269 SER B C 1
ATOM 3191 O O . SER B 1 269 ? -32.928 96.280 85.387 1.00 122.42 269 SER B O 1
ATOM 3194 N N . PRO B 1 270 ? -35.167 96.379 85.634 1.00 106.87 270 PRO B N 1
ATOM 3195 C CA . PRO B 1 270 ? -34.700 97.163 86.773 1.00 109.11 270 PRO B CA 1
ATOM 3196 C C . PRO B 1 270 ? -34.736 96.214 87.941 1.00 106.17 270 PRO B C 1
ATOM 3197 O O . PRO B 1 270 ? -35.630 95.360 87.985 1.00 103.14 270 PRO B O 1
ATOM 3201 N N . ALA B 1 271 ? -33.764 96.309 88.836 1.00 110.18 271 ALA B N 1
ATOM 3202 C CA . ALA B 1 271 ? -33.857 95.571 90.078 1.00 106.95 271 ALA B CA 1
ATOM 3203 C C . ALA B 1 271 ? -35.121 96.071 90.762 1.00 105.97 271 ALA B C 1
ATOM 3204 O O . ALA B 1 271 ? -35.526 97.220 90.574 1.00 108.04 271 ALA B O 1
ATOM 3206 N N . VAL B 1 272 ? -35.764 95.197 91.521 1.00 104.17 272 VAL B N 1
ATOM 3207 C CA . VAL B 1 272 ? -37.070 95.506 92.073 1.00 103.61 272 VAL B CA 1
ATOM 3208 C C . VAL B 1 272 ? -37.136 95.114 93.545 1.00 101.87 272 VAL B C 1
ATOM 3209 O O . VAL B 1 272 ? -36.708 94.024 93.916 1.00 100.16 272 VAL B O 1
ATOM 3213 N N . LEU B 1 273 ? -37.676 95.998 94.377 1.00 117.86 273 LEU B N 1
ATOM 3214 C CA . LEU B 1 273 ? -37.875 95.680 95.782 1.00 117.09 273 LEU B CA 1
ATOM 3215 C C . LEU B 1 273 ? -39.045 94.730 95.954 1.00 115.62 273 LEU B C 1
ATOM 3216 O O . LEU B 1 273 ? -40.186 95.155 96.105 1.00 117.65 273 LEU B O 1
ATOM 3221 N N . LEU B 1 274 ? -38.757 93.436 95.902 1.00 94.94 274 LEU B N 1
ATOM 3222 C CA . LEU B 1 274 ? -39.776 92.410 96.082 1.00 94.22 274 LEU B CA 1
ATOM 3223 C C . LEU B 1 274 ? -40.169 92.298 97.548 1.00 94.07 274 LEU B C 1
ATOM 3224 O O . LEU B 1 274 ? -39.387 91.813 98.370 1.00 93.29 274 LEU B O 1
ATOM 3229 N N . SER B 1 275 ? -41.396 92.709 97.846 1.00 109.57 275 SER B N 1
ATOM 3230 C CA . SER B 1 275 ? -41.878 92.854 99.206 1.00 111.89 275 SER B CA 1
ATOM 3231 C C . SER B 1 275 ? -41.693 91.629 100.081 1.00 110.43 275 SER B C 1
ATOM 3232 O O . SER B 1 275 ? -42.078 90.515 99.705 1.00 109.07 275 SER B O 1
ATOM 3235 N N . GLY B 1 276 ? -41.075 91.851 101.240 1.00 114.51 276 GLY B N 1
ATOM 3236 C CA . GLY B 1 276 ? -40.940 90.823 102.247 1.00 114.02 276 GLY B CA 1
ATOM 3237 C C . GLY B 1 276 ? -40.050 89.671 101.852 1.00 110.64 276 GLY B C 1
ATOM 3238 O O . GLY B 1 276 ? -40.046 88.649 102.535 1.00 110.64 276 GLY B O 1
ATOM 3239 N N . LEU B 1 277 ? -39.322 89.801 100.746 1.00 91.87 277 LEU B N 1
ATOM 3240 C CA . LEU B 1 277 ? -38.566 88.663 100.243 1.00 91.38 277 LEU B CA 1
ATOM 3241 C C . LEU B 1 277 ? -37.184 88.555 100.868 1.00 90.27 277 LEU B C 1
ATOM 3242 O O . LEU B 1 277 ? -36.788 87.484 101.322 1.00 90.21 277 LEU B O 1
ATOM 3247 N N . THR B 1 278 ? -36.444 89.658 100.869 1.00 96.87 278 THR B N 1
ATOM 3248 C CA . THR B 1 278 ? -35.095 89.671 101.421 1.00 95.94 278 THR B CA 1
ATOM 3249 C C . THR B 1 278 ? -35.150 90.115 102.888 1.00 96.80 278 THR B C 1
ATOM 3250 O O . THR B 1 278 ? -36.057 90.836 103.276 1.00 99.58 278 THR B O 1
ATOM 3254 N N . GLU B 1 279 ? -34.215 89.656 103.714 1.00 113.74 279 GLU B N 1
ATOM 3255 C CA . GLU B 1 279 ? -34.194 90.051 105.126 1.00 117.32 279 GLU B CA 1
ATOM 3256 C C . GLU B 1 279 ? -33.889 91.536 105.302 1.00 121.39 279 GLU B C 1
ATOM 3257 O O . GLU B 1 279 ? -34.221 92.118 106.329 1.00 126.17 279 GLU B O 1
ATOM 3263 N N . VAL B 1 280 ? -33.269 92.151 104.302 1.00 116.55 280 VAL B N 1
ATOM 3264 C CA . VAL B 1 280 ? -33.009 93.583 104.357 1.00 120.97 280 VAL B CA 1
ATOM 3265 C C . VAL B 1 280 ? -33.642 94.197 103.115 1.00 120.16 280 VAL B C 1
ATOM 3266 O O . VAL B 1 280 ? -33.478 93.673 102.017 1.00 116.29 280 VAL B O 1
ATOM 3270 N N . PRO B 1 281 ? -34.376 95.308 103.279 1.00 115.34 281 PRO B N 1
ATOM 3271 C CA . PRO B 1 281 ? -35.072 95.891 102.131 1.00 115.12 281 PRO B CA 1
ATOM 3272 C C . PRO B 1 281 ? -34.101 96.381 101.064 1.00 114.55 281 PRO B C 1
ATOM 3273 O O . PRO B 1 281 ? -33.729 97.552 101.035 1.00 118.79 281 PRO B O 1
ATOM 3277 N N . ILE B 1 282 ? -33.690 95.455 100.205 1.00 126.59 282 ILE B N 1
ATOM 3278 C CA . ILE B 1 282 ? -32.756 95.720 99.120 1.00 126.22 282 ILE B CA 1
ATOM 3279 C C . ILE B 1 282 ? -33.350 95.223 97.805 1.00 124.17 282 ILE B C 1
ATOM 3280 O O . ILE B 1 282 ? -33.932 94.134 97.764 1.00 121.77 282 ILE B O 1
ATOM 3285 N N . PRO B 1 283 ? -33.224 96.018 96.727 1.00 107.19 283 PRO B N 1
ATOM 3286 C CA . PRO B 1 283 ? -33.822 95.579 95.460 1.00 106.68 283 PRO B CA 1
ATOM 3287 C C . PRO B 1 283 ? -33.164 94.305 94.885 1.00 105.71 283 PRO B C 1
ATOM 3288 O O . PRO B 1 283 ? -31.937 94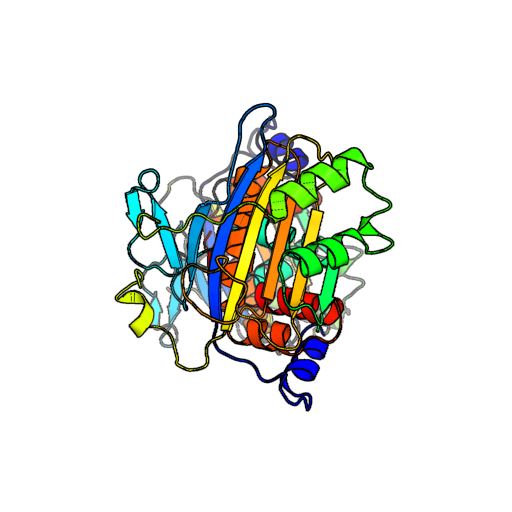.169 94.879 1.00 106.24 283 PRO B O 1
ATOM 3292 N N . THR B 1 284 ? -33.997 93.382 94.405 1.00 93.64 284 THR B N 1
ATOM 3293 C CA . THR B 1 284 ? -33.539 92.127 93.808 1.00 92.51 284 THR B CA 1
ATOM 3294 C C . THR B 1 284 ? -33.119 92.292 92.363 1.00 94.18 284 THR B C 1
ATOM 3295 O O . THR B 1 284 ? -33.822 92.908 91.582 1.00 95.46 284 THR B O 1
ATOM 3299 N N . ARG B 1 285 ? -31.964 91.737 92.017 1.00 84.07 285 ARG B N 1
ATOM 3300 C CA . ARG B 1 285 ? -31.493 91.719 90.637 1.00 85.91 285 ARG B CA 1
ATOM 3301 C C . ARG B 1 285 ? -31.498 90.286 90.093 1.00 83.81 285 ARG B C 1
ATOM 3302 O O . ARG B 1 285 ? -31.848 90.043 88.943 1.00 83.90 285 ARG B O 1
ATOM 3310 N N . PHE B 1 286 ? -31.113 89.335 90.931 1.00 82.97 286 PHE B N 1
ATOM 3311 C CA . PHE B 1 286 ? -31.041 87.948 90.499 1.00 81.11 286 PHE B CA 1
ATOM 3312 C C . PHE B 1 286 ? -31.938 87.090 91.358 1.00 78.80 286 PHE B C 1
ATOM 3313 O O . PHE B 1 286 ? -32.212 87.433 92.492 1.00 78.63 286 PHE B O 1
ATOM 3321 N N . LEU B 1 287 ? -32.447 86.007 90.795 1.00 71.61 287 LEU B N 1
ATOM 3322 C CA . LEU B 1 287 ? -33.076 84.974 91.595 1.00 69.83 287 LEU B CA 1
ATOM 3323 C C . LEU B 1 287 ? -32.563 83.650 91.068 1.00 68.46 287 LEU B C 1
ATOM 3324 O O . LEU B 1 287 ? -32.408 83.490 89.856 1.00 68.44 287 LEU B O 1
ATOM 3329 N N . PHE B 1 288 ? -32.274 82.706 91.953 1.00 68.84 288 PHE B N 1
ATOM 3330 C CA . PHE B 1 288 ? -32.017 81.345 91.510 1.00 67.34 288 PHE B CA 1
ATOM 3331 C C . PHE B 1 288 ? -33.043 80.435 92.167 1.00 66.73 288 PHE B C 1
ATOM 3332 O O . PHE B 1 288 ? -33.222 80.434 93.387 1.00 67.00 288 PHE B O 1
ATOM 3340 N N . ILE B 1 289 ? -33.728 79.646 91.369 1.00 65.18 289 ILE B N 1
ATOM 3341 C CA . ILE B 1 289 ? -34.740 78.802 91.962 1.00 66.67 289 ILE B CA 1
ATOM 3342 C C . ILE B 1 289 ? -34.500 77.354 91.616 1.00 68.56 289 ILE B C 1
ATOM 3343 O O . ILE B 1 289 ? -34.469 76.970 90.449 1.00 69.26 289 ILE B O 1
ATOM 3348 N N . LEU B 1 290 ? -34.369 76.548 92.656 1.00 64.73 290 LEU B N 1
ATOM 3349 C CA . LEU B 1 290 ? -34.167 75.132 92.488 1.00 68.49 290 LEU B CA 1
ATOM 3350 C C . LEU B 1 290 ? -35.173 74.420 93.362 1.00 73.62 290 LEU B C 1
ATOM 3351 O O . LEU B 1 290 ? -35.073 74.454 94.576 1.00 73.19 290 LEU B O 1
ATOM 3356 N N . LEU B 1 291 ? -36.167 73.804 92.736 1.00 71.55 291 LEU B N 1
ATOM 3357 C CA . LEU B 1 291 ? -37.163 73.051 93.479 1.00 78.73 291 LEU B CA 1
ATOM 3358 C C . LEU B 1 291 ? -37.207 71.633 92.931 1.00 87.51 291 LEU B C 1
ATOM 3359 O O . LEU B 1 291 ? -37.088 71.415 91.720 1.00 87.99 291 LEU B O 1
ATOM 3364 N N . GLY B 1 292 ? -37.354 70.661 93.819 1.00 98.72 292 GLY B N 1
ATOM 3365 C CA . GLY B 1 292 ? -37.285 69.280 93.394 1.00 106.77 292 GLY B CA 1
ATOM 3366 C C . GLY B 1 292 ? -37.967 68.347 94.367 1.00 113.86 292 GLY B C 1
ATOM 3367 O O . GLY B 1 292 ? -38.526 68.783 95.372 1.00 112.28 292 GLY B O 1
ATOM 3368 N N . PRO B 1 293 ? -37.919 67.044 94.073 1.00 117.29 293 PRO B N 1
ATOM 3369 C CA . PRO B 1 293 ? -38.594 66.035 94.891 1.00 124.33 293 PRO B CA 1
ATOM 3370 C C . PRO B 1 293 ? -37.877 65.749 96.217 1.00 118.88 293 PRO B C 1
ATOM 3371 O O . PRO B 1 293 ? -36.708 66.095 96.397 1.00 111.42 293 PRO B O 1
ATOM 3375 N N . VAL B 1 294 ? -38.619 65.143 97.140 1.00 128.59 294 VAL B N 1
ATOM 3376 C CA . VAL B 1 294 ? -38.134 64.777 98.468 1.00 123.97 294 VAL B CA 1
ATOM 3377 C C . VAL B 1 294 ? -36.887 63.876 98.454 1.00 120.57 294 VAL B C 1
ATOM 3378 O O . VAL B 1 294 ? -36.794 62.928 97.676 1.00 124.03 294 VAL B O 1
ATOM 3382 N N . GLY B 1 295 ? -35.931 64.189 99.323 1.00 120.54 295 GLY B N 1
ATOM 3383 C CA . GLY B 1 295 ? -34.680 63.458 99.390 1.00 117.22 295 GLY B CA 1
ATOM 3384 C C . GLY B 1 295 ? -33.545 64.185 98.683 1.00 112.38 295 GLY B C 1
ATOM 3385 O O . GLY B 1 295 ? -32.404 63.726 98.689 1.00 109.52 295 GLY B O 1
ATOM 3386 N N . LYS B 1 296 ? -33.853 65.332 98.082 1.00 124.73 296 LYS B N 1
ATOM 3387 C CA . LYS B 1 296 ? -32.847 66.132 97.390 1.00 119.62 296 LYS B CA 1
ATOM 3388 C C . LYS B 1 296 ? -32.416 67.367 98.171 1.00 111.63 296 LYS B C 1
ATOM 3389 O O . LYS B 1 296 ? -31.538 68.112 97.737 1.00 106.33 296 LYS B O 1
ATOM 3395 N N . GLY B 1 297 ? -33.012 67.553 99.341 1.00 98.02 297 GLY B N 1
ATOM 3396 C CA . GLY B 1 297 ? -32.809 68.743 100.154 1.00 91.60 297 GLY B CA 1
ATOM 3397 C C . GLY B 1 297 ? -31.393 69.181 100.515 1.00 85.20 297 GLY B C 1
ATOM 3398 O O . GLY B 1 297 ? -31.107 70.388 100.506 1.00 80.30 297 GLY B O 1
ATOM 3399 N N . GLN B 1 298 ? -30.523 68.234 100.876 1.00 120.59 298 GLN B N 1
ATOM 3400 C CA . GLN B 1 298 ? -29.149 68.582 101.232 1.00 115.60 298 GLN B CA 1
ATOM 3401 C C . GLN B 1 298 ? -28.339 68.852 99.992 1.00 114.07 298 GLN B C 1
ATOM 3402 O O . GLN B 1 298 ? -27.470 69.720 99.988 1.00 109.78 298 GLN B O 1
ATOM 3408 N N . GLN B 1 299 ? -28.628 68.110 98.932 1.00 96.41 299 GLN B N 1
ATOM 3409 C CA . GLN B 1 299 ? -27.969 68.366 97.667 1.00 95.21 299 GLN B CA 1
ATOM 3410 C C . GLN B 1 299 ? -28.228 69.779 97.229 1.00 91.55 299 GLN B C 1
ATOM 3411 O O . GLN B 1 299 ? -27.305 70.474 96.809 1.00 88.00 299 GLN B O 1
ATOM 3417 N N . TYR B 1 300 ? -29.481 70.209 97.388 1.00 78.19 300 TYR B N 1
ATOM 3418 C CA . TYR B 1 300 ? -29.933 71.515 96.923 1.00 75.06 300 TYR B CA 1
ATOM 3419 C C . TYR B 1 300 ? -29.359 72.612 97.791 1.00 70.16 300 TYR B C 1
ATOM 3420 O O . TYR B 1 300 ? -29.092 73.717 97.336 1.00 67.28 300 TYR B O 1
ATOM 3429 N N . HIS B 1 301 ? -29.195 72.311 99.060 1.00 75.57 301 HIS B N 1
ATOM 3430 C CA . HIS B 1 301 ? -28.583 73.258 99.952 1.00 72.22 301 HIS B CA 1
ATOM 3431 C C . HIS B 1 301 ? -27.199 73.651 99.424 1.00 70.28 301 HIS B C 1
ATOM 3432 O O . HIS B 1 301 ? -26.866 74.841 99.376 1.00 68.65 301 HIS B O 1
ATOM 3439 N N . GLU B 1 302 ? -26.412 72.655 99.002 1.00 75.86 302 GLU B N 1
ATOM 3440 C CA . GLU B 1 302 ? -25.046 72.904 98.536 1.00 74.97 302 GLU B CA 1
ATOM 3441 C C . GLU B 1 302 ? -24.988 73.508 97.134 1.00 74.91 302 GLU B C 1
ATOM 3442 O O . GLU B 1 302 ? -24.081 74.287 96.814 1.00 74.54 302 GLU B O 1
ATOM 3448 N N . ILE B 1 303 ? -25.950 73.147 96.292 1.00 75.47 303 ILE B N 1
ATOM 3449 C CA . ILE B 1 303 ? -26.044 73.778 94.990 1.00 75.17 303 ILE B CA 1
ATOM 3450 C C . ILE B 1 303 ? -26.374 75.242 95.203 1.00 73.36 303 ILE B C 1
ATOM 3451 O O . ILE B 1 303 ? -25.827 76.121 94.545 1.00 73.47 303 ILE B O 1
ATOM 3456 N N . GLY B 1 304 ? -27.244 75.498 96.167 1.00 62.66 304 GLY B N 1
ATOM 3457 C CA . GLY B 1 304 ? -27.615 76.853 96.514 1.00 61.92 304 GLY B CA 1
ATOM 3458 C C . GLY B 1 304 ? -26.411 77.599 97.037 1.00 62.41 304 GLY B C 1
ATOM 3459 O O . GLY B 1 304 ? -26.201 78.768 96.707 1.00 63.81 304 GLY B O 1
ATOM 3460 N N . ARG B 1 305 ? -25.635 76.933 97.891 1.00 64.45 305 ARG B N 1
ATOM 3461 C CA . ARG B 1 305 ? -24.444 77.559 98.452 1.00 65.63 305 ARG B CA 1
ATOM 3462 C C . ARG B 1 305 ? -23.517 77.914 97.296 1.00 67.68 305 ARG B C 1
ATOM 3463 O O . ARG B 1 305 ? -22.967 79.025 97.238 1.00 69.86 305 ARG B O 1
ATOM 3471 N N . SER B 1 306 ? -23.370 76.975 96.368 1.00 65.43 306 SER B N 1
ATOM 3472 C CA . SER B 1 306 ? -22.461 77.179 95.255 1.00 67.13 306 SER B CA 1
ATOM 3473 C C . SER B 1 306 ? -22.864 78.374 94.379 1.00 67.81 306 SER B C 1
ATOM 3474 O O . SER B 1 306 ? -22.011 79.192 94.034 1.00 69.45 306 SER B O 1
ATOM 3477 N N . MET B 1 307 ? -24.153 78.523 94.084 1.00 69.71 307 MET B N 1
ATOM 3478 C CA . MET B 1 307 ? -24.622 79.669 93.301 1.00 70.46 307 MET B CA 1
ATOM 3479 C C . MET B 1 307 ? -24.296 80.961 94.032 1.00 71.65 307 MET B C 1
ATOM 3480 O O . MET B 1 307 ? -23.770 81.902 93.464 1.00 73.69 307 MET B O 1
ATOM 3485 N N . ALA B 1 308 ? -24.595 80.983 95.318 1.00 70.54 308 ALA B N 1
ATOM 3486 C CA . ALA B 1 308 ? -24.350 82.152 96.139 1.00 71.69 308 ALA B CA 1
ATOM 3487 C C . ALA B 1 308 ? -22.861 82.469 96.226 1.00 73.93 308 ALA B C 1
ATOM 3488 O O . ALA B 1 308 ? -22.447 83.620 96.094 1.00 76.42 308 ALA B O 1
ATOM 3490 N N . THR B 1 309 ? -22.055 81.436 96.428 1.00 72.48 309 THR B N 1
ATOM 3491 C CA . THR B 1 309 ? -20.630 81.633 96.646 1.00 75.30 309 THR B CA 1
ATOM 3492 C C . THR B 1 309 ? -19.960 82.123 95.372 1.00 78.07 309 THR B C 1
ATOM 3493 O O . THR B 1 309 ? -19.069 82.973 95.406 1.00 82.14 309 THR B O 1
ATOM 3497 N N . ILE B 1 310 ? -20.396 81.572 94.244 1.00 71.68 310 ILE B N 1
ATOM 3498 C CA . ILE B 1 310 ? -19.802 81.931 92.957 1.00 74.93 310 ILE B CA 1
ATOM 3499 C C . ILE B 1 310 ? -20.154 83.369 92.538 1.00 78.00 310 ILE B C 1
ATOM 3500 O O . ILE B 1 310 ? -19.389 84.011 91.816 1.00 83.03 310 ILE B O 1
ATOM 3505 N N . MET B 1 311 ? -21.293 83.869 93.020 1.00 89.69 311 MET B N 1
ATOM 3506 C CA . MET B 1 311 ? -21.682 85.264 92.840 1.00 92.13 311 MET B CA 1
ATOM 3507 C C . MET B 1 311 ? -20.807 86.224 93.632 1.00 95.62 311 MET B C 1
ATOM 3508 O O . MET B 1 311 ? -20.830 87.432 93.391 1.00 98.61 311 MET B O 1
ATOM 3513 N N . THR B 1 312 ? -20.070 85.710 94.610 1.00 91.52 312 THR B N 1
ATOM 3514 C CA . THR B 1 312 ? -19.136 86.568 95.322 1.00 95.60 312 THR B CA 1
ATOM 3515 C C . THR B 1 312 ? -17.807 86.669 94.584 1.00 101.47 312 THR B C 1
ATOM 3516 O O . THR B 1 312 ? -16.973 87.488 94.953 1.00 106.36 312 THR B O 1
ATOM 3520 N N . ASP B 1 313 ? -17.592 85.829 93.569 1.00 82.60 313 ASP B N 1
ATOM 3521 C CA . ASP B 1 313 ? -16.395 85.954 92.738 1.00 88.82 313 ASP B CA 1
ATOM 3522 C C . ASP B 1 313 ? -16.495 87.238 91.932 1.00 93.51 313 ASP B C 1
ATOM 3523 O O . ASP B 1 313 ? -17.512 87.471 91.275 1.00 91.44 313 ASP B O 1
ATOM 3528 N N . GLU B 1 314 ? -15.454 88.066 91.959 1.00 112.69 314 GLU B N 1
ATOM 3529 C CA . GLU B 1 314 ? -15.550 89.381 91.330 1.00 116.52 314 GLU B CA 1
ATOM 3530 C C . GLU B 1 314 ? -15.773 89.279 89.827 1.00 117.81 314 GLU B C 1
ATOM 3531 O O . GLU B 1 314 ? -16.645 89.940 89.280 1.00 116.18 314 GLU B O 1
ATOM 3537 N N . ILE B 1 315 ? -14.977 88.450 89.163 1.00 99.60 315 ILE B N 1
ATOM 3538 C CA . ILE B 1 315 ? -15.115 88.260 87.720 1.00 100.81 315 ILE B CA 1
ATOM 3539 C C . ILE B 1 315 ? -16.438 87.590 87.319 1.00 94.20 315 ILE B C 1
ATOM 3540 O O . ILE B 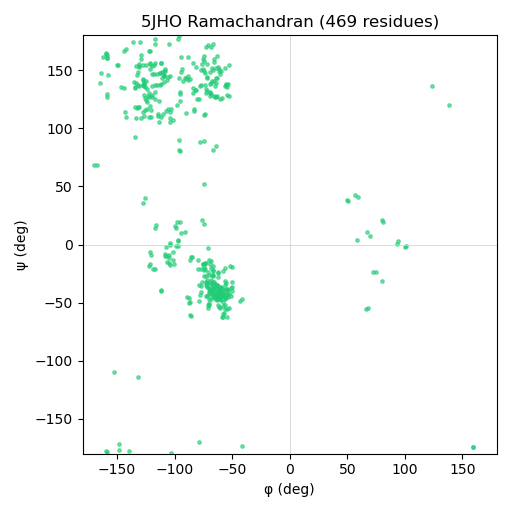1 315 ? -17.091 88.041 86.374 1.00 93.73 315 ILE B O 1
ATOM 3545 N N . PHE B 1 316 ? -16.847 86.527 88.013 1.00 98.06 316 PHE B N 1
ATOM 3546 C CA . PHE B 1 316 ? -18.086 85.852 87.614 1.00 92.27 316 PHE B CA 1
ATOM 3547 C C . PHE B 1 316 ? -19.292 86.724 87.839 1.00 90.08 316 PHE B C 1
ATOM 3548 O O . PHE B 1 316 ? -20.275 86.633 87.115 1.00 87.30 316 PHE B O 1
ATOM 3556 N N . HIS B 1 317 ? -19.235 87.555 88.866 1.00 95.72 317 HIS B N 1
ATOM 3557 C CA . HIS B 1 317 ? -20.406 88.321 89.246 1.00 92.84 317 HIS B CA 1
ATOM 3558 C C . HIS B 1 317 ? -20.617 89.415 88.208 1.00 95.57 317 HIS B C 1
ATOM 3559 O O . HIS B 1 317 ? -21.743 89.813 87.943 1.00 93.22 317 HIS B O 1
ATOM 3566 N N . ASP B 1 318 ? -19.532 89.836 87.566 1.00 94.00 318 ASP B N 1
ATOM 3567 C CA . ASP B 1 318 ? -19.621 90.769 86.442 1.00 96.10 318 ASP B CA 1
ATOM 3568 C C . ASP B 1 318 ? -20.269 90.106 85.229 1.00 93.84 318 ASP B C 1
ATOM 3569 O O . ASP B 1 318 ? -21.059 90.736 84.523 1.00 92.55 318 ASP B O 1
ATOM 3574 N N . VAL B 1 319 ? -19.920 88.841 84.988 1.00 88.93 319 VAL B N 1
ATOM 3575 C CA . VAL B 1 319 ? -20.469 88.098 83.862 1.00 86.46 319 VAL B CA 1
ATOM 3576 C C . VAL B 1 319 ? -21.977 88.000 83.970 1.00 81.34 319 VAL B C 1
ATOM 3577 O O . VAL B 1 319 ? -22.694 88.263 83.002 1.00 80.03 319 VAL B O 1
ATOM 3581 N N . ALA B 1 320 ? -22.452 87.632 85.151 1.00 86.75 320 ALA B N 1
ATOM 3582 C CA . ALA B 1 320 ? -23.878 87.566 85.423 1.00 82.18 320 ALA B CA 1
ATOM 3583 C C . ALA B 1 320 ? -24.589 88.888 85.116 1.00 83.14 320 ALA B C 1
ATOM 3584 O O . ALA B 1 320 ? -25.718 88.891 84.647 1.00 80.46 320 ALA B O 1
ATOM 3586 N N . TYR B 1 321 ? -23.954 90.013 85.421 1.00 104.10 321 TYR B N 1
ATOM 3587 C CA . TYR B 1 321 ? -24.567 91.302 85.122 1.00 104.94 321 TYR B CA 1
ATOM 3588 C C . TYR B 1 321 ? -24.636 91.592 83.620 1.00 105.65 321 TYR B C 1
ATOM 3589 O O . TYR B 1 321 ? -25.575 92.240 83.153 1.00 104.54 321 TYR B O 1
ATOM 3598 N N . LYS B 1 322 ? -23.657 91.104 82.862 1.00 108.88 322 LYS B N 1
ATOM 3599 C CA . LYS B 1 322 ? -23.532 91.512 81.469 1.00 110.02 322 LYS B CA 1
ATOM 3600 C C . LYS B 1 322 ? -23.919 90.421 80.478 1.00 107.46 322 LYS B C 1
ATOM 3601 O O . LYS B 1 322 ? -24.073 90.691 79.287 1.00 107.48 322 LYS B O 1
ATOM 3607 N N . ALA B 1 323 ? -24.109 89.203 80.973 1.00 96.67 323 ALA B N 1
ATOM 3608 C CA . ALA B 1 323 ? -24.453 88.068 80.117 1.00 93.99 323 ALA B CA 1
ATOM 3609 C C . ALA B 1 323 ? -25.675 88.370 79.259 1.00 91.44 323 ALA B C 1
ATOM 3610 O O . ALA B 1 323 ? -26.629 88.982 79.725 1.00 90.13 323 ALA B O 1
ATOM 3612 N N . LYS B 1 324 ? -25.632 87.980 77.994 1.00 113.51 324 LYS B N 1
ATOM 3613 C CA . LYS B 1 324 ? -26.778 88.206 77.128 1.00 111.23 324 LYS B CA 1
ATOM 3614 C C . LYS B 1 324 ? -27.573 86.927 76.866 1.00 107.82 324 LYS B C 1
ATOM 3615 O O . LYS B 1 324 ? -28.734 86.984 76.469 1.00 105.93 324 LYS B O 1
ATOM 3621 N N . GLU B 1 325 ? -26.967 85.780 77.153 1.00 126.10 325 GLU B N 1
ATOM 3622 C CA . GLU B 1 325 ? -27.540 84.498 76.767 1.00 123.13 325 GLU B CA 1
ATOM 3623 C C . GLU B 1 325 ? -26.943 83.426 77.649 1.00 122.44 325 GLU B C 1
ATOM 3624 O O . GLU B 1 325 ? -25.869 83.610 78.211 1.00 124.81 325 GLU B O 1
ATOM 3630 N N . ARG B 1 326 ? -27.624 82.289 77.714 1.00 93.05 326 ARG B N 1
ATOM 3631 C CA . ARG B 1 326 ? -27.239 81.161 78.569 1.00 91.72 326 ARG B CA 1
ATOM 3632 C C . ARG B 1 326 ? -25.791 80.707 78.454 1.00 93.81 326 ARG B C 1
ATOM 3633 O O . ARG B 1 326 ? -25.163 80.389 79.467 1.00 94.11 326 ARG B O 1
ATOM 3641 N N . ASP B 1 327 ? -25.252 80.676 77.242 1.00 105.58 327 ASP B N 1
ATOM 3642 C CA . ASP B 1 327 ? -23.890 80.203 77.062 1.00 107.56 327 ASP B CA 1
ATOM 3643 C C . ASP B 1 327 ? -22.887 81.142 77.702 1.00 111.28 327 ASP B C 1
ATOM 3644 O O . ASP B 1 327 ? -21.806 80.721 78.105 1.00 113.06 327 ASP B O 1
ATOM 3649 N N . ASP B 1 328 ? -23.264 82.408 77.824 1.00 106.76 328 ASP B N 1
ATOM 3650 C CA . ASP B 1 328 ? -22.389 83.383 78.444 1.00 110.80 328 ASP B CA 1
ATOM 3651 C C . ASP B 1 328 ? -22.150 83.007 79.898 1.00 110.80 328 ASP B C 1
ATOM 3652 O O . ASP B 1 328 ? -21.026 83.087 80.395 1.00 114.38 328 ASP B O 1
ATOM 3657 N N . LEU B 1 329 ? -23.215 82.573 80.566 1.00 82.42 329 LEU B N 1
ATOM 3658 C CA . LEU B 1 329 ? -23.131 82.131 81.942 1.00 81.20 329 LEU B CA 1
ATOM 3659 C C . LEU B 1 329 ? -22.233 80.899 82.066 1.00 81.78 329 LEU B C 1
ATOM 3660 O O . LEU B 1 329 ? -21.400 80.831 82.964 1.00 83.59 329 LEU B O 1
ATOM 3665 N N . LEU B 1 330 ? -22.380 79.934 81.162 1.00 90.03 330 LEU B N 1
ATOM 3666 C CA . LEU B 1 330 ? -21.577 78.719 81.228 1.00 89.37 330 LEU B CA 1
ATOM 3667 C C . LEU B 1 330 ? -20.107 79.030 81.002 1.00 94.15 330 LEU B C 1
ATOM 3668 O O . LEU B 1 330 ? -19.228 78.373 81.561 1.00 94.30 330 LEU B O 1
ATOM 3673 N N . ALA B 1 331 ? -19.836 80.021 80.161 1.00 80.96 331 ALA B N 1
ATOM 3674 C CA . ALA B 1 331 ? -18.464 80.473 79.986 1.00 86.06 331 ALA B CA 1
ATOM 3675 C C . ALA B 1 331 ? -17.947 81.020 81.323 1.00 90.15 331 ALA B C 1
ATOM 3676 O O . ALA B 1 331 ? -16.795 80.816 81.690 1.00 92.75 331 ALA B O 1
ATOM 3678 N N . GLY B 1 332 ? -18.829 81.692 82.055 1.00 85.35 332 GLY B N 1
ATOM 3679 C CA . GLY B 1 332 ? -18.507 82.223 83.366 1.00 84.89 332 GLY B CA 1
ATOM 3680 C C . GLY B 1 332 ? -18.134 81.137 84.348 1.00 81.61 332 GLY B C 1
ATOM 3681 O O . GLY B 1 332 ? -17.084 81.211 84.987 1.00 83.02 332 GLY B O 1
ATOM 3682 N N . ILE B 1 333 ? -19.004 80.140 84.486 1.00 86.74 333 ILE B N 1
ATOM 3683 C CA . ILE B 1 333 ? -18.726 79.023 85.367 1.00 82.15 333 ILE B CA 1
ATOM 3684 C C . ILE B 1 333 ? -17.433 78.328 84.978 1.00 83.54 333 ILE B C 1
ATOM 3685 O O . ILE B 1 333 ? -16.561 78.103 85.812 1.00 83.03 333 ILE B O 1
ATOM 3690 N N . ASP B 1 334 ? -17.307 78.022 83.690 1.00 79.77 334 ASP B N 1
ATOM 3691 C CA . ASP B 1 334 ? -16.187 77.237 83.212 1.00 79.73 334 ASP B CA 1
ATOM 3692 C C . ASP B 1 334 ? -14.889 77.978 83.432 1.00 84.64 334 ASP B C 1
ATOM 3693 O O . ASP B 1 334 ? -13.874 77.382 83.759 1.00 83.93 334 ASP B O 1
ATOM 3698 N N . GLU B 1 335 ? -14.929 79.286 83.249 1.00 80.83 335 GLU B N 1
ATOM 3699 C CA . GLU B 1 335 ? -13.753 80.095 83.466 1.00 85.86 335 GLU B CA 1
ATOM 3700 C C . GLU B 1 335 ? -13.403 80.083 84.957 1.00 84.06 335 GLU B C 1
ATOM 3701 O O . GLU B 1 335 ? -12.235 79.959 85.322 1.00 85.80 335 GLU B O 1
ATOM 3707 N N . PHE B 1 336 ? -14.416 80.234 85.813 1.00 84.49 336 PHE B N 1
ATOM 3708 C CA . PHE B 1 336 ? -14.236 80.103 87.255 1.00 81.98 336 PHE B CA 1
ATOM 3709 C C . PHE B 1 336 ? -13.590 78.768 87.614 1.00 78.84 336 PHE B C 1
ATOM 3710 O O . PHE B 1 336 ? -12.540 78.739 88.272 1.00 80.62 336 PHE B O 1
ATOM 3718 N N . LEU B 1 337 ? -14.206 77.670 87.172 1.00 72.58 337 LEU B N 1
ATOM 3719 C CA . LEU B 1 337 ? -13.678 76.344 87.463 1.00 68.74 337 LEU B CA 1
ATOM 3720 C C . LEU B 1 337 ? -12.264 76.198 86.989 1.00 72.22 337 LEU B C 1
ATOM 3721 O O . LEU B 1 337 ? -11.506 75.452 87.580 1.00 70.78 337 LEU B O 1
ATOM 3726 N N . ASP B 1 338 ? -11.902 76.886 85.916 1.00 89.72 338 ASP B N 1
ATOM 3727 C CA . ASP B 1 338 ? -10.560 76.762 85.382 1.00 92.71 338 ASP B CA 1
ATOM 3728 C C . ASP B 1 338 ? -9.520 77.477 86.255 1.00 97.06 338 ASP B C 1
ATOM 3729 O O . ASP B 1 338 ? -8.338 77.165 86.184 1.00 98.51 338 ASP B O 1
ATOM 3734 N N . GLN B 1 339 ? -9.951 78.428 87.079 1.00 99.51 339 GLN B N 1
ATOM 3735 C CA . GLN B 1 339 ? -9.001 79.252 87.818 1.00 104.24 339 GLN B CA 1
ATOM 3736 C C . GLN B 1 339 ? -8.859 78.900 89.303 1.00 102.27 339 GLN B C 1
ATOM 3737 O O . GLN B 1 339 ? -7.877 79.285 89.937 1.00 105.86 339 GLN B O 1
ATOM 3743 N N . VAL B 1 340 ? -9.824 78.170 89.857 1.00 74.86 340 VAL B N 1
ATOM 3744 C CA . VAL B 1 340 ? -9.769 77.792 91.272 1.00 71.53 340 VAL B CA 1
ATOM 3745 C C . VAL B 1 340 ? -8.733 76.753 91.643 1.00 70.35 340 VAL B C 1
ATOM 3746 O O . VAL B 1 340 ? -8.298 75.950 90.803 1.00 69.76 340 VAL B O 1
ATOM 3750 N N . THR B 1 341 ? -8.337 76.781 92.920 1.00 81.67 341 THR B N 1
ATOM 3751 C CA . THR B 1 341 ? -7.469 75.736 93.446 1.00 79.92 341 THR B CA 1
ATOM 3752 C C . THR B 1 341 ? -8.329 74.907 94.374 1.00 73.95 341 THR B C 1
ATOM 3753 O O . THR B 1 341 ? -9.352 75.380 94.882 1.00 72.07 341 THR B O 1
ATOM 3757 N N . VAL B 1 342 ? -7.968 73.635 94.479 1.00 65.79 342 VAL B N 1
ATOM 3758 C CA . VAL B 1 342 ? -8.693 72.668 95.283 1.00 64.38 342 VAL B CA 1
ATOM 3759 C C . VAL B 1 342 ? -7.853 72.054 96.371 1.00 67.13 342 VAL B C 1
ATOM 3760 O O . VAL B 1 342 ? -6.630 72.011 96.300 1.00 70.18 342 VAL B O 1
ATOM 3764 N N . LEU B 1 343 ? -8.535 71.633 97.418 1.00 76.60 343 LEU B N 1
ATOM 3765 C CA . LEU B 1 343 ? -7.900 70.958 98.528 1.00 76.42 343 LEU B CA 1
ATOM 3766 C C . LEU B 1 343 ? -8.187 69.467 98.428 1.00 74.80 343 LEU B C 1
ATOM 3767 O O . LEU B 1 343 ? -9.341 69.079 98.417 1.00 72.99 343 LEU B O 1
ATOM 3772 N N . PRO B 1 344 ? -7.162 68.633 98.250 1.00 78.35 344 PRO B N 1
ATOM 3773 C CA . PRO B 1 344 ? -7.487 67.203 98.185 1.00 77.57 344 PRO B CA 1
ATOM 3774 C C . PRO B 1 344 ? -8.269 66.701 99.420 1.00 77.22 344 PRO B C 1
ATOM 3775 O O . PRO B 1 344 ? -9.420 66.280 99.279 1.00 75.34 344 PRO B O 1
#

Secondary structure (DSSP, 8-state):
-TTHHHHHHHT---SS-----EEEEEEEEEE-TTS---EEEEEEEESEEEEEEGGGTEEPPPB---EEHHHHHHHHHHHHHSEEEEEE---SHHHHHHHHHT-TTTTSSS-HHHHHHHHHHHTS-EE-SS------SSGGGS-TT-EEEEEEEEEETT-SS-EEEEEEEEEEE--TTTSSS---EEEEEEEEE-TT-HHHHHHHHHHHHHHTTSHHHHHHHHH--SHHHHHHHHHHHHHH-EEE-/--HHHHHHHT---SS-----EEEEEEEEE---EEEEEEEESEEEEEETTTTEEPPPB---EEHHHHHHHHHHHHHSEEEEEE--SSHHHHHHHHHT-TTTTSSS-HHHHHHHHHHHTS-EE-----SS-EEEEEEEEE-TT-SS-EEEEEEEEEEE--TTTSSS---EEEEEEEEE-TT-HHHHHHHHHHHHHHTTSHHHHHHHHH--SHHHHHHHHHHHHHH-EEE-

B-factor: mean 98.83, std 31.79, range [51.73, 217.76]

InterPro domains:
  IPR003020 Bicarbonate transporter, eukaryotic [PR01231] (334-346)
  IPR003020 Bicarbonate transporter, eukaryotic [PR01231] (468-477)
  IPR003020 Bicarbonate transporter, eukaryotic [PR01231] (493-504)
  IPR003020 Bicarbonate transporter, eukaryotic [PR01231] (583-595)
  IPR003020 Bicarbonate transporter, eukaryotic [PR01231] (604-616)
  IPR003020 Bicarbonate transporter, eukaryotic [PR01231] (731-740)
  IPR003020 Bicarbonate transporter, eukaryotic [PR01231] (795-804)
  IPR003020 Bicarbonate transporter, eukaryotic [PR01231] (809-822)
  IPR003020 Bicarbonate transporter, eukaryotic [PTHR11453] (109-1022)
  IPR003020 Bicarbonate transporter, eukaryotic [TIGR00834] (117-1032)
  IPR003024 Sodium bicarbonate cotransporter [PR01232] (146-152)
  IPR003024 Sodium bicarbonate cotransporter [PR01232] (344-352)
  IPR003024 Sodium bicarbonate cotransporter [PR01232] (385-393)
  IPR003024 Sodium bicarbonate cotransporter [PR01232] (395-403)
  IPR003024 Sodium bicarbonate cotransporter [PR01232] (405-417)
  IPR003024 Sodium bicarbonate cotransporter [PR01232] (532-539)
  IPR003024 Sodium bicarbonate cotransporter [PR01232] (579-586)
  IPR011531 Bicarbonate transporter-like, transmembrane domain [PF00955] (450-1009)
  IPR013769 Band 3 cytoplasmic domain [PF07565] (114-403)
  IPR016152 Phosphotransferase/anion transporter [G3DSA:3.40.930.10] (111-426)

Nearest PDB structures (foldseek):
  5jho-assembly1_B  TM=1.004E+00  e=5.453E-52  Homo sapiens
  5jho-assembly1_A  TM=9.945E-01  e=4.495E-48  Homo sapiens
  8gvh-assembly1_B  TM=9.447E-01  e=9.760E-28  Homo sapiens
  8zle-assembly1_A  TM=9.367E-01  e=4.620E-27  Homo sapiens
  8jnj-assembly1_A  TM=9.385E-01  e=9.744E-27  Homo sapiens

Foldseek 3Di:
DLCVLQVVQLDDDDPLLDFFQEKEWEWEWEADPPDDIAIETAWIDRQWIWGQDPVLQDIHDTHHDDADPVLLVVLLVLLVPAAEAEQDADAEQLRVLCVRCPPVVNVVQDDPVRSVQVSVHSPGAHAYSQNRVGADPVVVVHDVQYAYEYEYEYEDAVFAAKHWYKYAHNNFYQHPRRDSDRGGHGIYIYIYHHPPCGVSRVRNSVSVNNLCSDPSLVSLVSRPPDSSSNSSSSVVVVVPDDDDD/DVVLQVVQLDDDDDLLDFFFEKEWEWEQEVHFIETAWIDRCWIWGQDPVLQDIDDTDHDDADVVLLVVLLVLLVPAAEAEQDADAEQLRVLCVRCVDVVNVVQADPVRSVQVSVHSPGAHDYSVDDDQYAYEYEYEYEDAVFPAKHWYKYAHNNFYQHPRRDPDRHGHGIYIYIYHHPPCGVSSVRNSVSVNNLCSPPSLVSQSSRPDDSVSNSVSSVVVVVPDDDDD

Organism: Homo sapiens (NCBI:txid9606)

Radius of gyration: 26.71 Å; Cα contacts (8 Å, |Δi|>4): 920; chains: 2; bounding box: 77×63×53 Å

Solvent-accessible surface area: 22011 Å² total; per-residue (Å²): 114,47,93,148,42,19,151,96,7,41,92,66,174,45,157,76,45,79,50,59,91,20,0,2,1,0,0,35,9,47,13,98,154,86,103,128,20,65,1,104,8,35,0,7,2,15,127,48,0,18,36,31,70,91,85,36,125,140,48,21,182,70,81,111,6,51,1,29,0,66,2,0,68,38,0,76,53,15,2,72,122,9,10,24,34,37,43,13,140,5,108,35,35,80,70,1,1,37,74,4,1,84,66,169,118,22,52,88,64,32,88,129,61,12,76,93,65,2,76,78,0,7,53,53,162,20,68,20,31,27,159,126,219,71,43,68,118,5,75,168,115,24,44,152,48,9,11,0,2,0,1,2,0,4,21,0,48,58,6,99,134,79,10,14,0,1,0,7,0,11,81,26,25,106,11,115,54,5,18,7,0,58,12,53,1,14,0,1,3,5,2,0,0,26,76,73,88,23,134,83,11,36,50,6,0,24,0,1,0,3,0,5,32,31,100,79,3,17,33,2,0,3,23,0,143,91,81,88,6,0,26,7,2,0,38,25,0,8,51,79,0,51,0,58,82,70,86,198,58,19,143,111,10,35,91,55,170,41,160,89,44,80,49,60,96,16,17,0,0,0,0,29,8,77,59,83,66,0,109,10,34,0,58,2,66,117,106,0,35,36,39,65,90,86,32,126,132,49,24,178,79,86,97,7,54,2,35,0,64,1,0,65,33,0,75,52,16,2,69,121,7,15,23,38,37,41,12,138,3,108,36,36,79,64,0,1,37,77,3,2,88,63,174,117,22,54,84,53,21,86,128,61,8,79,93,71,1,73,80,0,5,47,68,162,22,107,27,52,134,194,44,149,47,10,10,0,2,0,0,0,0,3,25,0,84,65,8,97,106,76,6,15,0,2,0,4,0,11,80,24,23,107,8,110,57,7,15,19,64,110,24,51,1,12,1,1,3,4,2,0,0,26,96,74,80,22,135,72,9,34,49,6,0,22,0,2,0,3,0,3,29,39,99,84,3,12,38,2,0,4,22,0,137,100,82,86,8,1,21,7,3,0,38,14,8,10,47,118,6,58,0,63,59

Sequence (473 aa):
PSQRVQFILGTEEDEEHVPHELFTELDEICMKEGEDAEWKETARWLKFEEDVEDGGERWSKPYVATLSLHSLFELRSCLINGTVLLDMHANSIEEISDLILDQQELSSDLNDSMRVKVREALLKKHHHQNEKKVDLHFMKKIPTGAEASNVLVGEVDILDRPIVAFVRLSPAVLLSGLTEVPIPTRFLFILLGPVGKGQQYHEIGRSMATIMTDEIFHDVAYKAKERDDLLAGIDEFLDQVTVLPSQRVQFILGTEEDEEHVPHELFTELDEICMAEWKETARWLKFEEDVEDGGERWSKPYVATLSLHSLFELRSCLINGTVLLDMHANSIEEISDLILDQQELSSDLNDSMRVKVREALLKKHHHQNIPTGAEASNVLVGEVDILDRPIVAFVRLSPAVLLSGLTEVPIPTRFLFILLGPVGKGQQYHEIGRSMATIMTDEIFHDVAYKAKERDDLLAGIDEFLDQVTVLP

=== Feature glossary ===
Key to the feature types in this record:

pLDDT. pLDDT is the predicted lDDT-Cα score: AlphaFold's confidence that the local environment of each residue (all inter-atomic distances within 15 Å) is correctly placed. It is a per-residue number between 0 and 100, with higher meaning more reliable.

Radius of gyration, Cα contacts, bounding box. The geometric summary reports three shape descriptors. Rg (radius of gyration) measures how spread out the Cα atoms are about their centre of mass; compact globular proteins have small Rg, elongated or unfolded ones large. Cα contacts (<8 Å, |i−j|>4) count long-range residue pairs in spatial proximity — high for tightly packed folds, near zero for rods or random coil. The bounding-box extents give the protein's footprint along x, y, z in Å.

Backbone torsions (φ/ψ). Backbone dihedral angles. Every residue except chain termini has a φ (preceding-C → N → Cα → C) and a ψ (N → Cα → C → next-N). They are reported in degrees following the IUPAC sign convention. Secondary structure is essentially a statement about which (φ, ψ) basin each residue occupies.

Contact-map, Ramachandran, and PAE plots. Plot images: a contact map (which residues are close in 3D, as an N×N binary image), a Ramachandran scatter (backbone torsion angles, revealing secondary-structure composition at a glance), and — for AlphaFold structures — a PAE heatmap (pairwise prediction confidence).

Predicted aligned error. Predicted Aligned Error (PAE) is an AlphaFold confidence matrix: entry (i, j) is the expected error in the position of residue j, in ångströms, when the prediction is superimposed on the true structure at residue i. Low PAE within a block of residues means that block is internally rigid and well-predicted; high PAE between two blocks means their relative placement is uncertain even if each block individually is confident.

Secondary structure (3-state, P-SEA). Three-state secondary structure (P-SEA) collapses the eight DSSP classes into helix (a), strand (b), and coil (c). P-SEA assigns these from Cα geometry alone — distances and angles — without requiring backbone oxygens, so it works on any Cα trace.

Solvent-accessible surface area. Solvent-accessible surface area (SASA) is the area in Å² traced out by the centre of a 1.4 Å probe sphere (a water molecule) rolled over the protein's van der Waals surface (Shrake–Rupley / Lee–Richards construction). Buried residues have near-zero SASA; fully exposed residues can exceed 200 Å². The total SASA scales roughly with the number of surface residues.

Foldseek 3Di. The Foldseek 3Di string encodes local tertiary geometry as a 20-letter alphabet — one character per residue — derived from the relative positions of nearby Cα atoms. Unlike the amino-acid sequence, 3Di is a direct function of the 3D structure, so two proteins with the same fold have similar 3Di strings even at low sequence identity.

B-factor. For experimental (PDB) structures, the B-factor (temperature factor) quantifies the positional spread of each atom in the crystal — a combination of thermal vibration and static disorder — in units of Å². High B-factors mark flexible loops or poorly resolved regions; low B-factors mark the rigid, well-ordered core.

mmCIF coordinates. The mmCIF block holds the 3D Cartesian coordinates of each backbone atom (N, Cα, C, O) in ångströms. mmCIF is the PDB's canonical archive format — a tagged-loop text representation of the atomic model.

InterPro / GO / CATH / organism. Functional annotations link the protein to curated databases. InterPro entries identify conserved domains and families by matching the sequence against member-database signatures (Pfam, PROSITE, CDD, …). Gene Ontology (GO) terms describe molecular function, biological process, and cellular component in a controlled vocabulary. CATH places the structure in a hierarchical fold classification (Class/Architecture/Topology/Homologous-superfamily). The organism is the source species.

Rendered structure images. Structure images are PyMOL renders from six orthogonal camera directions. Cartoon representation draws helices as coils and strands as arrows; sticks shows the backbone as bonds; surface shows the solvent-excluded envelope. Rainbow coloring maps sequence position to hue (blue→red, N→C); chain coloring assigns a distinct color per polypeptide.

Sequence. This is the polypeptide sequence — one letter per residue, N-terminus first. Length ranges from a few dozen residues for small domains to over a thousand for large multi-domain proteins.

Secondary structure (8-state, DSSP). The SS8 string is DSSP's per-residue secondary-structure call. α-helix (H) means an i→i+4 H-bond ladder; β-strand (E) means the residue participates in a β-sheet; 3₁₀ (G) and π (I) are tighter and wider helices; T/S are turns/bends; '-' is loop.

Nearest PDB structures. Structural nearest neighbors (via Foldseek easy-search vs the PDB). Reported per hit: target PDB id, E-value, and alignment TM-score. A TM-score above ~0.5 is the conventional threshold for 'same fold'.